Protein AF-A0A1V5F737-F1 (afdb_monomer)

Nearest PDB structures (foldseek):
  2dn8-assembly1_A  TM=7.763E-01  e=8.869E-02  Homo sapiens
  8eip-assembly1_D  TM=6.120E-01  e=5.529E-02  Acinetobacter baylyi ADP1
  8ein-assembly2_D  TM=6.112E-01  e=9.347E-02  Acinetobacter baylyi ADP1
  8xl0-assembly1_E  TM=3.821E-01  e=1.215E-01  Homo sapiens
  8xl0-assembly1_A  TM=3.821E-01  e=1.215E-01  Homo sapiens

Radius of gyration: 37.97 Å; Cα contacts (8 Å, |Δi|>4): 965; chains: 1; bounding box: 95×56×110 Å

Mean predicted aligned error: 14.69 Å

Solvent-accessible surface area (backbone atoms only — not comparable to full-atom values): 25722 Å² total; per-residue (Å²): 126,71,89,36,51,44,52,39,54,61,79,84,47,60,80,92,53,54,88,46,57,39,28,36,54,48,65,68,59,64,68,11,29,66,42,52,56,73,36,70,45,34,38,33,36,52,46,95,48,67,99,86,57,71,53,70,49,71,46,59,29,93,52,62,26,29,34,39,76,63,66,57,69,69,39,74,63,51,81,67,38,56,56,29,39,46,32,62,90,91,70,52,92,61,48,42,28,90,90,46,65,44,34,70,45,55,42,74,69,86,71,76,61,34,22,34,69,44,72,69,55,62,73,62,38,78,42,47,56,64,39,64,42,34,34,32,26,46,75,83,68,51,79,44,79,43,56,34,89,51,63,26,21,32,42,52,71,61,88,83,66,54,60,79,57,53,71,69,34,74,49,33,36,36,17,78,60,55,64,66,55,48,63,72,52,44,31,67,41,76,40,79,43,71,38,89,87,77,69,47,61,29,40,43,64,67,18,29,54,19,77,92,40,86,35,89,20,52,45,26,20,25,77,86,65,71,38,65,49,29,38,34,77,32,37,48,93,80,36,51,26,38,35,38,44,31,46,66,88,64,48,75,87,53,65,69,17,34,44,33,41,36,32,72,90,67,56,71,50,76,45,66,32,85,57,79,60,50,80,44,77,44,99,80,75,50,56,35,37,36,43,79,42,80,47,30,50,67,57,46,47,43,40,33,72,46,56,64,51,35,35,38,39,40,40,64,95,74,77,43,76,48,50,24,43,62,32,27,61,46,84,94,30,29,50,43,70,41,35,34,49,41,46,18,48,49,31,44,51,49,54,52,51,47,66,75,72,39,92,83,73,66,73,43,80,63,76,80,72,84,69,80,57,92,66,62,87,32,38,18,22,32,35,37,30,37,30,72,82,78,63,36,31,34,56,47,76,34,78,48,60,73,58,51,40,55,59,47,28,73,81,42,71,52,44,44,80,75,44,62,27,84,30,78,37,41,72,57,25,52,53,51,45,52,50,53,51,62,75,44,48,93,34,48,73,63,91,54,29,28,65,63,52,77,66,53,51,49,54,50,46,62,73,34,105

Structure (mmCIF, N/CA/C/O backbone):
data_AF-A0A1V5F737-F1
#
_entry.id   AF-A0A1V5F737-F1
#
loop_
_atom_site.group_PDB
_atom_site.id
_atom_site.type_symbol
_atom_site.label_atom_id
_atom_site.label_alt_id
_atom_site.label_comp_id
_atom_site.label_asym_id
_atom_site.label_entity_id
_atom_site.label_seq_id
_atom_site.pdbx_PDB_ins_code
_atom_site.Cartn_x
_atom_site.Cartn_y
_atom_site.Cartn_z
_atom_site.occupancy
_atom_site.B_iso_or_equiv
_atom_site.auth_seq_id
_atom_site.auth_comp_id
_atom_site.auth_asym_id
_atom_site.auth_atom_id
_atom_site.pdbx_PDB_model_num
ATOM 1 N N . MET A 1 1 ? -31.265 -21.611 30.054 1.00 39.19 1 MET A N 1
ATOM 2 C CA . MET A 1 1 ? -31.463 -20.404 29.217 1.00 39.19 1 MET A CA 1
ATOM 3 C C . MET A 1 1 ? -31.868 -19.177 30.038 1.00 39.19 1 MET A C 1
ATOM 5 O O . MET A 1 1 ? -31.522 -18.087 29.618 1.00 39.19 1 MET A O 1
ATOM 9 N N . GLN A 1 2 ? -32.522 -19.328 31.203 1.00 44.38 2 GLN A N 1
ATOM 10 C CA . GLN A 1 2 ? -32.906 -18.211 32.090 1.00 44.38 2 GLN A CA 1
ATOM 11 C C . GLN A 1 2 ? -31.726 -17.532 32.825 1.00 44.38 2 GLN A C 1
ATOM 13 O O . GLN A 1 2 ? -31.780 -16.337 33.066 1.00 44.38 2 GLN A O 1
ATOM 18 N N . ASP A 1 3 ? -30.612 -18.231 33.084 1.00 56.12 3 ASP A N 1
ATOM 19 C CA . ASP A 1 3 ? -29.465 -17.667 33.830 1.00 56.12 3 ASP A CA 1
ATOM 20 C C . ASP A 1 3 ? -28.578 -16.683 33.039 1.00 56.12 3 ASP A C 1
ATOM 22 O O . ASP A 1 3 ? -27.544 -16.242 33.544 1.00 56.12 3 ASP A O 1
ATOM 26 N N . ASN A 1 4 ? -28.879 -16.406 31.766 1.00 62.53 4 ASN A N 1
ATOM 27 C CA . ASN A 1 4 ? -28.110 -15.462 30.935 1.00 62.53 4 ASN A CA 1
ATOM 28 C C . ASN A 1 4 ? -28.689 -14.041 30.979 1.00 62.53 4 ASN A C 1
ATOM 30 O O . ASN A 1 4 ? -28.054 -13.122 30.466 1.00 62.53 4 ASN A O 1
ATOM 34 N N . LEU A 1 5 ? -29.881 -13.866 31.551 1.00 77.31 5 LEU A N 1
ATOM 35 C CA . LEU A 1 5 ? -30.606 -12.601 31.590 1.00 77.31 5 LEU A CA 1
ATOM 36 C C . LEU A 1 5 ? -30.612 -12.068 33.021 1.00 77.31 5 LEU A C 1
ATOM 38 O O . LEU A 1 5 ? -31.015 -12.760 33.953 1.00 77.31 5 LEU A O 1
ATOM 42 N N . GLY A 1 6 ? -30.149 -10.833 33.192 1.00 81.50 6 GLY A N 1
ATOM 43 C CA . GLY A 1 6 ? -30.258 -10.105 34.447 1.00 81.50 6 GLY A CA 1
ATOM 44 C C . GLY A 1 6 ? -31.595 -9.392 34.534 1.00 81.50 6 GLY A C 1
ATOM 45 O O . GLY A 1 6 ? -31.645 -8.192 34.292 1.00 81.50 6 GLY A O 1
ATOM 46 N N . GLU A 1 7 ? -32.677 -10.114 34.807 1.00 88.25 7 GLU A N 1
ATOM 47 C CA . GLU A 1 7 ? -34.002 -9.510 34.984 1.00 88.25 7 GLU A CA 1
ATOM 48 C C . GLU A 1 7 ? -34.092 -8.774 36.326 1.00 88.25 7 GLU A C 1
ATOM 50 O O . GLU A 1 7 ? -33.626 -9.263 37.356 1.00 88.25 7 GLU A O 1
ATOM 55 N N . PHE A 1 8 ? -34.680 -7.580 36.312 1.00 88.19 8 PHE A N 1
ATOM 56 C CA . PHE A 1 8 ? -34.947 -6.816 37.520 1.00 88.19 8 PHE A CA 1
ATOM 57 C C . PHE A 1 8 ? -36.088 -7.457 38.305 1.00 88.19 8 PHE A C 1
ATOM 59 O O . PHE A 1 8 ? -37.175 -7.665 37.762 1.00 88.19 8 PHE A O 1
ATOM 66 N N . SER A 1 9 ? -35.855 -7.699 39.595 1.00 87.44 9 SER A N 1
ATOM 67 C CA . SER A 1 9 ? -36.908 -8.086 40.525 1.00 87.44 9 SER A CA 1
ATOM 68 C C . SER A 1 9 ? -36.859 -7.251 41.792 1.00 87.44 9 SER A C 1
ATOM 70 O O . SER A 1 9 ? -35.847 -7.209 42.494 1.00 87.44 9 SER A O 1
ATOM 72 N N . VAL A 1 10 ? -37.989 -6.644 42.153 1.00 84.94 10 VAL A N 1
ATOM 73 C CA . VAL A 1 10 ? -38.115 -5.869 43.396 1.00 84.94 10 VAL A CA 1
ATOM 74 C C . VAL A 1 10 ? -37.869 -6.752 44.632 1.00 84.94 10 VAL A C 1
ATOM 76 O O . VAL A 1 10 ? -37.451 -6.273 45.688 1.00 84.94 10 VAL A O 1
ATOM 79 N N . ASN A 1 11 ? -38.077 -8.066 44.509 1.00 85.75 11 ASN A N 1
ATOM 80 C CA . ASN A 1 11 ? -37.865 -9.021 45.596 1.00 85.75 11 ASN A CA 1
ATOM 81 C C . ASN A 1 11 ? -36.392 -9.217 45.975 1.00 85.75 11 ASN A C 1
ATOM 83 O O . ASN A 1 11 ? -36.134 -9.645 47.104 1.00 85.75 11 ASN A O 1
ATOM 87 N N . ASP A 1 12 ? -35.458 -8.850 45.094 1.00 84.25 12 ASP A N 1
ATOM 88 C CA . ASP A 1 12 ? -34.017 -8.883 45.367 1.00 84.25 12 ASP A CA 1
ATOM 89 C C . ASP A 1 12 ? -33.583 -7.792 46.371 1.00 84.25 12 ASP A C 1
ATOM 91 O O . ASP A 1 12 ? -32.447 -7.797 46.847 1.00 84.25 12 ASP A O 1
ATOM 95 N N . PHE A 1 13 ? -34.491 -6.881 46.746 1.00 84.50 13 PHE A N 1
ATOM 96 C CA . PHE A 1 13 ? -34.232 -5.772 47.665 1.00 84.50 13 PHE A CA 1
ATOM 97 C C . PHE A 1 13 ? -34.943 -5.938 49.026 1.00 84.50 13 PHE A C 1
ATOM 99 O O . PHE A 1 13 ? -35.969 -6.636 49.129 1.00 84.50 13 PHE A O 1
ATOM 106 N N . PRO A 1 14 ? -34.422 -5.297 50.099 1.00 85.62 14 PRO A N 1
ATOM 107 C CA . PRO A 1 14 ? -35.026 -5.328 51.432 1.00 85.62 14 PRO A CA 1
ATOM 108 C C . PRO A 1 14 ? -36.497 -4.900 51.423 1.00 85.62 14 PRO A C 1
ATOM 110 O O . PRO A 1 14 ? -36.880 -3.995 50.686 1.00 85.62 14 PRO A O 1
ATOM 113 N N . LEU A 1 15 ? -37.319 -5.511 52.285 1.00 86.19 15 LEU A N 1
ATOM 114 C CA . LEU A 1 15 ? -38.770 -5.260 52.365 1.00 86.19 15 LEU A CA 1
ATOM 115 C C . LEU A 1 15 ? -39.135 -3.767 52.471 1.00 86.19 15 LEU A C 1
ATOM 117 O O . LEU A 1 15 ? -40.110 -3.331 51.869 1.00 86.19 15 LEU A O 1
ATOM 121 N N . GLU A 1 16 ? -38.332 -2.989 53.196 1.00 85.94 16 GLU A N 1
ATOM 122 C CA . GLU A 1 16 ? -38.481 -1.538 53.385 1.00 85.94 16 GLU A CA 1
ATOM 123 C C . GLU A 1 16 ? -38.314 -0.700 52.103 1.00 85.94 16 GLU A C 1
ATOM 125 O O . GLU A 1 16 ? -38.776 0.440 52.042 1.00 85.94 16 GLU A O 1
ATOM 130 N N . ASP A 1 17 ? -37.663 -1.250 51.078 1.00 85.56 17 ASP A N 1
ATOM 131 C CA . ASP A 1 17 ? -37.387 -0.564 49.817 1.00 85.56 17 ASP A CA 1
ATOM 132 C C . ASP A 1 17 ? -38.348 -0.961 48.695 1.00 85.56 17 ASP A C 1
ATOM 134 O O . ASP A 1 17 ? -38.445 -0.246 47.703 1.00 85.56 17 ASP A O 1
ATOM 138 N N . ARG A 1 18 ? -39.097 -2.059 48.847 1.00 86.56 18 ARG A N 1
ATOM 139 C CA . ARG A 1 18 ? -39.917 -2.639 47.766 1.00 86.56 18 ARG A CA 1
ATOM 140 C C . ARG A 1 18 ? -41.053 -1.746 47.269 1.00 86.56 18 ARG A C 1
ATOM 142 O O . ARG A 1 18 ? -41.527 -1.931 46.158 1.00 86.56 18 ARG A O 1
ATOM 149 N N . ASN A 1 19 ? -41.482 -0.782 48.080 1.00 85.88 19 ASN A N 1
ATOM 150 C CA . ASN A 1 19 ? -42.530 0.175 47.715 1.00 85.88 19 ASN A CA 1
ATOM 151 C C . ASN A 1 19 ? -41.974 1.461 47.074 1.00 85.88 19 ASN A C 1
ATOM 153 O O . ASN A 1 19 ? -42.735 2.398 46.843 1.00 85.88 19 ASN A O 1
ATOM 157 N N . LYS A 1 20 ? -40.656 1.549 46.862 1.00 88.31 20 LYS A N 1
ATOM 158 C CA . LYS A 1 20 ? -39.996 2.708 46.252 1.00 88.31 20 LYS A CA 1
ATOM 159 C C . LYS A 1 20 ? -39.812 2.486 44.755 1.00 88.31 20 LYS A C 1
ATOM 161 O O . LYS A 1 20 ? -39.802 1.356 44.279 1.00 88.31 20 LYS A O 1
ATOM 166 N N . ASP A 1 21 ? -39.607 3.580 44.033 1.00 89.88 21 ASP A N 1
ATOM 167 C CA . ASP A 1 21 ? -39.176 3.519 42.640 1.00 89.88 21 ASP A CA 1
ATOM 168 C C . ASP A 1 21 ? -37.700 3.118 42.539 1.00 89.88 21 ASP A C 1
ATOM 170 O O . ASP A 1 21 ? -36.882 3.498 43.378 1.00 89.88 21 ASP A O 1
ATOM 174 N N . PHE A 1 22 ? -37.347 2.387 41.486 1.00 90.62 22 PHE A N 1
ATOM 175 C CA . PHE A 1 22 ? -35.975 1.982 41.201 1.00 90.62 22 PHE A CA 1
ATOM 176 C C . PHE A 1 22 ? -35.528 2.579 39.872 1.00 90.62 22 PHE A C 1
ATOM 178 O O . PHE A 1 22 ? -36.283 2.590 38.901 1.00 90.62 22 PHE A O 1
ATOM 185 N N . TYR A 1 23 ? -34.289 3.058 39.823 1.00 90.69 23 TYR A N 1
ATOM 186 C CA . TYR A 1 23 ? -33.717 3.667 38.626 1.00 90.69 23 TYR A CA 1
ATOM 187 C C . TYR A 1 23 ? -32.338 3.090 38.343 1.00 90.69 23 TYR A C 1
ATOM 189 O O . TYR A 1 23 ? -31.504 2.987 39.246 1.00 90.69 23 TYR A O 1
ATOM 197 N N . PHE A 1 24 ? -32.061 2.762 37.085 1.00 91.00 24 PHE A N 1
ATOM 198 C CA . PHE A 1 24 ? -30.730 2.339 36.673 1.00 91.00 24 PHE A CA 1
ATOM 199 C C . PHE A 1 24 ? -29.719 3.479 36.861 1.00 91.00 24 PHE A C 1
ATOM 201 O O . PHE A 1 24 ? -29.979 4.613 36.450 1.00 91.00 24 PHE A O 1
ATOM 208 N N . TYR A 1 25 ? -28.563 3.198 37.470 1.00 88.50 25 TYR A N 1
ATOM 209 C CA . TYR A 1 25 ? -27.526 4.212 37.677 1.00 88.50 25 TYR A CA 1
ATOM 210 C C . TYR A 1 25 ? -26.384 4.095 36.667 1.00 88.50 25 TYR A C 1
ATOM 212 O O . TYR A 1 25 ? -26.163 5.009 35.873 1.00 88.50 25 TYR A O 1
ATOM 220 N N . LYS A 1 26 ? -25.633 2.990 36.709 1.00 89.44 26 LYS A N 1
ATOM 221 C CA . LYS A 1 26 ? -24.490 2.739 35.818 1.00 89.44 26 LYS A CA 1
ATOM 222 C C . LYS A 1 26 ? -24.101 1.263 35.830 1.00 89.44 26 LYS A C 1
ATOM 224 O O . LYS A 1 26 ? -24.344 0.559 36.809 1.00 89.44 26 LYS A O 1
ATOM 229 N N . TYR A 1 27 ? -23.413 0.833 34.779 1.00 91.38 27 TYR A N 1
ATOM 230 C CA . TYR A 1 27 ? -22.678 -0.429 34.772 1.00 91.38 27 TYR A CA 1
ATOM 231 C C . TYR A 1 27 ? -21.313 -0.267 35.454 1.00 91.38 27 TYR A C 1
ATOM 233 O O . TYR A 1 27 ? -20.701 0.801 35.403 1.00 91.38 27 TYR A O 1
ATOM 241 N N . CYS A 1 28 ? -20.840 -1.332 36.099 1.00 90.19 28 CYS A N 1
ATOM 242 C CA . CYS A 1 28 ? -19.539 -1.397 36.763 1.00 90.19 28 CYS A CA 1
ATOM 243 C C . CYS A 1 28 ? -18.400 -1.729 35.788 1.00 90.19 28 CYS A C 1
ATOM 245 O O . CYS A 1 28 ? -17.255 -1.376 36.064 1.00 90.19 28 CYS A O 1
ATOM 247 N N . LYS A 1 29 ? -18.711 -2.367 34.649 1.00 87.62 29 LYS A N 1
ATOM 248 C CA . LYS A 1 29 ? -17.771 -2.624 33.550 1.00 87.62 29 LYS A CA 1
ATOM 249 C C . LYS A 1 29 ? -18.315 -2.135 32.197 1.00 87.62 29 LYS A C 1
ATOM 251 O O . LYS A 1 29 ? -19.536 -2.119 32.010 1.00 87.62 29 LYS A O 1
ATOM 256 N N . PRO A 1 30 ? -17.427 -1.749 31.264 1.00 86.62 30 PRO A N 1
ATOM 257 C CA . PRO A 1 30 ? -17.736 -1.513 29.856 1.00 86.62 30 PRO A CA 1
ATOM 258 C C . PRO A 1 30 ? -18.578 -2.610 29.186 1.00 86.62 30 PRO A C 1
ATOM 260 O O . PRO A 1 30 ? -18.468 -3.794 29.508 1.00 86.62 30 PRO A O 1
ATOM 263 N N . ASP A 1 31 ? -19.393 -2.203 28.211 1.00 87.62 31 ASP A N 1
ATOM 264 C CA . ASP A 1 31 ? -20.131 -3.109 27.323 1.00 87.62 31 ASP A CA 1
ATOM 265 C C . ASP A 1 31 ? -19.148 -4.020 26.570 1.00 87.62 31 ASP A C 1
ATOM 267 O O . ASP A 1 31 ? -18.119 -3.567 26.063 1.00 87.62 31 ASP A O 1
ATOM 271 N N . GLY A 1 32 ? -19.455 -5.312 26.508 1.00 87.38 32 GLY A N 1
ATOM 272 C CA . GLY A 1 32 ? -18.619 -6.330 25.882 1.00 87.38 32 GLY A CA 1
ATOM 273 C C . GLY A 1 32 ? -17.458 -6.853 26.731 1.00 87.38 32 GLY A C 1
ATOM 274 O O . GLY A 1 32 ? -16.729 -7.730 26.263 1.00 87.38 32 GLY A O 1
ATOM 275 N N . GLU A 1 33 ? -17.250 -6.369 27.954 1.00 88.62 33 GLU A N 1
ATOM 276 C CA . GLU A 1 33 ? -16.185 -6.883 28.820 1.00 88.62 33 GLU A CA 1
ATOM 277 C C . GLU A 1 33 ? -16.572 -8.211 29.496 1.00 88.62 33 GLU A C 1
ATOM 279 O O . GLU A 1 33 ? -17.749 -8.534 29.669 1.00 88.62 33 GLU A O 1
ATOM 284 N N . TRP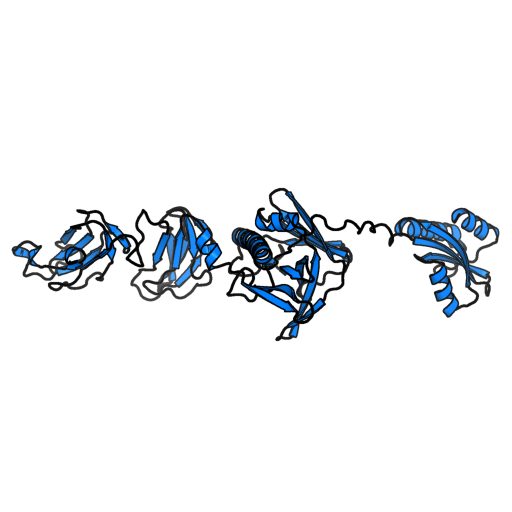 A 1 34 ? -15.562 -8.998 29.878 1.00 89.50 34 TRP A N 1
ATOM 285 C CA . TRP A 1 34 ? -15.758 -10.217 30.660 1.00 89.50 34 TRP A CA 1
ATOM 286 C C . TRP A 1 34 ? -16.022 -9.871 32.132 1.00 89.50 34 TRP A C 1
ATOM 288 O O . TRP A 1 34 ? -15.249 -9.153 32.775 1.00 89.50 34 TRP A O 1
ATOM 298 N N . ILE A 1 35 ? -17.120 -10.397 32.659 1.00 90.06 35 ILE A N 1
ATOM 299 C CA . ILE A 1 35 ? -17.506 -10.353 34.068 1.00 90.06 35 ILE A CA 1
ATOM 300 C C . ILE A 1 35 ? -17.266 -11.748 34.644 1.00 90.06 35 ILE A C 1
ATOM 302 O O . ILE A 1 35 ? -17.746 -12.734 34.079 1.00 90.06 35 ILE A O 1
ATOM 306 N N . GLU A 1 36 ? -16.545 -11.837 35.760 1.00 91.38 36 GLU A N 1
ATOM 307 C CA . GLU A 1 36 ? -16.431 -13.089 36.507 1.00 91.38 36 GLU A CA 1
ATOM 308 C C . GLU A 1 36 ? -17.672 -13.330 37.367 1.00 91.38 36 GLU A C 1
ATOM 310 O O . GLU A 1 36 ? -18.416 -12.412 37.721 1.00 91.38 36 GLU A O 1
ATOM 315 N N . LYS A 1 37 ? -17.900 -14.594 37.734 1.00 91.81 37 LYS A N 1
ATOM 316 C CA . LYS A 1 37 ? -18.924 -14.915 38.727 1.00 91.81 37 LYS A CA 1
ATOM 317 C C . LYS A 1 37 ? -18.622 -14.160 40.031 1.00 91.81 37 LYS A C 1
ATOM 319 O O . LYS A 1 37 ? -17.473 -14.080 40.450 1.00 91.81 37 LYS A O 1
ATOM 324 N N . ASP A 1 38 ? -19.671 -13.656 40.668 1.00 90.81 38 ASP A N 1
ATOM 325 C CA . ASP A 1 38 ? -19.639 -12.911 41.925 1.00 90.81 38 ASP A CA 1
ATOM 326 C C . ASP A 1 38 ? -19.019 -11.494 41.826 1.00 90.81 38 ASP A C 1
ATOM 328 O O . ASP A 1 38 ? -18.884 -10.805 42.838 1.00 90.81 38 ASP A O 1
ATOM 332 N N . GLU A 1 39 ? -18.728 -10.992 40.616 1.00 92.56 39 GLU A N 1
ATOM 333 C CA . GLU A 1 39 ? -18.339 -9.590 40.400 1.00 92.56 39 GLU A CA 1
ATOM 334 C C . GLU A 1 39 ? -19.547 -8.633 40.281 1.00 92.56 39 GLU A C 1
ATOM 336 O O . GLU A 1 39 ? -20.598 -9.014 39.756 1.00 92.56 39 GLU A O 1
ATOM 341 N N . PRO A 1 40 ? -19.418 -7.361 40.708 1.00 91.75 40 PRO A N 1
ATOM 342 C CA . PRO A 1 40 ? -20.426 -6.326 40.469 1.00 91.75 40 PRO A CA 1
ATOM 343 C C . PRO A 1 40 ? -20.703 -6.084 38.976 1.00 91.75 40 PRO A C 1
ATOM 345 O O . PRO A 1 40 ? -19.776 -5.867 38.197 1.00 91.75 40 PRO A O 1
ATOM 348 N N . ILE A 1 41 ? -21.981 -6.042 38.588 1.00 91.00 41 ILE A N 1
ATOM 349 C CA . ILE A 1 41 ? -22.425 -5.751 37.213 1.00 91.00 41 ILE A CA 1
ATOM 350 C C . ILE A 1 41 ? -22.901 -4.312 37.071 1.00 91.00 41 ILE A C 1
ATOM 352 O O . ILE A 1 41 ? -22.466 -3.602 36.163 1.00 91.00 41 ILE A O 1
ATOM 356 N N . CYS A 1 42 ? -23.830 -3.886 37.922 1.00 90.81 42 CYS A N 1
ATOM 357 C CA . CYS A 1 42 ? -24.417 -2.558 37.842 1.00 90.81 42 CYS A CA 1
ATOM 358 C C . CYS A 1 42 ? -24.911 -2.062 39.197 1.00 90.81 42 CYS A C 1
ATOM 360 O O . CYS A 1 42 ? -25.159 -2.834 40.126 1.00 90.81 42 CYS A O 1
ATOM 362 N N . GLU A 1 43 ? -25.058 -0.746 39.280 1.00 91.38 43 GLU A N 1
ATOM 363 C CA . GLU A 1 43 ? -25.622 -0.042 40.421 1.00 91.38 43 GLU A CA 1
ATOM 364 C C . GLU A 1 43 ? -27.032 0.459 40.077 1.00 91.38 43 GLU A C 1
ATOM 366 O O . GLU A 1 43 ? -27.292 0.964 38.979 1.00 91.38 43 GLU A O 1
ATOM 371 N N . ILE A 1 44 ? -27.940 0.338 41.041 1.00 90.56 44 ILE A N 1
ATOM 372 C CA . ILE A 1 44 ? -29.342 0.753 40.966 1.00 90.56 44 ILE A CA 1
ATOM 373 C C . ILE A 1 44 ? -29.599 1.756 42.085 1.00 90.56 44 ILE A C 1
ATOM 375 O O . ILE A 1 44 ? -29.163 1.553 43.218 1.00 90.56 44 ILE A O 1
ATOM 379 N N . ARG A 1 45 ? -30.322 2.834 41.782 1.00 90.50 45 ARG A N 1
ATOM 380 C CA . ARG A 1 45 ? -30.800 3.803 42.775 1.00 90.50 45 ARG A CA 1
ATOM 381 C C . ARG A 1 45 ? -32.179 3.412 43.269 1.00 90.50 45 ARG A C 1
ATOM 383 O O . ARG A 1 45 ? -33.016 2.978 42.479 1.00 90.50 45 ARG A O 1
ATOM 390 N N . ILE A 1 46 ? -32.406 3.620 44.558 1.00 89.25 46 ILE A N 1
ATOM 391 C CA . ILE A 1 46 ? -33.634 3.248 45.252 1.00 89.25 46 ILE A CA 1
ATOM 392 C C . ILE A 1 46 ? -34.294 4.514 45.819 1.00 89.25 46 ILE A C 1
ATOM 394 O O . ILE A 1 46 ? -33.763 5.143 46.737 1.00 89.25 46 ILE A O 1
ATOM 398 N N . GLY A 1 47 ? -35.479 4.840 45.307 1.00 83.75 47 GLY A N 1
ATOM 399 C CA . GLY A 1 47 ? -36.292 6.005 45.655 1.00 83.75 47 GLY A CA 1
ATOM 400 C C . GLY A 1 47 ? -35.833 7.323 45.017 1.00 83.75 47 GLY A C 1
ATOM 401 O O . GLY A 1 47 ? -34.762 7.413 44.420 1.00 83.75 47 GLY A O 1
ATOM 402 N N . GLU A 1 48 ? -36.652 8.366 45.177 1.00 67.75 48 GLU A N 1
ATOM 403 C CA . GLU A 1 48 ? -36.291 9.753 44.865 1.00 67.75 48 GLU A CA 1
ATOM 404 C C . GLU A 1 48 ? -35.649 10.394 46.103 1.00 67.75 48 GLU A C 1
ATOM 406 O O . GLU A 1 48 ? -36.329 10.793 47.047 1.00 67.75 48 GLU A O 1
ATOM 411 N N . TYR A 1 49 ? -34.321 10.469 46.134 1.00 56.09 49 TYR A N 1
ATOM 412 C CA . TYR A 1 49 ? -33.593 11.296 47.097 1.00 56.09 49 TYR A CA 1
ATOM 413 C C . TYR A 1 49 ? -32.787 12.315 46.293 1.00 56.09 49 TYR A C 1
ATOM 415 O O . TYR A 1 49 ? -32.237 11.948 45.254 1.00 56.09 49 TYR A O 1
ATOM 423 N N . ASN A 1 50 ? -32.787 13.581 46.737 1.00 56.78 50 ASN A N 1
ATOM 424 C CA . ASN A 1 50 ? -32.124 14.725 46.090 1.00 56.78 50 ASN A CA 1
ATOM 425 C C . ASN A 1 50 ? -30.861 14.310 45.324 1.00 56.78 50 ASN A C 1
ATOM 427 O O . ASN A 1 50 ? -30.020 13.625 45.902 1.00 56.78 50 ASN A O 1
ATOM 431 N N . GLU A 1 51 ? -30.718 14.786 44.079 1.00 55.97 51 GLU A N 1
ATOM 432 C CA . GLU A 1 51 ? -29.801 14.320 43.012 1.00 55.97 51 GLU A CA 1
ATOM 433 C C . GLU A 1 51 ? -28.327 14.048 43.398 1.00 55.97 51 GLU A C 1
ATOM 435 O O . GLU A 1 51 ? -27.588 13.444 42.622 1.00 55.97 51 GLU A O 1
ATOM 440 N N . TYR A 1 52 ? -27.891 14.441 44.595 1.00 59.00 52 TYR A N 1
ATOM 441 C CA . TYR A 1 52 ? -26.527 14.313 45.094 1.00 59.00 52 TYR A CA 1
ATOM 442 C C . TYR A 1 52 ? -26.282 13.150 46.074 1.00 59.00 52 TYR A C 1
ATOM 444 O O . TYR A 1 52 ? -25.128 12.767 46.248 1.00 59.00 52 TYR A O 1
ATOM 452 N N . ILE A 1 53 ? -27.304 12.570 46.722 1.00 64.44 53 ILE A N 1
ATOM 453 C CA . ILE A 1 53 ? -27.141 11.444 47.669 1.00 64.44 53 ILE A CA 1
ATOM 454 C C . ILE A 1 53 ? -28.323 10.488 47.487 1.00 64.44 53 ILE A C 1
ATOM 456 O O . ILE A 1 53 ? -29.456 10.924 47.553 1.00 64.44 53 ILE A O 1
ATOM 460 N N . PHE A 1 54 ? -28.114 9.191 47.277 1.00 76.12 54 PHE A N 1
ATOM 461 C CA . PHE A 1 54 ? -29.214 8.220 47.174 1.00 76.12 54 PHE A CA 1
ATOM 462 C C . PHE A 1 54 ? -28.822 6.882 47.797 1.00 76.12 54 PHE A C 1
ATOM 464 O O . PHE A 1 54 ? -27.638 6.558 47.903 1.00 76.12 54 PHE A O 1
ATOM 471 N N . LYS A 1 55 ? -29.822 6.086 48.200 1.00 84.25 55 LYS A N 1
ATOM 472 C CA . LYS A 1 55 ? -29.605 4.681 48.565 1.00 84.25 55 LYS A CA 1
ATOM 473 C C . LYS A 1 55 ? -29.362 3.898 47.276 1.00 84.25 55 LYS A C 1
ATOM 475 O O . LYS A 1 55 ? -30.148 4.016 46.334 1.00 84.25 55 LYS A O 1
ATOM 480 N N . SER A 1 56 ? -28.282 3.126 47.226 1.00 86.25 56 SER A N 1
ATOM 481 C CA . SER A 1 56 ? -27.945 2.291 46.076 1.00 86.25 56 SER A CA 1
ATOM 482 C C . SER A 1 56 ? -27.952 0.811 46.433 1.00 86.25 56 SER A C 1
ATOM 484 O O . SER A 1 56 ? -27.679 0.425 47.570 1.00 86.25 56 SER A O 1
ATOM 486 N N . GLY A 1 57 ? -28.274 -0.018 45.446 1.00 86.62 57 GLY A N 1
ATOM 487 C CA . GLY A 1 57 ? -28.013 -1.449 45.473 1.00 86.62 57 GLY A CA 1
ATOM 488 C C . GLY A 1 57 ? -27.110 -1.841 44.314 1.00 86.62 57 GLY A C 1
ATOM 489 O O . GLY A 1 57 ? -27.167 -1.238 43.243 1.00 86.62 57 GLY A O 1
ATOM 490 N N . THR A 1 58 ? -26.282 -2.854 44.534 1.00 88.50 58 THR A N 1
ATOM 491 C CA . THR A 1 58 ? -25.367 -3.386 43.525 1.00 88.50 58 THR A CA 1
ATOM 492 C C . THR A 1 58 ? -25.821 -4.781 43.143 1.00 88.50 58 THR A C 1
ATOM 494 O O . THR A 1 58 ? -25.951 -5.647 44.007 1.00 88.50 58 THR A O 1
ATOM 497 N N . LEU A 1 59 ? -26.040 -5.007 41.851 1.00 88.12 59 LEU A N 1
ATOM 498 C CA . LEU A 1 59 ? -26.281 -6.346 41.334 1.00 88.12 59 LEU A CA 1
ATOM 499 C C . LEU A 1 59 ? -24.955 -7.030 41.032 1.00 88.12 59 LEU A C 1
ATOM 501 O O . LEU A 1 59 ? -24.054 -6.437 40.438 1.00 88.12 59 LEU A O 1
ATOM 505 N N . ILE A 1 60 ? -24.861 -8.290 41.440 1.00 89.38 60 ILE A N 1
ATOM 506 C CA . ILE A 1 60 ? -23.674 -9.126 41.303 1.00 89.38 60 ILE A CA 1
ATOM 507 C C . ILE A 1 60 ? -23.950 -10.229 40.276 1.00 89.38 60 ILE A C 1
ATOM 509 O O . ILE A 1 60 ? -25.061 -10.761 40.188 1.00 89.38 60 ILE A O 1
ATOM 513 N N . ALA A 1 61 ? -22.933 -10.578 39.498 1.00 89.25 61 ALA A N 1
ATOM 514 C CA . ALA A 1 61 ? -22.993 -11.618 38.491 1.00 89.25 61 ALA A CA 1
ATOM 515 C C . ALA A 1 61 ? -23.190 -13.005 39.105 1.00 89.25 61 ALA A C 1
ATOM 517 O O . ALA A 1 61 ? -22.353 -13.494 39.856 1.00 89.25 61 ALA A O 1
ATOM 518 N N . ARG A 1 62 ? -24.263 -13.704 38.724 1.00 87.12 62 ARG A N 1
ATOM 519 C CA . ARG A 1 62 ? -24.502 -15.089 39.181 1.00 87.12 62 ARG A CA 1
ATOM 520 C C . ARG A 1 62 ? -23.624 -16.123 38.463 1.00 87.12 62 ARG A C 1
ATOM 522 O O . ARG A 1 62 ? -23.497 -17.259 38.921 1.00 87.12 62 ARG A O 1
ATOM 529 N N . LYS A 1 63 ? -23.026 -15.738 37.336 1.00 90.19 63 LYS A N 1
ATOM 530 C CA . LYS A 1 63 ? -22.166 -16.557 36.475 1.00 90.19 63 LYS A CA 1
ATOM 531 C C . LYS A 1 63 ? -21.239 -15.664 35.661 1.00 90.19 63 LYS A C 1
ATOM 533 O O . LYS A 1 63 ? -21.543 -14.490 35.474 1.00 90.19 63 LYS A O 1
ATOM 538 N N . ALA A 1 64 ? -20.135 -16.232 35.191 1.00 91.06 64 ALA A N 1
ATOM 539 C CA . ALA A 1 64 ? -19.206 -15.516 34.333 1.00 91.06 64 ALA A CA 1
ATOM 540 C C . ALA A 1 64 ? -19.754 -15.398 32.901 1.00 91.06 64 ALA A C 1
ATOM 542 O O . ALA A 1 64 ? -20.505 -16.268 32.447 1.00 91.06 64 ALA A O 1
ATOM 543 N N . GLY A 1 65 ? -19.378 -14.336 32.195 1.00 91.12 65 GLY A N 1
ATOM 544 C CA . GLY A 1 65 ? -19.756 -14.137 30.799 1.00 91.12 65 GLY A CA 1
ATOM 545 C C . GLY A 1 65 ? -19.417 -12.750 30.265 1.00 91.12 65 GLY A C 1
ATOM 546 O O . GLY A 1 65 ? -18.945 -11.877 30.991 1.00 91.12 65 GLY A O 1
ATOM 547 N N . ILE A 1 66 ? -19.680 -12.550 28.977 1.00 90.56 66 ILE A N 1
ATOM 548 C CA . ILE A 1 66 ? -19.542 -11.261 28.302 1.00 90.56 66 ILE A CA 1
ATOM 549 C C . ILE A 1 66 ? -20.771 -10.402 28.554 1.00 90.56 66 ILE A C 1
ATOM 551 O O . ILE A 1 66 ? -21.882 -10.795 28.195 1.00 90.56 66 ILE A O 1
ATOM 555 N N . LEU A 1 67 ? -20.553 -9.224 29.128 1.00 91.88 67 LEU A N 1
ATOM 556 C CA . LEU A 1 67 ? -21.602 -8.272 29.460 1.00 91.88 67 LEU A CA 1
ATOM 557 C C . LEU A 1 67 ? -22.174 -7.593 28.208 1.00 91.88 67 LEU A C 1
ATOM 559 O O . LEU A 1 67 ? -21.433 -6.999 27.435 1.00 91.88 67 LEU A O 1
ATOM 563 N N . GLU A 1 68 ? -23.494 -7.631 28.046 1.00 92.25 68 GLU A N 1
ATOM 564 C CA . GLU A 1 68 ? -24.259 -6.769 27.138 1.00 92.25 68 GLU A CA 1
ATOM 565 C C . GLU A 1 68 ? -25.052 -5.755 27.967 1.00 92.25 68 GLU A C 1
ATOM 567 O O . GLU A 1 68 ? -25.856 -6.138 28.828 1.00 92.25 68 GLU A O 1
ATOM 572 N N . TRP A 1 69 ? -24.857 -4.469 27.680 1.00 91.44 69 TRP A N 1
ATOM 573 C CA . TRP A 1 69 ? -25.693 -3.397 28.218 1.00 91.44 69 TRP A CA 1
ATOM 574 C C . TRP A 1 69 ? -27.055 -3.375 27.516 1.00 91.44 69 TRP A C 1
ATOM 576 O O . TRP A 1 69 ? -27.126 -3.333 26.289 1.00 91.44 69 TRP A O 1
ATOM 586 N N . THR A 1 70 ? -28.144 -3.350 28.284 1.00 91.62 70 THR A N 1
ATOM 587 C CA . THR A 1 70 ? -29.518 -3.340 27.747 1.00 91.62 70 THR A CA 1
ATOM 588 C C . THR A 1 70 ? -30.337 -2.129 28.184 1.00 91.62 70 THR A C 1
ATOM 590 O O . THR A 1 70 ? -31.423 -1.915 27.648 1.00 91.62 70 THR A O 1
ATOM 593 N N . VAL A 1 71 ? -29.839 -1.328 29.133 1.00 89.50 71 VAL A N 1
ATOM 594 C CA . VAL A 1 71 ? -30.578 -0.211 29.736 1.00 89.50 71 VAL A CA 1
ATOM 595 C C . VAL A 1 71 ? -29.707 1.041 29.800 1.00 89.50 71 VAL A C 1
ATOM 597 O O . VAL A 1 71 ? -28.493 0.968 29.988 1.00 89.50 71 VAL A O 1
ATOM 600 N N . GLU A 1 72 ? -30.327 2.208 29.638 1.00 85.56 72 GLU A N 1
ATOM 601 C CA . GLU A 1 72 ? -29.649 3.500 29.749 1.00 85.56 72 GLU A CA 1
ATOM 602 C C . GLU A 1 72 ? -29.717 4.061 31.176 1.00 85.56 72 GLU A C 1
ATOM 604 O O . GLU A 1 72 ? -30.609 3.736 31.964 1.00 85.56 72 GLU A O 1
ATOM 609 N N . LYS A 1 73 ? -28.758 4.932 31.510 1.00 85.12 73 LYS A N 1
ATOM 610 C CA . LYS A 1 73 ? -28.733 5.667 32.779 1.00 85.12 73 LYS A CA 1
ATOM 611 C C . LYS A 1 73 ? -30.055 6.408 33.013 1.00 85.12 73 LYS A C 1
ATOM 613 O O . LYS A 1 73 ? -30.640 6.948 32.082 1.00 85.12 73 LYS A O 1
ATOM 618 N N . ASP A 1 74 ? -30.484 6.440 34.272 1.00 86.31 74 ASP A N 1
ATOM 619 C CA . ASP A 1 74 ? -31.698 7.105 34.755 1.00 86.31 74 ASP A CA 1
ATOM 620 C C . ASP A 1 74 ? -33.016 6.468 34.268 1.00 86.31 74 ASP A C 1
ATOM 622 O O . ASP A 1 74 ? -34.094 6.962 34.591 1.00 86.31 74 ASP A O 1
ATOM 626 N N . CYS A 1 75 ? -32.960 5.328 33.571 1.00 88.56 75 CYS A N 1
ATOM 627 C CA . CYS A 1 75 ? -34.150 4.569 33.204 1.00 88.56 75 CYS A CA 1
ATOM 628 C C . CYS A 1 75 ? -34.870 4.032 34.454 1.00 88.56 75 CYS A C 1
ATOM 630 O O . CYS A 1 75 ? -34.240 3.416 35.321 1.00 88.56 75 CYS A O 1
ATOM 632 N N . LYS A 1 76 ? -36.186 4.262 34.543 1.00 90.44 76 LYS A N 1
ATOM 633 C CA . LYS A 1 76 ? -37.043 3.681 35.583 1.00 90.44 76 LYS A CA 1
ATOM 634 C C . LYS A 1 76 ? -37.164 2.174 35.355 1.00 90.44 76 LYS A C 1
ATOM 636 O O . LYS A 1 76 ? -37.458 1.746 34.244 1.00 90.44 76 LYS A O 1
ATOM 641 N N . LEU A 1 77 ? -36.920 1.389 36.400 1.00 90.75 77 LEU A N 1
ATOM 642 C CA . LEU A 1 77 ? -36.908 -0.069 36.332 1.00 90.75 77 LEU A CA 1
ATOM 643 C C . LEU A 1 77 ? -38.286 -0.645 36.664 1.00 90.75 77 LEU A C 1
ATOM 645 O O . LEU A 1 77 ? -38.889 -0.287 37.675 1.00 90.75 77 LEU A O 1
ATOM 649 N N . GLU A 1 78 ? -38.750 -1.564 35.821 1.00 90.31 78 GLU A N 1
ATOM 650 C CA . GLU A 1 78 ? -40.002 -2.308 35.988 1.00 90.31 78 GLU A CA 1
ATOM 651 C C . GLU A 1 78 ? -39.718 -3.804 36.201 1.00 90.31 78 GLU A C 1
ATOM 653 O O . GLU A 1 78 ? -38.685 -4.317 35.767 1.00 90.31 78 GLU A O 1
ATOM 658 N N . GLU A 1 79 ? -40.622 -4.516 36.883 1.00 89.25 79 GLU A N 1
ATOM 659 C CA . GLU A 1 79 ? -40.463 -5.952 37.169 1.00 89.25 79 GLU A CA 1
ATOM 660 C C . GLU A 1 79 ? -40.265 -6.759 35.871 1.00 89.25 79 GLU A C 1
ATOM 662 O O . GLU A 1 79 ? -40.998 -6.584 34.895 1.00 89.25 79 GLU A O 1
ATOM 667 N N . ASN A 1 80 ? -39.295 -7.676 35.876 1.00 87.81 80 ASN A N 1
ATOM 668 C CA . ASN A 1 80 ? -38.838 -8.483 34.735 1.00 87.81 80 ASN A CA 1
ATOM 669 C C . ASN A 1 80 ? -38.143 -7.698 33.605 1.00 87.81 80 ASN A C 1
ATOM 671 O O . ASN A 1 80 ? -37.872 -8.256 32.540 1.00 87.81 80 ASN A O 1
ATOM 675 N N . MET A 1 81 ? -37.818 -6.416 33.800 1.00 90.88 81 MET A N 1
ATOM 676 C CA . MET A 1 81 ? -37.008 -5.675 32.833 1.00 90.88 81 MET A CA 1
ATOM 677 C C . MET A 1 81 ? -35.595 -6.266 32.763 1.00 90.88 81 MET A C 1
ATOM 679 O O . MET A 1 81 ? -34.921 -6.413 33.779 1.00 90.88 81 MET A O 1
ATOM 683 N N . VAL A 1 82 ? -35.113 -6.582 31.560 1.00 91.56 82 VAL A N 1
ATOM 684 C CA . VAL A 1 82 ? -33.755 -7.110 31.367 1.00 91.56 82 VAL A CA 1
ATOM 685 C C . VAL A 1 82 ? -32.741 -5.978 31.526 1.00 91.56 82 VAL A C 1
ATOM 687 O O . VAL A 1 82 ? -32.663 -5.090 30.677 1.00 91.56 82 VAL A O 1
ATOM 690 N N . LEU A 1 83 ? -31.947 -6.032 32.594 1.00 90.75 83 LEU A N 1
ATOM 691 C CA . LEU A 1 83 ? -30.912 -5.053 32.942 1.00 90.75 83 LEU A CA 1
ATOM 692 C C . LEU A 1 83 ? -29.572 -5.298 32.257 1.00 90.75 83 LEU A C 1
ATOM 694 O O . LEU A 1 83 ? -28.792 -4.365 32.072 1.00 90.75 83 LEU A O 1
ATOM 698 N N . TYR A 1 84 ? -29.277 -6.553 31.941 1.00 91.69 84 TYR A N 1
ATOM 699 C CA . TYR A 1 84 ? -28.082 -6.962 31.216 1.00 91.69 84 TYR A CA 1
ATOM 700 C C . TYR A 1 84 ? -28.276 -8.355 30.618 1.00 91.69 84 TYR A C 1
ATOM 702 O O . TYR A 1 84 ? -29.141 -9.120 31.061 1.00 91.69 84 TYR A O 1
ATOM 710 N N . LYS A 1 85 ? -27.421 -8.718 29.658 1.00 93.19 85 LYS A N 1
ATOM 711 C CA . LYS A 1 85 ? -27.239 -10.118 29.250 1.00 93.19 85 LYS A CA 1
ATOM 712 C C . LYS A 1 85 ? -25.793 -10.552 29.449 1.00 93.19 85 LYS A C 1
ATOM 714 O O . LYS A 1 85 ? -24.882 -9.739 29.333 1.00 93.19 85 LYS A O 1
ATOM 719 N N . LEU A 1 86 ? -25.596 -11.831 29.754 1.00 92.25 86 LEU A N 1
ATOM 720 C CA . LEU A 1 86 ? -24.284 -12.471 29.800 1.00 92.25 86 LEU A CA 1
ATOM 721 C C . LEU A 1 86 ? -24.191 -13.521 28.697 1.00 92.25 86 LEU A C 1
ATOM 723 O O . LEU A 1 86 ? -24.965 -14.484 28.675 1.00 92.25 86 LEU A O 1
ATOM 727 N N . HIS A 1 87 ? -23.229 -13.329 27.800 1.00 90.44 87 HIS A N 1
ATOM 728 C CA . HIS A 1 87 ? -22.974 -14.208 26.662 1.00 90.44 87 HIS A CA 1
ATOM 729 C C . HIS A 1 87 ? -21.755 -15.092 26.889 1.00 90.44 87 HIS A C 1
ATOM 731 O O . HIS A 1 87 ? -20.823 -14.719 27.604 1.00 90.44 87 HIS A O 1
ATOM 737 N N . ASP A 1 88 ? -21.733 -16.244 26.227 1.00 88.00 88 ASP A N 1
ATOM 738 C CA . ASP A 1 88 ? -20.509 -17.030 26.099 1.00 88.00 88 ASP A CA 1
ATOM 739 C C . ASP A 1 88 ? -19.487 -16.287 25.214 1.00 88.00 88 ASP A C 1
ATOM 741 O O . ASP A 1 88 ? -19.849 -15.435 24.391 1.00 88.00 88 ASP A O 1
ATOM 745 N N . LYS A 1 89 ? -18.195 -16.611 25.373 1.00 85.75 89 LYS A N 1
ATOM 746 C CA . LYS A 1 89 ? -17.113 -15.996 24.581 1.00 85.75 89 LYS A CA 1
ATOM 747 C C . LYS A 1 89 ? -17.368 -16.167 23.081 1.00 85.75 89 LYS A C 1
ATOM 749 O O . LYS A 1 89 ? -17.742 -17.249 22.630 1.00 85.75 89 LYS A O 1
ATOM 754 N N . GLY A 1 90 ? -17.137 -15.113 22.304 1.00 80.75 90 GLY A N 1
ATOM 755 C CA . GLY A 1 90 ? -17.308 -15.104 20.848 1.00 80.75 90 GLY A CA 1
ATOM 756 C C . GLY A 1 90 ? -18.740 -14.911 20.333 1.00 80.75 90 GLY A C 1
ATOM 757 O O . GLY A 1 90 ? -18.912 -14.793 19.121 1.00 80.75 90 GLY A O 1
ATOM 758 N N . VAL A 1 91 ? -19.762 -14.867 21.199 1.00 86.25 91 VAL A N 1
ATOM 759 C CA . VAL A 1 91 ? -21.173 -14.754 20.772 1.00 86.25 91 VAL A CA 1
ATOM 760 C C . VAL A 1 91 ? -21.618 -13.299 20.602 1.00 86.25 91 VAL A C 1
ATOM 762 O O . VAL A 1 91 ? -22.330 -12.976 19.652 1.00 86.25 91 VAL A O 1
ATOM 765 N N . TYR A 1 92 ? -21.200 -12.404 21.500 1.00 87.19 92 TYR A N 1
ATOM 766 C CA . TYR A 1 92 ? -21.626 -11.005 21.473 1.00 87.19 92 TYR A CA 1
ATOM 767 C C . TYR A 1 92 ? -20.768 -10.162 20.524 1.00 87.19 92 TYR A C 1
ATOM 769 O O . TYR A 1 92 ? -19.538 -10.145 20.605 1.00 87.19 92 TYR A O 1
ATOM 777 N N . GLU A 1 93 ? -21.412 -9.404 19.636 1.00 82.88 93 GLU A N 1
ATOM 778 C CA . GLU A 1 93 ? -20.724 -8.661 18.576 1.00 82.88 93 GLU A CA 1
ATOM 779 C C . GLU A 1 93 ? -19.752 -7.592 19.101 1.00 82.88 93 GLU A C 1
ATOM 781 O O . GLU A 1 93 ? -18.735 -7.327 18.452 1.00 82.88 93 GLU A O 1
ATOM 786 N N . LYS A 1 94 ? -20.020 -7.014 20.281 1.00 82.81 94 LYS A N 1
ATOM 787 C CA . LYS A 1 94 ? -19.185 -5.971 20.900 1.00 82.81 94 LYS A CA 1
ATOM 788 C C . LYS A 1 94 ? -18.220 -6.494 21.959 1.00 82.81 94 LYS A C 1
ATOM 790 O O . LYS A 1 94 ? -17.594 -5.705 22.651 1.00 82.81 94 LYS A O 1
ATOM 795 N N . GLU A 1 95 ? -18.087 -7.811 22.085 1.00 84.62 95 GLU A N 1
ATOM 796 C CA . GLU A 1 95 ? -17.156 -8.427 23.027 1.00 84.62 95 GLU A CA 1
ATOM 797 C C . GLU A 1 95 ? -15.726 -7.880 22.865 1.00 84.62 95 GLU A C 1
ATOM 799 O O . GLU A 1 95 ? -15.155 -7.952 21.771 1.00 84.62 95 GLU A O 1
ATOM 804 N N . ASN A 1 96 ? -15.160 -7.451 23.994 1.00 82.31 96 ASN A N 1
ATOM 805 C CA . ASN A 1 96 ? -13.837 -6.873 24.222 1.00 82.31 96 ASN A CA 1
ATOM 806 C C . ASN A 1 96 ? -13.114 -7.560 25.401 1.00 82.31 96 ASN A C 1
ATOM 808 O O . ASN A 1 96 ? -12.319 -6.936 26.101 1.00 82.31 96 ASN A O 1
ATOM 812 N N . SER A 1 97 ? -13.396 -8.842 25.662 1.00 68.19 97 SER A N 1
ATOM 813 C CA . SER A 1 97 ? -12.751 -9.579 26.757 1.00 68.19 97 SER A CA 1
ATOM 814 C C . SER A 1 97 ? -11.228 -9.601 26.638 1.00 68.19 97 SER A C 1
ATOM 816 O O . SER A 1 97 ? -10.698 -9.652 25.529 1.00 68.19 97 SER A O 1
ATOM 818 N N . ILE A 1 98 ? -10.539 -9.686 27.778 1.00 64.44 98 ILE A N 1
ATOM 819 C CA . ILE A 1 98 ? -9.070 -9.741 27.882 1.00 64.44 98 ILE A CA 1
ATOM 820 C C . ILE A 1 98 ? -8.456 -10.839 26.993 1.00 64.44 98 ILE A C 1
ATOM 822 O O . ILE A 1 98 ? -7.411 -10.624 26.385 1.00 64.44 98 ILE A O 1
ATOM 826 N N . ASP A 1 99 ? -9.134 -11.980 26.847 1.00 64.06 99 ASP A N 1
ATOM 827 C CA . ASP A 1 99 ? -8.659 -13.109 26.033 1.00 64.06 99 ASP A CA 1
ATOM 828 C C . ASP A 1 99 ? -8.847 -12.913 24.520 1.00 64.06 99 ASP A C 1
ATOM 830 O O . ASP A 1 99 ? -8.422 -13.744 23.713 1.00 64.06 99 ASP A O 1
ATOM 834 N N . LYS A 1 100 ? -9.510 -11.830 24.102 1.00 70.06 100 LYS A N 1
ATOM 835 C CA . LYS A 1 100 ? -9.796 -11.573 22.695 1.00 70.06 100 LYS A CA 1
ATOM 836 C C . LYS A 1 100 ? -8.632 -10.833 22.050 1.00 70.06 100 LYS A C 1
ATOM 838 O O . LYS A 1 100 ? -8.243 -9.733 22.444 1.00 70.06 100 LYS A O 1
ATOM 843 N N . ASN A 1 101 ? -8.135 -11.398 20.952 1.00 79.50 101 ASN A N 1
ATOM 844 C CA . ASN A 1 101 ? -7.080 -10.801 20.124 1.00 79.50 101 ASN A CA 1
ATOM 845 C C . ASN A 1 101 ? -7.487 -9.474 19.451 1.00 79.50 101 ASN A C 1
ATOM 847 O O . ASN A 1 101 ? -6.668 -8.855 18.775 1.00 79.50 101 ASN A O 1
A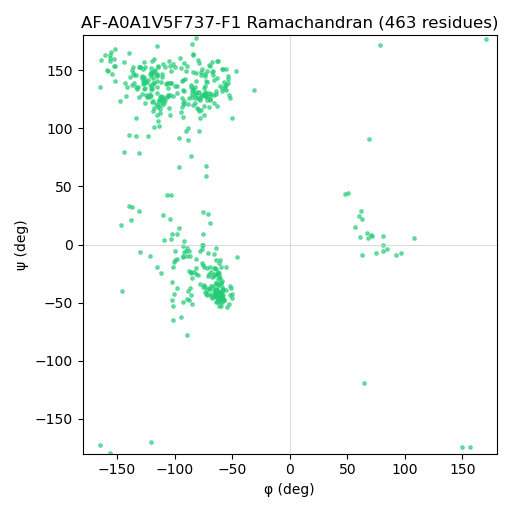TOM 851 N N . GLU A 1 102 ? -8.732 -9.034 19.627 1.00 86.62 102 GLU A N 1
ATOM 852 C CA . GLU A 1 102 ? -9.339 -7.854 19.026 1.00 86.62 102 GLU A CA 1
ATOM 853 C C . GLU A 1 102 ? -10.086 -7.061 20.103 1.00 86.62 102 GLU A C 1
ATOM 855 O O . GLU A 1 102 ? -10.783 -7.634 20.932 1.00 86.62 102 GLU A O 1
ATOM 860 N N . TYR A 1 103 ? -9.908 -5.745 20.092 1.00 89.31 103 TYR A N 1
ATOM 861 C CA . TYR A 1 103 ? -10.699 -4.783 20.851 1.00 89.31 103 TYR A CA 1
ATOM 862 C C . TYR A 1 103 ? -11.392 -3.852 19.867 1.00 89.31 103 TYR A C 1
ATOM 864 O O . TYR A 1 103 ? -10.769 -3.446 18.890 1.00 89.31 103 TYR A O 1
ATOM 872 N N . LYS A 1 104 ? -12.652 -3.522 20.121 1.00 90.94 104 LYS A N 1
ATOM 873 C CA . LYS A 1 104 ? -13.528 -2.688 19.304 1.00 90.94 104 LYS A CA 1
ATOM 874 C C . LYS A 1 104 ? -13.854 -1.420 20.075 1.00 90.94 104 LYS A C 1
ATOM 876 O O . LYS A 1 104 ? -14.487 -1.492 21.127 1.00 90.94 104 LYS A O 1
ATOM 881 N N . HIS A 1 105 ? -13.463 -0.270 19.538 1.00 91.56 105 HIS A N 1
ATOM 882 C CA . HIS A 1 105 ? -13.812 1.016 20.129 1.00 91.56 105 HIS A CA 1
ATOM 883 C C . HIS A 1 105 ? -15.077 1.590 19.501 1.00 91.56 105 HIS A C 1
ATOM 885 O O . HIS A 1 105 ? -15.082 1.969 18.325 1.00 91.56 105 HIS A O 1
ATOM 891 N N . PHE A 1 106 ? -16.133 1.687 20.304 1.00 89.00 106 PHE A N 1
ATOM 892 C CA . PHE A 1 106 ? -17.373 2.361 19.937 1.00 89.00 106 PHE A CA 1
ATOM 893 C C . PHE A 1 106 ? -17.442 3.734 20.605 1.00 89.00 106 PHE A C 1
ATOM 895 O O . PHE A 1 106 ? -17.137 3.880 21.786 1.00 89.00 106 PHE A O 1
ATOM 902 N N . PHE A 1 107 ? -17.907 4.745 19.876 1.00 87.06 107 PHE A N 1
ATOM 903 C CA . PHE A 1 107 ? -18.141 6.067 20.449 1.00 87.06 107 PHE A CA 1
ATOM 904 C C . PHE A 1 107 ? -19.458 6.095 21.246 1.00 87.06 107 PHE A C 1
ATOM 906 O O . PHE A 1 107 ? -20.533 6.042 20.655 1.00 87.06 107 PHE A O 1
ATOM 913 N N . THR A 1 108 ? -19.404 6.170 22.579 1.00 77.62 108 THR A N 1
ATOM 914 C CA . THR A 1 108 ? -20.568 5.930 23.467 1.00 77.62 108 THR A CA 1
ATOM 915 C C . THR A 1 108 ? -21.146 7.168 24.166 1.00 77.62 108 THR A C 1
ATOM 917 O O . THR A 1 108 ? -22.076 7.036 24.960 1.00 77.62 108 THR A O 1
ATOM 920 N N . LEU A 1 109 ? -20.642 8.378 23.897 1.00 75.44 109 LEU A N 1
ATOM 921 C CA . LEU A 1 109 ? -21.122 9.592 24.573 1.00 75.44 109 LEU A CA 1
ATOM 922 C C . LEU A 1 109 ? -22.533 10.006 24.107 1.00 75.44 109 LEU A C 1
ATOM 924 O O . LEU A 1 109 ? -22.861 9.934 22.923 1.00 75.44 109 LEU A O 1
ATOM 928 N N . ASN A 1 110 ? -23.360 10.441 25.067 1.00 60.59 110 ASN A N 1
ATOM 929 C CA . ASN A 1 110 ? -24.798 10.699 24.898 1.00 60.59 110 ASN A CA 1
ATOM 930 C C . ASN A 1 110 ? -25.157 12.151 24.532 1.00 60.59 110 ASN A C 1
ATOM 932 O O . ASN A 1 110 ? -26.321 12.422 24.233 1.00 60.59 110 ASN A O 1
ATOM 936 N N . GLU A 1 111 ? -24.215 13.098 24.579 1.00 60.19 111 GLU A N 1
ATOM 937 C CA . GLU A 1 111 ? -24.525 14.490 24.232 1.00 60.19 111 GLU A CA 1
ATOM 938 C C . GLU A 1 111 ? -24.615 14.684 22.712 1.00 60.19 111 GLU A C 1
ATOM 940 O O . GLU A 1 111 ? -23.980 13.987 21.920 1.00 60.19 111 GLU A O 1
ATOM 945 N N . HIS A 1 112 ? -25.468 15.615 22.289 1.00 62.09 112 HIS A N 1
ATOM 946 C CA . HIS A 1 112 ? -25.766 15.807 20.876 1.00 62.09 112 HIS A CA 1
ATOM 947 C C . HIS A 1 112 ? -24.579 16.491 20.173 1.00 62.09 112 HIS A C 1
ATOM 949 O O . HIS A 1 112 ? -24.108 17.532 20.625 1.00 62.09 112 HIS A O 1
ATOM 955 N N . ASN A 1 113 ? -24.173 15.925 19.029 1.00 73.81 113 ASN A N 1
ATOM 956 C CA . ASN A 1 113 ? -23.175 16.417 18.064 1.00 73.81 113 ASN A CA 1
ATOM 957 C C . ASN A 1 113 ? -21.711 16.417 18.544 1.00 73.81 113 ASN A C 1
ATOM 959 O O . ASN A 1 113 ? -21.209 17.426 19.035 1.00 73.81 113 ASN A O 1
ATOM 963 N N . TYR A 1 114 ? -21.006 15.309 18.283 1.00 85.44 114 TYR A N 1
ATOM 964 C CA . TYR A 1 114 ? -19.544 15.240 18.348 1.00 85.44 114 TYR A CA 1
ATOM 965 C C . TYR A 1 114 ? -18.927 15.072 16.957 1.00 85.44 114 TYR A C 1
ATOM 967 O O . TYR A 1 114 ? -19.472 14.379 16.089 1.00 85.44 114 TYR A O 1
ATOM 975 N N . SER A 1 115 ? -17.749 15.657 16.768 1.00 88.25 115 SER A N 1
ATOM 976 C CA . SER A 1 115 ? -16.965 15.561 15.535 1.00 88.25 115 SER A CA 1
ATOM 977 C C . SER A 1 115 ? -15.549 15.084 15.827 1.00 88.25 115 SER A C 1
ATOM 979 O O . SER A 1 115 ? -14.942 15.558 16.784 1.00 88.25 115 SER A O 1
ATOM 981 N N . ILE A 1 116 ? -14.990 14.202 14.992 1.00 90.38 116 ILE A N 1
ATOM 982 C CA . ILE A 1 116 ? -13.539 13.954 15.009 1.00 90.38 116 ILE A CA 1
ATOM 983 C C . ILE A 1 116 ? -12.870 15.213 14.477 1.00 90.38 116 ILE A C 1
ATOM 985 O O . ILE A 1 116 ? -13.208 15.660 13.393 1.00 90.38 116 ILE A O 1
ATOM 989 N N . ASP A 1 117 ? -11.942 15.773 15.234 1.00 90.69 117 ASP A N 1
ATOM 990 C CA . ASP A 1 117 ? -11.108 16.887 14.793 1.00 90.69 117 ASP A CA 1
ATOM 991 C C . ASP A 1 117 ? -9.900 16.359 14.008 1.00 90.69 117 ASP A C 1
ATOM 993 O O . ASP A 1 117 ? -9.645 16.765 12.877 1.00 90.69 117 ASP A O 1
ATOM 997 N N . SER A 1 118 ? -9.177 15.394 14.582 1.00 91.62 118 SER A N 1
ATOM 998 C CA . SER A 1 118 ? -8.013 14.778 13.937 1.00 91.62 118 SER A CA 1
ATOM 999 C C . SER A 1 118 ? -7.671 13.409 14.521 1.00 91.62 118 SER A C 1
ATOM 1001 O O . SER A 1 118 ? -7.888 13.149 15.705 1.00 91.62 118 SER A O 1
ATOM 1003 N N . TRP A 1 119 ? -7.095 12.545 13.684 1.00 93.19 119 TRP A N 1
ATOM 1004 C CA . TRP A 1 119 ? -6.413 11.325 14.114 1.00 93.19 119 TRP A CA 1
ATOM 1005 C C . TRP A 1 119 ? -4.966 11.660 14.487 1.00 93.19 119 TRP A C 1
ATOM 1007 O O . TRP A 1 119 ? -4.274 12.344 13.735 1.00 93.19 119 TRP A O 1
ATOM 1017 N N . LEU A 1 120 ? -4.517 11.184 15.645 1.00 94.94 120 LEU A N 1
ATOM 1018 C CA . LEU A 1 120 ? -3.168 11.415 16.178 1.00 94.94 120 LEU A CA 1
ATOM 1019 C C . LEU A 1 120 ? -2.211 10.252 15.891 1.00 94.94 120 LEU A C 1
ATOM 1021 O O . LEU A 1 120 ? -0.999 10.394 16.029 1.00 94.94 120 LEU A O 1
ATOM 1025 N N . VAL A 1 121 ? -2.752 9.113 15.459 1.00 93.62 121 VAL A N 1
ATOM 1026 C CA . VAL A 1 121 ? -1.997 7.920 15.071 1.00 93.62 121 VAL A CA 1
ATOM 1027 C C . VAL A 1 121 ? -2.279 7.553 13.620 1.00 93.62 121 VAL A C 1
ATOM 1029 O O . VAL A 1 121 ? -3.354 7.823 13.083 1.00 93.62 121 VAL A O 1
ATOM 1032 N N . SER A 1 122 ? -1.302 6.915 12.980 1.00 91.12 122 SER A N 1
ATOM 1033 C CA . SER A 1 122 ? -1.478 6.376 11.633 1.00 91.12 122 SER A CA 1
ATOM 1034 C C . SER A 1 122 ? -2.191 5.029 11.686 1.00 91.12 122 SER A C 1
ATOM 1036 O O . SER A 1 122 ? -1.884 4.186 12.524 1.00 91.12 122 SER A O 1
ATOM 1038 N N . ASP A 1 123 ? -3.099 4.780 10.748 1.00 92.62 123 ASP A N 1
ATOM 1039 C CA . ASP A 1 123 ? -3.702 3.456 10.594 1.00 92.62 123 ASP A CA 1
ATOM 1040 C C . ASP A 1 123 ? -2.617 2.378 10.417 1.00 92.62 123 ASP A C 1
ATOM 1042 O O . ASP A 1 123 ? -1.689 2.562 9.626 1.00 92.62 12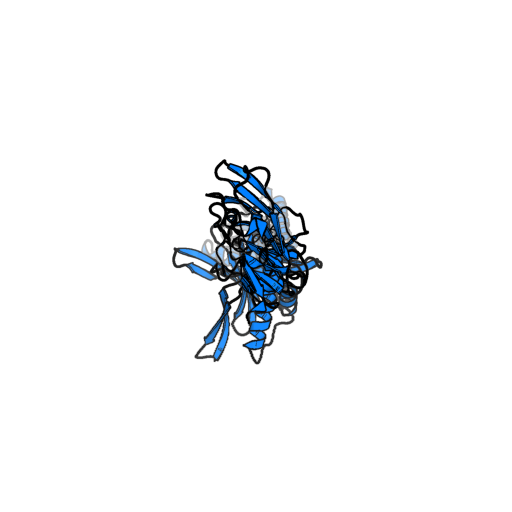3 ASP A O 1
ATOM 1046 N N . GLY A 1 124 ? -2.724 1.269 11.149 1.00 93.69 124 GLY A N 1
ATOM 1047 C CA . GLY A 1 124 ? -1.730 0.194 11.171 1.00 93.69 124 GLY A CA 1
ATOM 1048 C C . GLY A 1 124 ? -0.552 0.392 12.121 1.00 93.69 124 GLY A C 1
ATOM 1049 O O . GLY A 1 124 ? 0.277 -0.507 12.233 1.00 93.69 124 GLY A O 1
ATOM 1050 N N . SER A 1 125 ? -0.435 1.528 12.817 1.00 94.62 125 SER A N 1
ATOM 1051 C CA . SER A 1 125 ? 0.633 1.704 13.806 1.00 94.62 125 SER A CA 1
ATOM 1052 C C . SER A 1 125 ? 0.387 0.870 15.064 1.00 94.62 125 SER A C 1
ATOM 1054 O O . SER A 1 125 ? -0.758 0.672 15.476 1.00 94.62 125 SER A O 1
ATOM 1056 N N . PHE A 1 1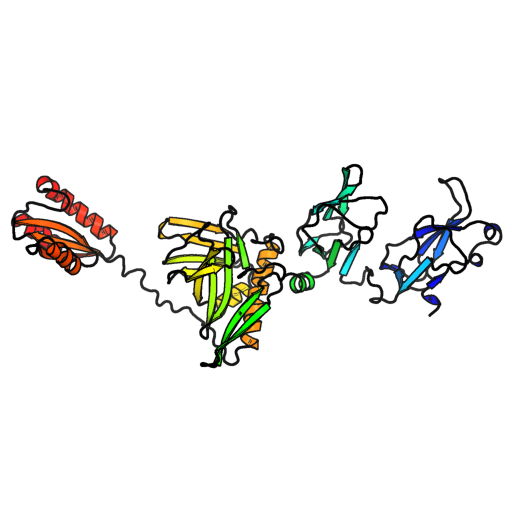26 ? 1.466 0.441 15.717 1.00 95.75 126 PHE A N 1
ATOM 1057 C CA . PHE A 1 126 ? 1.387 -0.107 17.068 1.00 95.75 126 PHE A CA 1
ATOM 1058 C C . PHE A 1 126 ? 1.184 1.028 18.080 1.00 95.75 126 PHE A C 1
ATOM 1060 O O . PHE A 1 126 ? 1.950 1.991 18.079 1.00 95.75 126 PHE A O 1
ATOM 1067 N N . VAL A 1 127 ? 0.183 0.893 18.944 1.00 96.50 127 VAL A N 1
ATOM 1068 C CA . VAL A 1 127 ? -0.136 1.817 20.037 1.00 96.50 127 VAL A CA 1
ATOM 1069 C C . VAL A 1 127 ? -0.016 1.097 21.376 1.00 96.50 127 VAL A C 1
ATOM 1071 O O . VAL A 1 127 ? -0.239 -0.112 21.465 1.00 96.50 127 VAL A O 1
ATOM 1074 N N . LYS A 1 128 ? 0.342 1.834 22.423 1.00 96.56 128 LYS A N 1
ATOM 1075 C CA . LYS A 1 128 ? 0.301 1.385 23.816 1.00 96.56 128 LYS A CA 1
ATOM 1076 C C . LYS A 1 128 ? -0.947 1.921 24.498 1.00 96.56 128 LYS A C 1
ATOM 1078 O O . LYS A 1 128 ? -1.446 2.994 24.166 1.00 96.56 128 LYS A O 1
ATOM 1083 N N . LYS A 1 129 ? -1.431 1.203 25.506 1.00 94.19 129 LYS A N 1
ATOM 1084 C CA . LYS A 1 129 ? -2.504 1.661 26.381 1.00 94.19 129 LYS A CA 1
ATOM 1085 C C . LYS A 1 129 ? -2.165 3.043 26.940 1.00 94.19 129 LYS A C 1
ATOM 1087 O O . LYS A 1 129 ? -1.124 3.232 27.567 1.00 94.19 129 LYS A O 1
ATOM 1092 N N . GLY A 1 130 ? -3.084 3.985 26.759 1.00 95.50 130 GLY A N 1
ATOM 1093 C CA . GLY A 1 130 ? -2.926 5.376 27.170 1.00 95.50 130 GLY A CA 1
ATOM 1094 C C . GLY A 1 130 ? -2.356 6.309 26.099 1.00 95.50 130 GLY A C 1
ATOM 1095 O O . GLY A 1 130 ? -2.406 7.521 26.319 1.00 95.50 130 GLY A O 1
ATOM 1096 N N . ASP A 1 131 ? -1.879 5.794 24.961 1.00 97.69 131 ASP A N 1
ATOM 1097 C CA . ASP A 1 131 ? -1.478 6.626 23.822 1.00 97.69 131 ASP A CA 1
ATOM 1098 C C . ASP A 1 131 ? -2.686 7.393 23.276 1.00 97.69 131 ASP A C 1
ATOM 1100 O O . ASP A 1 131 ? -3.808 6.888 23.252 1.00 97.69 131 ASP A O 1
ATOM 1104 N N . GLU A 1 132 ? -2.473 8.630 22.846 1.00 97.81 132 GLU A N 1
ATOM 1105 C CA . GLU A 1 132 ? -3.529 9.493 22.316 1.00 97.81 132 GLU A CA 1
ATOM 1106 C C . GLU A 1 132 ? -3.865 9.083 20.877 1.00 97.81 132 GLU A C 1
ATOM 1108 O O . GLU A 1 132 ? -2.982 9.035 20.026 1.00 97.81 132 GLU A O 1
ATOM 1113 N N . ILE A 1 133 ? -5.135 8.773 20.597 1.00 96.81 133 ILE A N 1
ATOM 1114 C CA . ILE A 1 133 ? -5.555 8.192 19.310 1.00 96.81 133 ILE A CA 1
ATOM 1115 C C . ILE A 1 133 ? -6.206 9.224 18.401 1.00 96.81 133 ILE A C 1
ATOM 1117 O O . ILE A 1 133 ? -5.884 9.302 17.216 1.00 96.81 133 ILE A O 1
ATOM 1121 N N . TYR A 1 134 ? -7.145 10.003 18.933 1.00 94.81 134 TYR A N 1
ATOM 1122 C CA . TYR A 1 134 ? -7.834 11.041 18.176 1.00 94.81 134 TYR A CA 1
ATOM 1123 C C . TYR A 1 134 ? -8.315 12.166 19.088 1.00 94.81 134 TYR A C 1
ATOM 1125 O O . TYR A 1 134 ? -8.586 11.968 20.276 1.00 94.81 134 TYR A O 1
ATOM 1133 N N . ILE A 1 135 ? -8.448 13.348 18.497 1.00 94.00 135 ILE A N 1
ATOM 1134 C CA . ILE A 1 135 ? -9.091 14.510 19.102 1.00 94.00 135 ILE A CA 1
ATOM 1135 C C . ILE A 1 135 ? -10.522 14.573 18.583 1.00 94.00 135 ILE A C 1
ATOM 1137 O O . ILE A 1 135 ? -10.765 14.398 17.388 1.00 94.00 135 ILE A O 1
ATOM 1141 N N . TYR A 1 136 ? -11.474 14.837 19.469 1.00 92.50 136 TYR A N 1
ATOM 1142 C CA . TYR A 1 136 ? -12.866 15.083 19.113 1.00 92.50 136 TYR A CA 1
ATOM 1143 C C . TYR A 1 136 ? -13.381 16.353 19.787 1.00 92.50 136 TYR A C 1
ATOM 1145 O O . TYR A 1 136 ? -12.868 16.768 20.826 1.00 92.50 136 TYR A O 1
ATOM 1153 N N . MET A 1 137 ? -14.369 16.993 19.169 1.00 90.75 137 MET A N 1
ATOM 1154 C CA . MET A 1 137 ? -14.993 18.213 19.672 1.00 90.75 137 MET A CA 1
ATOM 1155 C C . MET A 1 137 ? -16.425 17.946 20.105 1.00 90.75 137 MET A C 1
ATOM 1157 O O . MET A 1 137 ? -17.143 17.203 19.432 1.00 90.75 137 MET A O 1
ATOM 1161 N N . ASP A 1 138 ? -16.822 18.558 21.217 1.00 86.62 138 ASP A N 1
ATOM 1162 C CA . ASP A 1 138 ? -18.220 18.638 21.632 1.00 86.62 138 ASP A CA 1
ATOM 1163 C C . ASP A 1 138 ? -18.970 19.769 20.900 1.00 86.62 138 ASP A C 1
ATOM 1165 O O . ASP A 1 138 ? -18.397 20.547 20.132 1.00 86.62 138 ASP A O 1
ATOM 1169 N N . SER A 1 139 ? -20.269 19.895 21.177 1.00 82.44 139 SER A N 1
ATOM 1170 C CA . SER A 1 139 ? -21.127 20.954 20.624 1.00 82.44 139 SER A CA 1
ATOM 1171 C C . SER A 1 139 ? -20.697 22.385 20.989 1.00 82.44 139 SER A C 1
ATOM 1173 O O . SER A 1 139 ? -21.179 23.342 20.383 1.00 82.44 139 SER A O 1
ATOM 1175 N N . LYS A 1 140 ? -19.792 22.548 21.961 1.00 85.19 140 LYS A N 1
ATOM 1176 C CA . LYS A 1 140 ? -19.217 23.825 22.403 1.00 85.19 140 LYS A CA 1
ATOM 1177 C C . LYS A 1 140 ? -17.802 24.043 21.858 1.00 85.19 140 LYS A C 1
ATOM 1179 O O . LYS A 1 140 ? -17.151 25.002 22.267 1.00 85.19 140 LYS A O 1
ATOM 1184 N N . PHE A 1 141 ? -17.340 23.197 20.935 1.00 83.62 141 PHE A N 1
ATOM 1185 C CA . PHE A 1 141 ? -15.992 23.216 20.361 1.00 83.62 141 PHE A CA 1
ATOM 1186 C C . PHE A 1 141 ? -14.866 22.973 21.380 1.00 83.62 141 PHE A C 1
ATOM 1188 O O . PHE A 1 141 ? -13.710 23.323 21.127 1.00 83.62 141 PHE A O 1
ATOM 1195 N N . ASN A 1 142 ? -15.158 22.344 22.523 1.00 88.81 142 ASN A N 1
ATOM 1196 C CA . ASN A 1 142 ? -14.109 21.905 23.437 1.00 88.81 142 ASN A CA 1
ATOM 1197 C C . ASN A 1 142 ? -13.396 20.694 22.841 1.00 88.81 142 ASN A C 1
ATOM 1199 O O . ASN A 1 142 ? -14.036 19.706 22.484 1.00 88.81 142 ASN A O 1
ATOM 1203 N N . ARG A 1 143 ? -12.065 20.757 22.763 1.00 92.56 143 ARG A N 1
ATOM 1204 C CA . ARG A 1 143 ? -11.235 19.662 22.250 1.00 92.56 143 ARG A CA 1
ATOM 1205 C C . ARG A 1 143 ? -10.957 18.659 23.364 1.00 92.56 143 ARG A C 1
ATOM 1207 O O . ARG A 1 143 ? -10.361 19.000 24.384 1.00 92.56 143 ARG A O 1
ATOM 1214 N N . LEU A 1 144 ? -11.379 17.424 23.140 1.00 92.38 144 LEU A N 1
ATOM 1215 C CA . LEU A 1 144 ? -11.204 16.284 24.028 1.00 92.38 144 LEU A CA 1
ATOM 1216 C C . LEU A 1 144 ? -10.302 15.255 23.348 1.00 92.38 144 LEU A C 1
ATOM 1218 O O . LEU A 1 144 ? -10.329 15.102 22.127 1.00 92.38 144 LEU A O 1
ATOM 1222 N N . ILE A 1 145 ? -9.505 14.545 24.142 1.00 95.00 145 ILE A N 1
ATOM 1223 C CA . ILE A 1 145 ? -8.552 13.549 23.646 1.00 95.00 145 ILE A CA 1
ATOM 1224 C C . ILE A 1 145 ? -9.038 12.163 24.045 1.00 95.00 145 ILE A C 1
ATOM 1226 O O . ILE A 1 145 ? -9.286 11.902 25.224 1.00 95.00 145 ILE A O 1
ATOM 1230 N N . HIS A 1 146 ? -9.147 11.271 23.063 1.00 94.44 146 HIS A N 1
ATOM 1231 C CA . HIS A 1 146 ? -9.365 9.849 23.300 1.00 94.44 146 HIS A CA 1
ATOM 1232 C C . HIS A 1 146 ? -8.035 9.099 23.358 1.00 94.44 146 HIS A C 1
ATOM 1234 O O . HIS A 1 146 ? -7.120 9.390 22.582 1.00 94.44 146 HIS A O 1
ATOM 1240 N N . LYS A 1 147 ? -7.934 8.120 24.260 1.00 96.25 147 LYS A N 1
ATOM 1241 C CA . LYS A 1 147 ? -6.712 7.347 24.509 1.00 96.25 147 LYS A CA 1
ATOM 1242 C C . LYS A 1 147 ? -6.944 5.856 24.293 1.00 96.25 147 LYS A C 1
ATOM 1244 O O . LYS A 1 147 ? -8.020 5.353 24.599 1.00 96.25 147 LYS A O 1
ATOM 1249 N N . ALA A 1 148 ? -5.918 5.157 23.819 1.00 94.44 148 ALA A N 1
ATOM 1250 C CA . ALA A 1 148 ? -5.950 3.726 23.560 1.00 94.44 148 ALA A CA 1
ATOM 1251 C C . ALA A 1 148 ? -6.245 2.926 24.833 1.00 94.44 148 ALA A C 1
ATOM 1253 O O . ALA A 1 148 ? -5.653 3.149 25.892 1.00 94.44 148 ALA A O 1
ATOM 1254 N N . GLU A 1 149 ? -7.119 1.938 24.712 1.00 90.31 149 GLU A N 1
ATOM 1255 C CA . GLU A 1 149 ? -7.589 1.126 25.834 1.00 90.31 149 GLU A CA 1
ATOM 1256 C C . GLU A 1 149 ? -6.682 -0.069 26.109 1.00 90.31 149 GLU A C 1
ATOM 1258 O O . GLU A 1 149 ? -6.634 -0.576 27.236 1.00 90.31 149 GLU A O 1
ATOM 1263 N N . LYS A 1 150 ? -5.921 -0.485 25.093 1.00 90.31 150 LYS A N 1
ATOM 1264 C CA . LYS A 1 150 ? -4.948 -1.568 25.175 1.00 90.31 150 LYS A CA 1
ATOM 1265 C C . LYS A 1 150 ? -3.798 -1.384 24.188 1.00 90.31 150 LYS A C 1
ATOM 1267 O O . LYS A 1 150 ? -3.879 -0.577 23.265 1.00 90.31 150 LYS A O 1
ATOM 1272 N N . ASP A 1 151 ? -2.771 -2.197 24.376 1.00 92.94 151 ASP A N 1
ATOM 1273 C CA . ASP A 1 151 ? -1.648 -2.313 23.454 1.00 92.94 151 ASP A CA 1
ATOM 1274 C C . ASP A 1 151 ? -2.063 -3.079 22.186 1.00 92.94 151 ASP A C 1
ATOM 1276 O O . ASP A 1 151 ? -2.850 -4.031 22.250 1.00 92.94 151 ASP A O 1
ATOM 1280 N N . GLY A 1 152 ? -1.510 -2.701 21.033 1.00 94.44 152 GLY A N 1
ATOM 1281 C CA . GLY A 1 152 ? -1.661 -3.449 19.784 1.00 94.44 152 GLY A CA 1
ATOM 1282 C C . GLY A 1 152 ? -1.624 -2.584 18.528 1.00 94.44 152 GLY A C 1
ATOM 1283 O O . GLY A 1 152 ? -1.391 -1.384 18.575 1.00 94.44 152 GLY A O 1
ATOM 1284 N N . TYR A 1 153 ? -1.870 -3.206 17.381 1.00 95.31 153 TYR A N 1
ATOM 1285 C CA . TYR A 1 153 ? -1.981 -2.548 16.083 1.00 95.31 153 TYR A CA 1
ATOM 1286 C C . TYR A 1 153 ? -3.379 -1.968 15.893 1.00 95.31 153 TYR A C 1
ATOM 1288 O O . TYR A 1 153 ? -4.377 -2.686 16.022 1.00 95.31 153 TYR A O 1
ATOM 1296 N N . ILE A 1 154 ? -3.448 -0.673 15.588 1.00 95.44 154 ILE A N 1
ATOM 1297 C CA . ILE A 1 154 ? -4.716 0.020 15.373 1.00 95.44 154 ILE A CA 1
ATOM 1298 C C . ILE A 1 154 ? -5.213 -0.159 13.935 1.00 95.44 154 ILE A C 1
ATOM 1300 O O . ILE A 1 154 ? -4.472 0.027 12.974 1.00 95.44 154 ILE A O 1
ATOM 1304 N N . HIS A 1 155 ? -6.494 -0.479 13.782 1.00 94.81 155 HIS A N 1
ATOM 1305 C CA . HIS A 1 155 ? -7.206 -0.472 12.510 1.00 94.81 155 HIS A CA 1
ATOM 1306 C C . HIS A 1 155 ? -8.341 0.546 12.582 1.00 94.81 155 HIS A C 1
ATOM 1308 O O . HIS A 1 155 ? -9.400 0.270 13.139 1.00 94.81 155 HIS A O 1
ATOM 1314 N N . ILE A 1 156 ? -8.124 1.714 11.994 1.00 92.88 156 ILE A N 1
ATOM 1315 C CA . ILE A 1 156 ? -9.094 2.800 11.884 1.00 92.88 156 ILE A CA 1
ATOM 1316 C C . ILE A 1 156 ? -10.080 2.478 10.756 1.00 92.88 156 ILE A C 1
ATOM 1318 O O . ILE A 1 156 ? -9.659 2.250 9.619 1.00 92.88 156 ILE A O 1
ATOM 1322 N N . ILE A 1 157 ? -11.384 2.486 11.048 1.00 90.94 157 ILE A N 1
ATOM 1323 C CA . ILE A 1 157 ? -12.436 2.149 10.072 1.00 90.94 157 ILE A CA 1
ATOM 1324 C C . ILE A 1 157 ? -12.429 3.126 8.895 1.00 90.94 157 ILE A C 1
ATOM 1326 O O . ILE A 1 157 ? -12.341 2.714 7.738 1.00 90.94 157 ILE A O 1
ATOM 1330 N N . ASP A 1 158 ? -12.488 4.422 9.202 1.00 87.56 158 ASP A N 1
ATOM 1331 C CA . ASP A 1 158 ? -12.465 5.499 8.216 1.00 87.56 158 ASP A CA 1
ATOM 1332 C C . ASP A 1 158 ? -11.476 6.595 8.646 1.00 87.56 158 ASP A C 1
ATOM 1334 O O . ASP A 1 158 ? -11.840 7.517 9.382 1.00 87.56 158 ASP A O 1
ATOM 1338 N N . PRO A 1 159 ? -10.217 6.522 8.175 1.00 84.25 159 PRO A N 1
ATOM 1339 C CA . PRO A 1 159 ? -9.202 7.533 8.467 1.00 84.25 159 PRO A CA 1
ATOM 1340 C C . PRO A 1 159 ? -9.556 8.937 7.955 1.00 84.25 159 PRO A C 1
ATOM 1342 O O . PRO A 1 159 ? -8.938 9.910 8.374 1.00 84.25 159 PRO A O 1
ATOM 1345 N N . ARG A 1 160 ? -10.534 9.071 7.046 1.00 82.38 160 ARG A N 1
ATOM 1346 C CA . ARG A 1 160 ? -10.919 10.354 6.429 1.00 82.38 160 ARG A CA 1
ATOM 1347 C C . ARG A 1 160 ? -12.006 11.079 7.211 1.00 82.38 160 ARG A C 1
ATOM 1349 O O . ARG A 1 160 ? -12.406 12.183 6.847 1.00 82.38 160 ARG A O 1
ATOM 1356 N N . LYS A 1 161 ? -12.536 10.444 8.250 1.00 82.75 161 LYS A N 1
ATOM 1357 C CA . LYS A 1 161 ? -13.688 10.941 8.981 1.00 82.75 161 LYS A CA 1
ATOM 1358 C C . LYS A 1 161 ? -13.301 12.079 9.929 1.00 82.75 161 LYS A C 1
ATOM 1360 O O . LYS A 1 161 ? -12.580 11.837 10.889 1.00 82.75 161 LYS A O 1
ATOM 1365 N N . ILE A 1 162 ? -13.825 13.287 9.683 1.00 71.69 162 ILE A N 1
ATOM 1366 C CA . ILE A 1 162 ? -13.474 14.513 10.436 1.00 71.69 162 ILE A CA 1
ATOM 1367 C C . ILE A 1 162 ? -14.667 15.431 10.804 1.00 71.69 162 ILE A C 1
ATOM 1369 O O . ILE A 1 162 ? -14.469 16.609 11.061 1.00 71.69 162 ILE A O 1
ATOM 1373 N N . PHE A 1 163 ? -15.924 14.947 10.840 1.00 70.94 163 PHE A N 1
ATOM 1374 C CA . PHE A 1 163 ? -17.064 15.854 11.131 1.00 70.94 163 PHE A CA 1
ATOM 1375 C C . PHE A 1 163 ? -18.247 15.288 11.923 1.00 70.94 163 PHE A C 1
ATOM 1377 O O . PHE A 1 163 ? -18.776 15.999 12.764 1.00 70.94 163 PHE A O 1
ATOM 1384 N N . SER A 1 164 ? -18.706 14.055 11.697 1.00 81.31 164 SER A N 1
ATOM 1385 C CA . SER A 1 164 ? -19.905 13.563 12.404 1.00 81.31 164 SER A CA 1
ATOM 1386 C C . SER A 1 164 ? -19.705 12.167 12.967 1.00 81.31 164 SER A C 1
ATOM 1388 O O . SER A 1 164 ? -19.683 11.206 12.198 1.00 81.31 164 SER A O 1
ATOM 1390 N N . ILE A 1 165 ? -19.602 12.044 14.287 1.00 84.06 165 ILE A N 1
ATOM 1391 C CA . ILE A 1 165 ? -19.581 10.748 14.970 1.00 84.06 165 ILE A CA 1
ATOM 1392 C C . ILE A 1 165 ? -20.983 10.442 15.481 1.00 84.06 165 ILE A C 1
ATOM 1394 O O . ILE A 1 165 ? -21.611 11.282 16.127 1.00 84.06 165 ILE A O 1
ATOM 1398 N N . LYS A 1 166 ? -21.489 9.244 15.191 1.00 83.12 166 LYS A N 1
ATOM 1399 C CA . LYS A 1 166 ? -22.764 8.779 15.742 1.00 83.12 166 LYS A CA 1
ATOM 1400 C C . LYS A 1 166 ? -22.529 8.053 17.064 1.00 83.12 166 LYS A C 1
ATOM 1402 O O . LYS A 1 166 ? -21.511 7.389 17.250 1.00 83.12 166 LYS A O 1
ATOM 1407 N N . LYS A 1 167 ? -23.505 8.133 17.970 1.00 83.12 167 LYS A N 1
ATOM 1408 C CA . LYS A 1 167 ? -23.543 7.265 19.153 1.00 83.12 167 LYS A CA 1
ATOM 1409 C C . LYS A 1 167 ? -23.511 5.800 18.707 1.00 83.12 167 LYS A C 1
ATOM 1411 O O . LYS A 1 167 ? -24.198 5.423 17.759 1.00 83.12 167 LYS A O 1
ATOM 1416 N N . ASN A 1 168 ? -22.723 4.996 19.412 1.00 82.75 168 ASN A N 1
ATOM 1417 C CA . ASN A 1 168 ? -22.444 3.586 19.151 1.00 82.75 168 ASN A CA 1
ATOM 1418 C C . ASN A 1 168 ? -21.799 3.310 17.786 1.00 82.75 168 ASN A C 1
ATOM 1420 O O . ASN A 1 168 ? -21.909 2.205 17.257 1.00 82.75 168 ASN A O 1
ATOM 1424 N N . GLU A 1 169 ? -21.118 4.294 17.203 1.00 87.44 169 GLU A N 1
ATOM 1425 C CA . GLU A 1 169 ? -20.356 4.082 15.981 1.00 87.44 169 GLU A CA 1
ATOM 1426 C C . GLU A 1 169 ? -18.996 3.447 16.275 1.00 87.44 169 GLU A C 1
ATOM 1428 O O . GLU A 1 169 ? -18.260 3.917 17.141 1.00 87.44 169 GLU A O 1
ATOM 1433 N N . LEU A 1 170 ? -18.657 2.393 15.533 1.00 90.88 170 LEU A N 1
ATOM 1434 C CA . LEU A 1 170 ? -17.350 1.747 15.590 1.00 90.88 170 LEU A CA 1
ATOM 1435 C C . LEU A 1 170 ? -16.307 2.616 14.884 1.00 90.88 170 LEU A C 1
ATOM 1437 O O . LEU A 1 170 ? -16.422 2.873 13.686 1.00 90.88 170 LEU A O 1
ATOM 1441 N N . LEU A 1 171 ? -15.286 3.049 15.619 1.00 92.75 171 LEU A N 1
ATOM 1442 C CA . LEU A 1 171 ? -14.256 3.948 15.097 1.00 92.75 171 LEU A CA 1
ATOM 1443 C C . LEU A 1 171 ? -12.970 3.216 14.719 1.00 92.75 171 LEU A C 1
ATOM 1445 O O . LEU A 1 171 ? -12.384 3.497 13.670 1.00 92.75 171 LEU A O 1
ATOM 1449 N N . TYR A 1 172 ? -12.532 2.272 15.550 1.00 94.31 172 TYR A N 1
ATOM 1450 C CA . TYR A 1 172 ? -11.341 1.478 15.279 1.00 94.31 172 TYR A CA 1
ATOM 1451 C C . TYR A 1 172 ? -11.353 0.129 15.998 1.00 94.31 172 TYR A C 1
ATOM 1453 O O . TYR A 1 172 ? -12.103 -0.094 16.953 1.00 94.31 172 TYR A O 1
ATOM 1461 N N . TYR A 1 173 ? -10.452 -0.744 15.557 1.00 94.19 173 TYR A N 1
ATOM 1462 C CA . TYR A 1 173 ? -10.034 -1.934 16.283 1.00 94.19 173 TYR A CA 1
ATOM 1463 C C . TYR A 1 173 ? -8.613 -1.774 16.824 1.00 94.19 173 TYR A C 1
ATOM 1465 O O . TYR A 1 173 ? -7.796 -1.102 16.201 1.00 94.19 173 TYR A O 1
ATOM 1473 N N . ILE A 1 174 ? -8.290 -2.454 17.922 1.00 94.25 174 ILE A N 1
ATOM 1474 C CA . ILE A 1 174 ? -6.903 -2.719 18.331 1.00 94.25 174 ILE A CA 1
ATOM 1475 C C . ILE A 1 174 ? -6.689 -4.231 18.351 1.00 94.25 174 ILE A C 1
ATOM 1477 O O . ILE A 1 174 ? -7.421 -4.964 19.026 1.00 94.25 174 ILE A O 1
ATOM 1481 N N . ARG A 1 175 ? -5.692 -4.710 17.606 1.00 93.00 175 ARG A N 1
ATOM 1482 C CA . ARG A 1 175 ? -5.404 -6.140 17.430 1.00 93.00 175 ARG A CA 1
ATOM 1483 C C . ARG A 1 175 ? -3.967 -6.482 17.791 1.00 93.00 175 ARG A C 1
ATOM 1485 O O . ARG A 1 175 ? -3.068 -5.669 17.633 1.00 93.00 175 ARG A O 1
ATOM 1492 N N . ASN A 1 176 ? -3.728 -7.721 18.207 1.00 91.31 176 ASN A N 1
ATOM 1493 C CA . ASN A 1 176 ? -2.372 -8.179 18.545 1.00 91.31 176 ASN A CA 1
ATOM 1494 C C . ASN A 1 176 ? -1.445 -8.272 17.316 1.00 91.31 176 ASN A C 1
ATOM 1496 O O . ASN A 1 176 ? -0.226 -8.209 17.454 1.00 91.31 176 ASN A O 1
ATOM 1500 N N . LYS A 1 177 ? -2.021 -8.424 16.118 1.00 92.19 177 LYS A N 1
ATOM 1501 C CA . LYS A 1 177 ? -1.325 -8.465 14.825 1.00 92.19 177 LYS A CA 1
ATOM 1502 C C . LYS A 1 177 ? -2.074 -7.624 13.797 1.00 92.19 177 LYS A C 1
ATOM 1504 O O . LYS A 1 177 ? -3.298 -7.513 13.872 1.00 92.19 177 LYS A O 1
ATOM 1509 N N . ASP A 1 178 ? -1.343 -7.110 12.814 1.00 93.12 178 ASP A N 1
ATOM 1510 C CA . ASP A 1 178 ? -1.893 -6.255 11.755 1.00 93.12 178 ASP A CA 1
ATOM 1511 C C . ASP A 1 178 ? -2.405 -7.027 10.519 1.00 93.12 178 ASP A C 1
ATOM 1513 O O . ASP A 1 178 ? -3.092 -6.467 9.666 1.00 93.12 178 ASP A O 1
ATOM 1517 N N . ASP A 1 179 ? -2.129 -8.333 10.437 1.00 91.88 179 ASP A N 1
ATOM 1518 C CA . ASP A 1 179 ? -2.407 -9.183 9.267 1.00 91.88 179 ASP A CA 1
ATOM 1519 C C . ASP A 1 179 ? -3.851 -9.046 8.747 1.00 91.88 179 ASP A C 1
ATOM 1521 O O . ASP A 1 179 ? -4.084 -8.920 7.545 1.00 91.88 179 ASP A O 1
ATOM 1525 N N . GLN A 1 180 ? -4.829 -9.009 9.659 1.00 91.00 180 GLN A N 1
ATOM 1526 C CA . GLN A 1 180 ? -6.247 -8.897 9.311 1.00 91.00 180 GLN A CA 1
ATOM 1527 C C . GLN A 1 180 ? -6.558 -7.571 8.603 1.00 91.00 180 GLN A C 1
ATOM 1529 O O . GLN A 1 180 ? -7.249 -7.566 7.585 1.00 91.00 180 GLN A O 1
ATOM 1534 N N . ARG A 1 181 ? -6.022 -6.447 9.102 1.00 92.81 181 ARG A N 1
ATOM 1535 C CA . ARG A 1 181 ? -6.218 -5.125 8.485 1.00 92.81 181 ARG A CA 1
ATOM 1536 C C . ARG A 1 181 ? -5.596 -5.096 7.094 1.00 92.81 181 ARG A C 1
ATOM 1538 O O . ARG A 1 181 ? -6.216 -4.610 6.151 1.00 92.81 181 ARG A O 1
ATOM 1545 N N . VAL A 1 182 ? -4.392 -5.650 6.967 1.00 93.88 182 VAL A N 1
ATOM 1546 C CA . VAL A 1 182 ? -3.659 -5.741 5.702 1.00 93.88 182 VAL A CA 1
ATOM 1547 C C . VAL A 1 182 ? -4.450 -6.532 4.655 1.00 93.88 182 VAL A C 1
ATOM 1549 O O . VAL A 1 182 ? -4.565 -6.084 3.515 1.00 93.88 182 VAL A O 1
ATOM 1552 N N . ILE A 1 183 ? -5.053 -7.664 5.032 1.00 91.25 183 ILE A N 1
ATOM 1553 C CA . ILE A 1 183 ? -5.919 -8.461 4.146 1.00 91.25 183 ILE A CA 1
ATOM 1554 C C . ILE A 1 183 ? -7.192 -7.689 3.764 1.00 91.25 183 ILE A C 1
ATOM 1556 O O . ILE A 1 183 ? -7.589 -7.680 2.598 1.00 91.25 183 ILE A O 1
ATOM 1560 N N . GLU A 1 184 ? -7.836 -7.033 4.731 1.00 88.94 184 GLU A N 1
ATOM 1561 C CA . GLU A 1 184 ? -9.109 -6.332 4.533 1.00 88.94 184 GLU A CA 1
ATOM 1562 C C . GLU A 1 184 ? -8.967 -5.085 3.649 1.00 88.94 184 GLU A C 1
ATOM 1564 O O . GLU A 1 184 ? -9.794 -4.874 2.751 1.00 88.94 184 GLU A O 1
ATOM 1569 N N . LYS A 1 185 ? -7.930 -4.270 3.887 1.00 89.19 185 LYS A N 1
ATOM 1570 C CA . LYS A 1 185 ? -7.719 -2.980 3.214 1.00 89.19 185 LYS A CA 1
ATOM 1571 C C . LYS A 1 185 ? -6.950 -3.103 1.906 1.00 89.19 185 LYS A C 1
ATOM 1573 O O . LYS A 1 185 ? -7.371 -2.534 0.896 1.00 89.19 185 LYS A O 1
ATOM 1578 N N . TYR A 1 186 ? -5.843 -3.839 1.903 1.00 92.44 186 TYR A N 1
ATOM 1579 C CA . TYR A 1 186 ? -4.881 -3.818 0.802 1.00 92.44 186 TYR A CA 1
ATOM 1580 C C . TYR A 1 186 ? -5.123 -4.956 -0.176 1.00 92.44 186 TYR A C 1
ATOM 1582 O O . TYR A 1 186 ? -4.331 -5.884 -0.303 1.00 92.44 186 TYR A O 1
ATOM 1590 N N . GLN A 1 187 ? -6.263 -4.893 -0.857 1.00 91.56 187 GLN A N 1
ATOM 1591 C CA . GLN A 1 187 ? -6.695 -5.941 -1.776 1.00 91.56 187 GLN A CA 1
ATOM 1592 C C . GLN A 1 187 ? -6.040 -5.791 -3.151 1.00 91.56 187 GLN A C 1
ATOM 1594 O O . GLN A 1 187 ? -6.016 -4.700 -3.722 1.00 91.56 187 GLN A O 1
ATOM 1599 N N . ASN A 1 188 ? -5.578 -6.917 -3.691 1.00 94.31 188 ASN A N 1
ATOM 1600 C CA . ASN A 1 188 ? -5.055 -7.045 -5.045 1.00 94.31 188 ASN A CA 1
ATOM 1601 C C . ASN A 1 188 ? -5.951 -8.025 -5.806 1.00 94.31 188 ASN A C 1
ATOM 1603 O O . ASN A 1 188 ? -6.082 -9.178 -5.400 1.00 94.31 188 ASN A O 1
ATOM 1607 N N . ILE A 1 189 ? -6.604 -7.564 -6.871 1.00 94.00 189 ILE A N 1
ATOM 1608 C CA . ILE A 1 189 ? -7.572 -8.367 -7.631 1.00 94.00 189 ILE A CA 1
ATOM 1609 C C . ILE A 1 189 ? -7.004 -8.600 -9.032 1.00 94.00 189 ILE A C 1
ATOM 1611 O O . ILE A 1 189 ? -6.971 -7.655 -9.829 1.00 94.00 189 ILE A O 1
ATOM 1615 N N . PRO A 1 190 ? -6.526 -9.819 -9.339 1.00 95.12 190 PRO A N 1
ATOM 1616 C CA . PRO A 1 190 ? -5.957 -10.115 -10.639 1.00 95.12 190 PRO A CA 1
ATOM 1617 C C . PRO A 1 190 ? -7.056 -10.294 -11.684 1.00 95.12 190 PRO A C 1
ATOM 1619 O O . PRO A 1 190 ? -8.122 -10.849 -11.423 1.00 95.12 190 PRO A O 1
ATOM 1622 N N . LYS A 1 191 ? -6.745 -9.880 -12.907 1.00 95.00 191 LYS A N 1
ATOM 1623 C CA . LYS A 1 191 ? -7.528 -10.138 -14.106 1.00 95.00 191 LYS A CA 1
ATOM 1624 C C . LYS A 1 191 ? -6.706 -11.011 -15.043 1.00 95.00 191 LYS A C 1
ATOM 1626 O O . LYS A 1 191 ? -5.697 -10.580 -15.602 1.00 95.00 191 LYS A O 1
ATOM 1631 N N . ILE A 1 192 ? -7.166 -12.246 -15.200 1.00 95.25 192 ILE A N 1
ATOM 1632 C CA . ILE A 1 192 ? -6.531 -13.254 -16.043 1.00 95.25 192 ILE A CA 1
ATOM 1633 C C . ILE A 1 192 ? -7.176 -13.182 -17.422 1.00 95.25 192 ILE A C 1
ATOM 1635 O O . ILE A 1 192 ? -8.390 -13.319 -17.562 1.00 95.25 192 ILE A O 1
ATOM 1639 N N . ILE A 1 193 ? -6.355 -12.949 -18.436 1.00 94.94 193 ILE A N 1
ATOM 1640 C CA . ILE A 1 193 ? -6.768 -12.882 -19.834 1.00 94.94 193 ILE A CA 1
ATOM 1641 C C . ILE A 1 193 ? -6.167 -14.088 -20.538 1.00 94.94 193 ILE A C 1
ATOM 1643 O O . ILE A 1 193 ? -4.964 -14.319 -20.436 1.00 94.94 193 ILE A O 1
ATOM 1647 N N . VAL A 1 194 ? -7.000 -14.844 -21.243 1.00 93.44 194 VAL A N 1
ATOM 1648 C CA . VAL A 1 194 ? -6.567 -15.947 -22.102 1.00 93.44 194 VAL A CA 1
ATOM 1649 C C . VAL A 1 194 ? -6.708 -15.482 -23.542 1.00 93.44 194 VAL A C 1
ATOM 1651 O O . VAL A 1 194 ? -7.757 -14.973 -23.925 1.00 93.44 194 VAL A O 1
ATOM 1654 N N . ASP A 1 195 ? -5.638 -15.604 -24.317 1.00 89.50 195 ASP A N 1
ATOM 1655 C CA . ASP A 1 195 ? -5.670 -15.348 -25.750 1.00 89.50 195 ASP A CA 1
ATOM 1656 C C . ASP A 1 195 ? -6.242 -16.576 -26.473 1.00 89.50 195 ASP A C 1
ATOM 1658 O O . ASP A 1 195 ? -5.663 -17.660 -26.417 1.00 89.50 195 ASP A O 1
ATOM 1662 N N . ASP A 1 196 ? -7.379 -16.416 -27.150 1.00 91.06 196 ASP A N 1
ATOM 1663 C CA . ASP A 1 196 ? -8.108 -17.540 -27.755 1.00 91.06 196 ASP A CA 1
ATOM 1664 C C . ASP A 1 196 ? -7.315 -18.261 -28.863 1.00 91.06 196 ASP A C 1
ATOM 1666 O O . ASP A 1 196 ? -7.527 -19.453 -2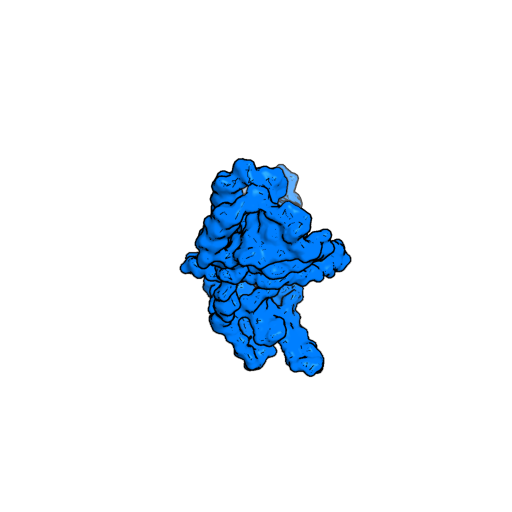9.099 1.00 91.06 196 ASP A O 1
ATOM 1670 N N . PHE A 1 197 ? -6.376 -17.577 -29.527 1.00 89.19 197 PHE A N 1
ATOM 1671 C CA . PHE A 1 197 ? -5.601 -18.129 -30.643 1.00 89.19 197 PHE A CA 1
ATOM 1672 C C . PHE A 1 197 ? -4.364 -18.891 -30.176 1.00 89.19 197 PHE A C 1
ATOM 1674 O O . PHE A 1 197 ? -4.039 -19.954 -30.700 1.00 89.19 197 PHE A O 1
ATOM 1681 N N . THR A 1 198 ? -3.649 -18.328 -29.208 1.00 87.31 198 THR A N 1
ATOM 1682 C CA . THR A 1 198 ? -2.366 -18.845 -28.717 1.00 87.31 198 THR A CA 1
ATOM 1683 C C . THR A 1 198 ? -2.508 -19.648 -27.433 1.00 87.31 198 THR A C 1
ATOM 1685 O O . THR A 1 198 ? -1.557 -20.314 -27.034 1.00 87.31 198 THR A O 1
ATOM 1688 N N . GLN A 1 199 ? -3.666 -19.559 -26.769 1.00 87.00 199 GLN A N 1
ATOM 1689 C CA . GLN A 1 199 ? -3.918 -20.068 -25.418 1.00 87.00 199 GLN A CA 1
ATOM 1690 C C . GLN A 1 199 ? -2.952 -19.499 -24.365 1.00 87.00 199 GLN A C 1
ATOM 1692 O O . GLN A 1 199 ? -2.857 -20.008 -23.246 1.00 87.00 199 GLN A O 1
ATOM 1697 N N . SER A 1 200 ? -2.235 -18.419 -24.702 1.00 88.25 200 SER A N 1
ATOM 1698 C CA . SER A 1 200 ? -1.335 -17.748 -23.773 1.00 88.25 200 SER A CA 1
ATOM 1699 C C . SER A 1 200 ? -2.134 -16.983 -22.723 1.00 88.25 200 SER A C 1
ATOM 1701 O O . SER A 1 200 ? -3.170 -16.377 -23.009 1.00 88.25 200 SER A O 1
ATOM 1703 N N . LYS A 1 201 ? -1.658 -17.026 -21.477 1.00 93.38 201 LYS A N 1
ATOM 1704 C CA . LYS A 1 201 ? -2.274 -16.305 -20.364 1.00 93.38 201 LYS A CA 1
ATOM 1705 C C . LYS A 1 201 ? -1.509 -15.022 -20.091 1.00 93.38 201 LYS A C 1
ATOM 1707 O O . LYS A 1 201 ? -0.284 -15.021 -20.017 1.00 93.38 201 LYS A O 1
ATOM 1712 N N . SER A 1 202 ? -2.248 -13.944 -19.881 1.00 95.31 202 SER A N 1
ATOM 1713 C CA . SER A 1 202 ? -1.741 -12.695 -19.330 1.00 95.31 202 SER A CA 1
ATOM 1714 C C . SER A 1 202 ? -2.392 -12.441 -17.979 1.00 95.31 202 SER A C 1
ATOM 1716 O O . SER A 1 202 ? -3.604 -12.594 -17.834 1.00 95.31 202 SER A O 1
ATOM 1718 N N . ILE A 1 203 ? -1.595 -12.041 -16.993 1.00 96.44 203 ILE A N 1
ATOM 1719 C CA . ILE A 1 203 ? -2.085 -11.656 -15.668 1.00 96.44 203 ILE A CA 1
ATOM 1720 C C . ILE A 1 203 ? -1.835 -10.163 -15.515 1.00 96.44 203 ILE A C 1
ATOM 1722 O O . ILE A 1 203 ? -0.689 -9.712 -15.490 1.00 96.44 203 ILE A O 1
ATOM 1726 N N . ILE A 1 204 ? -2.929 -9.413 -15.447 1.00 95.19 204 ILE A N 1
ATOM 1727 C CA . ILE A 1 204 ? -2.960 -7.991 -15.097 1.00 95.19 204 ILE A CA 1
ATOM 1728 C C . ILE A 1 204 ? -3.836 -7.814 -13.849 1.00 95.19 204 ILE A C 1
ATOM 1730 O O . ILE A 1 204 ? -4.224 -8.804 -13.233 1.00 95.19 204 ILE A O 1
ATOM 1734 N N . TRP A 1 205 ? -4.173 -6.582 -13.465 1.00 94.12 205 TRP A N 1
ATOM 1735 C CA . TRP A 1 205 ? -4.892 -6.307 -12.217 1.00 94.12 205 TRP A CA 1
ATOM 1736 C C . TRP A 1 205 ? -6.066 -5.356 -12.434 1.00 94.12 205 TRP A C 1
ATOM 1738 O O . TRP A 1 205 ? -5.911 -4.319 -13.079 1.00 94.12 205 TRP A O 1
ATOM 1748 N N . ASP A 1 206 ? -7.226 -5.698 -11.872 1.00 91.06 206 ASP A N 1
ATOM 1749 C CA . ASP A 1 206 ? -8.366 -4.780 -11.764 1.00 91.06 206 ASP A CA 1
ATOM 1750 C C . ASP A 1 206 ? -8.156 -3.778 -10.617 1.00 91.06 206 ASP A C 1
ATOM 1752 O O . ASP A 1 206 ? -8.558 -2.617 -10.723 1.00 91.06 206 ASP A O 1
ATOM 1756 N N . PHE A 1 207 ? -7.497 -4.222 -9.539 1.00 91.06 207 PHE A N 1
ATOM 1757 C CA . PHE A 1 207 ? -7.145 -3.409 -8.374 1.00 91.06 207 PHE A CA 1
ATOM 1758 C C . PHE A 1 207 ? -5.774 -3.806 -7.826 1.00 91.06 207 PHE A C 1
ATOM 1760 O O . PHE A 1 207 ? -5.476 -4.997 -7.715 1.00 91.06 207 PHE A O 1
ATOM 1767 N N . VAL A 1 208 ? -4.978 -2.805 -7.444 1.00 92.88 208 VAL A N 1
ATOM 1768 C CA . VAL A 1 208 ? -3.689 -2.972 -6.760 1.00 92.88 208 VAL A CA 1
ATOM 1769 C C . VAL A 1 208 ? -3.679 -2.099 -5.506 1.00 92.88 208 VAL A C 1
ATOM 1771 O O . VAL A 1 208 ? -4.003 -0.913 -5.565 1.00 92.88 208 VAL A O 1
ATOM 1774 N N . SER A 1 209 ? -3.317 -2.693 -4.372 1.00 89.31 209 SER A N 1
ATOM 1775 C CA . SER A 1 209 ? -3.143 -2.085 -3.046 1.00 89.31 209 SER A CA 1
ATOM 1776 C C . SER A 1 209 ? -4.380 -1.458 -2.398 1.00 89.31 209 SER A C 1
ATOM 1778 O O . SER A 1 209 ? -4.319 -1.104 -1.226 1.00 89.31 209 SER A O 1
ATOM 1780 N N . SER A 1 210 ? -5.503 -1.312 -3.102 1.00 84.75 210 SER A N 1
ATOM 1781 C CA . SER A 1 210 ? -6.794 -0.910 -2.533 1.00 84.75 210 SER A CA 1
ATOM 1782 C C . SER A 1 210 ? -7.928 -1.207 -3.513 1.00 84.75 210 SER A C 1
ATOM 1784 O O . SER A 1 210 ? -7.850 -0.859 -4.687 1.00 84.75 210 SER A O 1
ATOM 1786 N N . LYS A 1 211 ? -9.039 -1.768 -3.022 1.00 78.88 211 LYS A N 1
ATOM 1787 C CA . LYS A 1 211 ? -10.284 -1.924 -3.806 1.00 78.88 211 LYS A CA 1
ATOM 1788 C C . LYS A 1 211 ? -11.050 -0.609 -4.003 1.00 78.88 211 LYS A C 1
ATOM 1790 O O . LYS A 1 211 ? -11.903 -0.507 -4.879 1.00 78.88 211 LYS A O 1
ATOM 1795 N N . ASN A 1 212 ? -10.772 0.391 -3.166 1.00 72.69 212 ASN A N 1
ATOM 1796 C CA . ASN A 1 212 ? -11.467 1.679 -3.184 1.00 72.69 212 ASN A CA 1
ATOM 1797 C C . ASN A 1 212 ? -10.833 2.661 -4.180 1.00 72.69 212 ASN A C 1
ATOM 1799 O O . ASN A 1 212 ? -11.401 3.717 -4.457 1.00 72.69 212 ASN A O 1
ATOM 1803 N N . SER A 1 213 ? -9.665 2.317 -4.729 1.00 67.56 213 SER A N 1
ATOM 1804 C CA . SER A 1 213 ? -8.960 3.085 -5.747 1.00 67.56 213 SER A CA 1
ATOM 1805 C C . SER A 1 213 ? -8.682 2.183 -6.943 1.00 67.56 2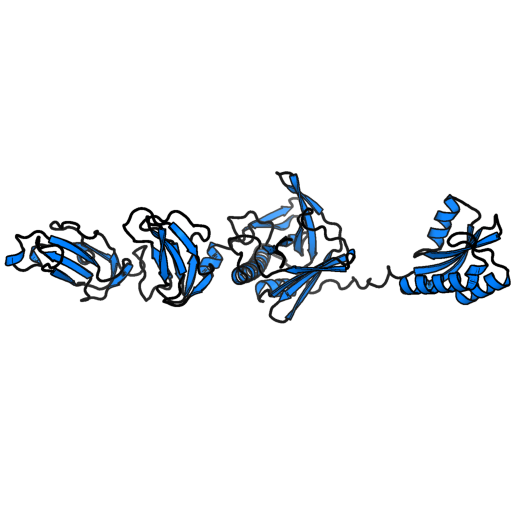13 SER A C 1
ATOM 1807 O O . SER A 1 213 ? -8.000 1.175 -6.808 1.00 67.56 213 SER A O 1
ATOM 1809 N N . LYS A 1 214 ? -9.171 2.545 -8.137 1.00 66.56 214 LYS A N 1
ATOM 1810 C CA . LYS A 1 214 ? -8.768 1.896 -9.401 1.00 66.56 214 LYS A CA 1
ATOM 1811 C C . LYS A 1 214 ? -7.338 2.312 -9.772 1.00 66.56 214 LYS A C 1
ATOM 1813 O O . LYS A 1 214 ? -7.114 2.969 -10.791 1.00 66.56 214 LYS A O 1
ATOM 1818 N N . ALA A 1 215 ? -6.389 2.026 -8.889 1.00 64.12 215 ALA A N 1
ATOM 1819 C CA . ALA A 1 215 ? -4.984 2.310 -9.092 1.00 64.12 215 ALA A CA 1
ATOM 1820 C C . ALA A 1 215 ? -4.412 1.309 -10.104 1.00 64.12 215 ALA A C 1
ATOM 1822 O O . ALA A 1 215 ? -4.651 0.109 -10.014 1.00 64.12 215 ALA A O 1
ATOM 1823 N N . TYR A 1 216 ? -3.633 1.813 -11.063 1.00 75.56 216 TYR A N 1
ATOM 1824 C CA . TYR A 1 216 ? -2.964 1.019 -12.106 1.00 75.56 216 TYR A CA 1
ATOM 1825 C C . TYR A 1 216 ? -1.730 0.261 -11.567 1.00 75.56 216 TYR A C 1
ATOM 1827 O O . TYR A 1 216 ? -0.943 -0.278 -12.340 1.00 75.56 216 TYR A O 1
ATOM 1835 N N . GLY A 1 217 ? -1.536 0.256 -10.246 1.00 92.81 217 GLY A N 1
ATOM 1836 C CA . GLY A 1 217 ? -0.348 -0.227 -9.557 1.00 92.81 217 GLY A CA 1
ATOM 1837 C C . GLY A 1 217 ? -0.203 0.410 -8.174 1.00 92.81 217 GLY A C 1
ATOM 1838 O O . GLY A 1 217 ? -1.059 1.184 -7.741 1.00 92.81 217 GLY A O 1
ATOM 1839 N N . VAL A 1 218 ? 0.912 0.129 -7.506 1.00 96.50 218 VAL A N 1
ATOM 1840 C CA . VAL A 1 218 ? 1.329 0.844 -6.298 1.00 96.50 218 VAL A CA 1
ATOM 1841 C C . VAL A 1 218 ? 1.736 2.265 -6.688 1.00 96.50 218 VAL A C 1
ATOM 1843 O O . VAL A 1 218 ? 2.602 2.449 -7.540 1.00 96.50 218 VAL A O 1
ATOM 1846 N N . ILE A 1 219 ? 1.120 3.267 -6.061 1.00 95.75 219 ILE A N 1
ATOM 1847 C CA . ILE A 1 219 ? 1.431 4.695 -6.258 1.00 95.75 219 ILE A CA 1
ATOM 1848 C C . ILE A 1 219 ? 2.291 5.195 -5.096 1.00 95.75 219 ILE A C 1
ATOM 1850 O O . ILE A 1 219 ? 1.887 5.052 -3.946 1.00 95.75 219 ILE A O 1
ATOM 1854 N N . THR A 1 220 ? 3.428 5.828 -5.366 1.00 96.75 220 THR A N 1
ATOM 1855 C CA . THR A 1 220 ? 4.299 6.453 -4.359 1.00 96.75 220 THR A CA 1
ATOM 1856 C C . THR A 1 220 ? 4.814 7.801 -4.855 1.00 96.75 220 THR A C 1
ATOM 1858 O O . THR A 1 220 ? 5.063 7.966 -6.046 1.00 96.75 220 THR A O 1
ATOM 1861 N N . LYS A 1 221 ? 4.947 8.771 -3.948 1.00 97.06 221 LYS A N 1
ATOM 1862 C CA . LYS A 1 221 ? 5.296 10.157 -4.286 1.00 97.06 221 LYS A CA 1
ATOM 1863 C C . LYS A 1 221 ? 6.796 10.420 -4.190 1.00 97.06 221 LYS A C 1
ATOM 1865 O O . LYS A 1 221 ? 7.497 9.774 -3.401 1.00 97.06 221 LYS A O 1
ATOM 1870 N N . SER A 1 222 ? 7.264 11.380 -4.983 1.00 98.06 222 SER A N 1
ATOM 1871 C CA . SER A 1 222 ? 8.562 12.021 -4.798 1.00 98.06 222 SER A CA 1
ATOM 1872 C C . SER A 1 222 ? 8.614 12.758 -3.460 1.00 98.06 222 SER A C 1
ATOM 1874 O O . SER A 1 222 ? 7.580 13.116 -2.893 1.00 98.06 222 SER A O 1
ATOM 1876 N N . ASP A 1 223 ? 9.824 12.994 -2.957 1.00 96.81 223 ASP A N 1
ATOM 1877 C CA . ASP A 1 223 ? 10.051 13.656 -1.667 1.00 96.81 223 ASP A CA 1
ATOM 1878 C C . ASP A 1 223 ? 9.488 15.099 -1.655 1.00 96.81 223 ASP A C 1
ATOM 1880 O O . ASP A 1 223 ? 9.072 15.590 -0.608 1.00 96.81 223 ASP A O 1
ATOM 1884 N N . ASP A 1 224 ? 9.403 15.759 -2.817 1.00 95.75 224 ASP A N 1
ATOM 1885 C CA . ASP A 1 224 ? 8.768 17.076 -3.002 1.00 95.75 224 ASP A CA 1
ATOM 1886 C C . ASP A 1 224 ? 7.251 17.016 -3.289 1.00 95.75 224 ASP A C 1
ATOM 1888 O O . ASP A 1 224 ? 6.589 18.051 -3.368 1.00 95.75 224 ASP A O 1
ATOM 1892 N N . GLY A 1 225 ? 6.686 15.815 -3.453 1.00 95.12 225 GLY A N 1
ATOM 1893 C CA . GLY A 1 225 ? 5.272 15.588 -3.748 1.00 95.12 225 GLY A CA 1
ATOM 1894 C C . GLY A 1 225 ? 4.813 15.974 -5.160 1.00 95.12 225 GLY A C 1
ATOM 1895 O O . GLY A 1 225 ? 3.608 15.939 -5.415 1.00 95.12 225 GLY A O 1
ATOM 1896 N N . LEU A 1 226 ? 5.721 16.344 -6.070 1.00 95.50 226 LEU A N 1
ATOM 1897 C CA . LEU A 1 226 ? 5.381 16.810 -7.423 1.00 95.50 226 LEU A CA 1
ATOM 1898 C C . LEU A 1 226 ? 5.208 15.677 -8.444 1.00 95.50 226 LEU A C 1
ATOM 1900 O O . LEU A 1 226 ? 4.524 15.856 -9.457 1.00 95.50 226 LEU A O 1
ATOM 1904 N N . VAL A 1 227 ? 5.823 14.520 -8.197 1.00 96.00 227 VAL A N 1
ATOM 1905 C CA . VAL A 1 227 ? 5.860 13.385 -9.122 1.00 96.00 227 VAL A CA 1
ATOM 1906 C C . VAL A 1 227 ? 5.328 12.132 -8.443 1.00 96.00 227 VAL A C 1
ATOM 1908 O O . VAL A 1 227 ? 5.815 11.723 -7.390 1.00 96.00 227 VAL A O 1
ATOM 1911 N N . ASP A 1 228 ? 4.375 11.472 -9.096 1.00 95.50 228 ASP A N 1
ATOM 1912 C CA . ASP A 1 228 ? 3.941 10.133 -8.715 1.00 95.50 228 ASP A CA 1
ATOM 1913 C C . ASP A 1 228 ? 4.718 9.086 -9.525 1.00 95.50 228 ASP A C 1
ATOM 1915 O O . ASP A 1 228 ? 4.707 9.091 -10.759 1.00 95.50 228 ASP A O 1
ATOM 1919 N N . LEU A 1 229 ? 5.356 8.144 -8.832 1.00 96.44 229 LEU A N 1
ATOM 1920 C CA . LEU A 1 229 ? 5.810 6.889 -9.415 1.00 96.44 229 LEU A CA 1
ATOM 1921 C C . LEU A 1 229 ? 4.721 5.837 -9.200 1.00 96.44 229 LEU A C 1
ATOM 1923 O O . LEU A 1 229 ? 4.387 5.482 -8.068 1.00 96.44 229 LEU A O 1
ATOM 1927 N N . ILE A 1 230 ? 4.188 5.315 -10.302 1.00 96.19 230 ILE A N 1
ATOM 1928 C CA . ILE A 1 230 ? 3.216 4.222 -10.290 1.00 96.19 230 ILE A CA 1
ATOM 1929 C C . ILE A 1 230 ? 3.877 2.996 -10.903 1.00 96.19 230 ILE A C 1
ATOM 1931 O O . ILE A 1 230 ? 4.367 3.072 -12.031 1.00 96.19 230 ILE A O 1
ATOM 1935 N N . PHE A 1 231 ? 3.857 1.862 -10.204 1.00 97.50 231 PHE A N 1
ATOM 1936 C CA . PHE A 1 231 ? 4.360 0.606 -10.757 1.00 97.50 231 PHE A CA 1
ATOM 1937 C C . PHE A 1 231 ? 3.459 -0.589 -10.444 1.00 97.50 231 PHE A C 1
ATOM 1939 O O . PHE A 1 231 ? 2.796 -0.636 -9.411 1.00 97.50 231 PHE A O 1
ATOM 1946 N N . THR A 1 232 ? 3.445 -1.573 -11.339 1.00 97.62 232 THR A N 1
ATOM 1947 C CA . THR A 1 232 ? 2.738 -2.847 -11.160 1.00 97.62 232 THR A CA 1
ATOM 1948 C C . THR A 1 232 ? 3.571 -4.019 -11.677 1.00 97.62 232 THR A C 1
ATOM 1950 O O . THR A 1 232 ? 4.528 -3.816 -12.427 1.00 97.62 232 THR A O 1
ATOM 1953 N N . PHE A 1 233 ? 3.199 -5.240 -11.301 1.00 97.94 233 PHE A N 1
ATOM 1954 C CA . PHE A 1 233 ? 3.779 -6.479 -11.810 1.00 97.94 233 PHE A CA 1
ATOM 1955 C C . PHE A 1 233 ? 2.747 -7.192 -12.674 1.00 97.94 233 PHE A C 1
ATOM 1957 O O . PHE A 1 233 ? 1.664 -7.506 -12.194 1.00 97.94 233 PHE A O 1
ATOM 1964 N N . ASN A 1 234 ? 3.069 -7.466 -13.932 1.00 97.19 234 ASN A N 1
ATOM 1965 C CA . ASN A 1 234 ? 2.183 -8.175 -14.848 1.00 97.19 234 ASN A CA 1
ATOM 1966 C C . ASN A 1 234 ? 2.913 -9.375 -15.448 1.00 97.19 234 ASN A C 1
ATOM 1968 O O . ASN A 1 234 ? 4.087 -9.273 -15.802 1.00 97.19 234 ASN A O 1
ATOM 1972 N N . TYR A 1 235 ? 2.188 -10.468 -15.660 1.00 96.75 235 TYR A N 1
ATOM 1973 C CA . TYR A 1 235 ? 2.675 -11.573 -16.478 1.00 96.75 235 TYR A CA 1
ATOM 1974 C C . TYR A 1 235 ? 2.196 -11.348 -17.911 1.00 96.75 235 TYR A C 1
ATOM 1976 O O . TYR A 1 235 ? 0.994 -11.405 -18.174 1.00 96.75 235 TYR A O 1
ATOM 1984 N N . LEU A 1 236 ? 3.112 -11.026 -18.826 1.00 93.25 236 LEU A N 1
ATOM 1985 C CA . LEU A 1 236 ? 2.802 -10.663 -20.213 1.00 93.25 236 LEU A CA 1
ATOM 1986 C C . LEU A 1 236 ? 3.757 -11.376 -21.165 1.00 93.25 236 LEU A C 1
ATOM 1988 O O . LEU A 1 236 ? 4.960 -11.409 -20.914 1.00 93.25 236 LEU A O 1
ATOM 1992 N N . GLN A 1 237 ? 3.240 -11.867 -22.297 1.00 86.44 237 GLN A N 1
ATOM 1993 C CA . GLN A 1 237 ? 4.052 -12.531 -23.332 1.00 86.44 237 GLN A CA 1
ATOM 1994 C C . GLN A 1 237 ? 4.946 -13.640 -22.745 1.00 86.44 237 GLN A C 1
ATOM 1996 O O . GLN A 1 237 ? 6.129 -13.732 -23.062 1.00 86.44 237 GLN A O 1
ATOM 2001 N N . ASN A 1 238 ? 4.372 -14.458 -21.860 1.00 86.38 238 ASN A N 1
ATOM 2002 C CA . ASN A 1 238 ? 5.043 -15.561 -21.170 1.00 86.38 238 ASN A CA 1
ATOM 2003 C C . ASN A 1 238 ? 6.224 -15.156 -20.266 1.00 86.38 238 ASN A C 1
ATOM 2005 O O . ASN A 1 238 ? 7.145 -15.946 -20.072 1.00 86.38 238 ASN A O 1
ATOM 2009 N N . GLY A 1 239 ? 6.220 -13.949 -19.693 1.00 92.81 239 GLY A N 1
ATOM 2010 C CA . GLY A 1 239 ? 7.243 -13.558 -18.725 1.00 92.81 239 GLY A CA 1
ATOM 2011 C C . GLY A 1 239 ? 6.818 -12.455 -17.765 1.00 92.81 239 GLY A C 1
ATOM 2012 O O . GLY A 1 239 ? 5.894 -11.683 -18.035 1.00 92.81 239 GLY A O 1
ATOM 2013 N N . ASP A 1 240 ? 7.542 -12.365 -16.653 1.00 97.06 240 ASP A N 1
ATOM 2014 C CA . ASP A 1 240 ? 7.320 -11.360 -15.620 1.00 97.06 240 ASP A CA 1
ATOM 2015 C C . ASP A 1 240 ? 7.778 -9.978 -16.080 1.00 97.06 240 ASP A C 1
ATOM 2017 O O . ASP A 1 240 ? 8.903 -9.782 -16.563 1.00 97.06 240 ASP A O 1
ATOM 2021 N N . LYS A 1 241 ? 6.896 -8.995 -15.913 1.00 96.62 241 LYS A N 1
ATOM 2022 C CA . LYS A 1 241 ? 7.153 -7.595 -16.240 1.00 96.62 241 LYS A CA 1
ATOM 2023 C C . LYS A 1 241 ? 6.865 -6.720 -15.037 1.00 96.62 241 LYS A C 1
ATOM 2025 O O . LYS A 1 241 ? 5.791 -6.810 -14.449 1.00 96.62 241 LYS A O 1
ATOM 2030 N N . ILE A 1 242 ? 7.773 -5.796 -14.748 1.00 97.50 242 ILE A N 1
ATOM 2031 C CA . ILE A 1 242 ? 7.407 -4.574 -14.041 1.00 97.50 242 ILE A CA 1
ATOM 2032 C C . ILE A 1 242 ? 6.922 -3.556 -15.075 1.00 97.50 242 ILE A C 1
ATOM 2034 O O . ILE A 1 242 ? 7.502 -3.416 -16.159 1.00 97.50 242 ILE A O 1
ATOM 2038 N N . VAL A 1 243 ? 5.840 -2.860 -14.757 1.00 97.06 243 VAL A N 1
ATOM 2039 C CA . VAL A 1 243 ? 5.253 -1.835 -15.617 1.00 97.06 243 VAL A CA 1
ATOM 2040 C C . VAL A 1 243 ? 5.193 -0.533 -14.841 1.00 97.06 243 VAL A C 1
ATOM 2042 O O . VAL A 1 243 ? 4.669 -0.514 -13.732 1.00 97.06 243 VAL A O 1
ATOM 2045 N N . PHE A 1 244 ? 5.725 0.539 -15.421 1.00 97.06 244 PHE A N 1
ATOM 2046 C CA . PHE A 1 244 ? 5.726 1.877 -14.841 1.00 97.06 244 PHE A CA 1
ATOM 2047 C C . PHE A 1 244 ? 4.747 2.773 -15.582 1.00 97.06 244 PHE A C 1
ATOM 2049 O O . PHE A 1 244 ? 4.719 2.769 -16.814 1.00 97.06 244 PHE A O 1
ATOM 2056 N N . TYR A 1 245 ? 4.003 3.583 -14.837 1.00 94.94 245 TYR A N 1
ATOM 2057 C CA . TYR A 1 245 ? 3.106 4.583 -15.393 1.00 94.94 245 TYR A CA 1
ATOM 2058 C C . TYR A 1 245 ? 3.495 5.976 -14.918 1.00 94.94 245 TYR A C 1
ATOM 2060 O O . TYR A 1 245 ? 3.696 6.195 -13.725 1.00 94.94 245 TYR A O 1
ATOM 2068 N N . PHE A 1 246 ? 3.535 6.924 -15.851 1.00 94.50 246 PHE A N 1
ATOM 2069 C CA . PHE A 1 246 ? 3.817 8.327 -15.561 1.00 94.50 246 PHE A CA 1
ATOM 2070 C C . PHE A 1 246 ? 2.746 9.240 -16.136 1.00 94.50 246 PHE A C 1
ATOM 2072 O O . PHE A 1 246 ? 2.275 9.049 -17.262 1.00 94.50 246 PHE A O 1
ATOM 2079 N N . ASN A 1 247 ? 2.390 10.269 -15.371 1.00 93.31 247 ASN A N 1
ATOM 2080 C CA . ASN A 1 247 ? 1.587 11.367 -15.879 1.00 93.31 247 ASN A CA 1
ATOM 2081 C C . ASN A 1 247 ? 2.496 12.328 -16.669 1.00 93.31 247 ASN A C 1
ATOM 2083 O O . ASN A 1 247 ? 3.354 12.973 -16.064 1.00 93.31 247 ASN A O 1
ATOM 2087 N N . PRO A 1 248 ? 2.292 12.506 -17.989 1.00 93.50 248 PRO A N 1
ATOM 2088 C CA . PRO A 1 248 ? 3.117 13.382 -18.817 1.00 93.50 248 PRO A CA 1
ATOM 2089 C C . PRO A 1 248 ? 3.010 14.872 -18.456 1.00 93.50 248 PRO A C 1
ATOM 2091 O O . PRO A 1 248 ? 3.744 15.670 -19.040 1.00 93.50 248 PRO A O 1
ATOM 2094 N N . LYS A 1 249 ? 2.085 15.264 -17.565 1.00 93.06 249 LYS A N 1
ATOM 2095 C CA . LYS A 1 249 ? 2.006 16.611 -16.973 1.00 93.06 249 LYS A CA 1
ATOM 2096 C C . LYS A 1 249 ? 2.978 16.789 -15.794 1.00 93.06 249 LYS A C 1
ATOM 2098 O O . LYS A 1 249 ? 3.365 17.917 -15.525 1.00 93.06 249 LYS A O 1
ATOM 2103 N N . GLN A 1 250 ? 3.354 15.702 -15.114 1.00 94.38 250 GLN A N 1
ATOM 2104 C CA . GLN A 1 250 ? 4.316 15.699 -14.003 1.00 94.38 250 GLN A CA 1
ATOM 2105 C C . GLN A 1 250 ? 5.736 15.420 -14.512 1.00 94.38 250 GLN A C 1
ATOM 2107 O O . GLN A 1 250 ? 6.667 16.149 -14.194 1.00 94.38 250 GLN A O 1
ATOM 2112 N N . ILE A 1 251 ? 5.900 14.365 -15.320 1.00 94.62 251 ILE A N 1
ATOM 2113 C CA . ILE A 1 251 ? 7.209 13.897 -15.783 1.00 94.62 251 ILE A CA 1
ATOM 2114 C C . ILE A 1 251 ? 7.092 13.137 -17.109 1.00 94.62 251 ILE A C 1
ATOM 2116 O O . ILE A 1 251 ? 6.106 12.444 -17.372 1.00 94.62 251 ILE A O 1
ATOM 2120 N N . ARG A 1 252 ? 8.117 13.249 -17.960 1.00 94.06 252 ARG A N 1
ATOM 2121 C CA . ARG A 1 252 ? 8.227 12.503 -19.223 1.00 94.06 252 ARG A CA 1
ATOM 2122 C C . ARG A 1 252 ? 9.605 11.850 -19.339 1.00 94.06 252 ARG A C 1
ATOM 2124 O O . ARG A 1 252 ? 10.452 12.389 -20.054 1.00 94.06 252 ARG A O 1
ATOM 2131 N N . PRO A 1 253 ? 9.831 10.708 -18.662 1.00 93.62 253 PRO A N 1
ATOM 2132 C CA . PRO A 1 253 ? 11.076 9.965 -18.813 1.00 93.62 253 PRO A CA 1
ATOM 2133 C C . PRO A 1 253 ? 11.322 9.636 -20.287 1.00 93.62 253 PRO A C 1
ATOM 2135 O O . PRO A 1 253 ? 10.375 9.512 -21.063 1.00 93.62 253 PRO A O 1
ATOM 2138 N N . ARG A 1 254 ? 12.580 9.519 -20.686 1.00 90.31 254 ARG A N 1
ATOM 2139 C CA . ARG A 1 254 ? 13.013 9.197 -22.047 1.00 90.31 254 ARG A CA 1
ATOM 2140 C C . ARG A 1 254 ? 13.728 7.853 -22.069 1.00 90.31 254 ARG A C 1
ATOM 2142 O O . ARG A 1 254 ? 14.056 7.267 -21.039 1.00 90.31 254 ARG A O 1
ATOM 2149 N N . GLN A 1 255 ? 13.998 7.369 -23.276 1.00 89.50 255 GLN A N 1
ATOM 2150 C CA . GLN A 1 255 ? 14.864 6.214 -23.463 1.00 89.50 255 GLN A CA 1
ATOM 2151 C C . GLN A 1 255 ? 16.219 6.446 -22.768 1.00 89.50 255 GLN A C 1
ATOM 2153 O O . GLN A 1 255 ? 16.788 7.535 -22.855 1.00 89.50 255 GLN A O 1
ATOM 2158 N N . ASN A 1 256 ? 16.727 5.401 -22.116 1.00 88.69 256 ASN A N 1
ATOM 2159 C CA . ASN A 1 256 ? 17.923 5.342 -21.271 1.00 88.69 256 ASN A CA 1
ATOM 2160 C C . ASN A 1 256 ? 17.824 5.968 -19.876 1.00 88.69 256 ASN A C 1
ATOM 2162 O O . ASN A 1 256 ? 18.738 5.734 -19.081 1.00 88.69 256 ASN A O 1
ATOM 2166 N N . ASP A 1 257 ? 16.733 6.657 -19.538 1.00 94.56 257 ASP A N 1
ATOM 2167 C CA . ASP A 1 257 ? 16.484 7.039 -18.148 1.00 94.56 257 ASP A CA 1
ATOM 2168 C C . ASP A 1 257 ? 16.316 5.789 -17.276 1.00 94.56 257 ASP A C 1
ATOM 2170 O O . ASP A 1 257 ? 16.047 4.682 -17.765 1.00 94.56 257 ASP A O 1
ATOM 2174 N N . LYS A 1 258 ? 16.536 5.947 -15.972 1.00 96.25 258 LYS A N 1
ATOM 2175 C CA . LYS A 1 258 ? 16.618 4.820 -15.039 1.00 96.25 258 LYS A CA 1
ATOM 2176 C C . LYS A 1 258 ? 15.668 4.997 -13.872 1.00 96.25 258 LYS A C 1
ATOM 2178 O O . LYS A 1 258 ? 15.531 6.097 -13.349 1.00 96.25 258 LYS A O 1
ATOM 2183 N N . ILE A 1 259 ? 15.071 3.896 -13.436 1.00 98.19 259 ILE A N 1
ATOM 2184 C CA . ILE A 1 259 ? 14.235 3.818 -12.239 1.00 98.19 259 ILE A CA 1
ATOM 2185 C C . ILE A 1 259 ? 14.882 2.812 -11.295 1.00 98.19 259 ILE A C 1
ATOM 2187 O O . ILE A 1 259 ? 15.087 1.659 -11.671 1.00 98.19 259 ILE A O 1
ATOM 2191 N N . SER A 1 260 ? 15.206 3.232 -10.080 1.00 98.25 260 SER A N 1
ATOM 2192 C CA . SER A 1 260 ? 15.881 2.407 -9.084 1.00 98.25 260 SER A CA 1
ATOM 2193 C C . SER A 1 260 ? 15.039 2.255 -7.824 1.00 98.25 260 SER A C 1
ATOM 2195 O O . SER A 1 260 ? 14.392 3.207 -7.396 1.00 98.25 260 SER A O 1
ATOM 2197 N N . PHE A 1 261 ? 15.107 1.085 -7.197 1.00 98.56 261 PHE A N 1
ATOM 2198 C CA . PHE A 1 261 ? 14.522 0.789 -5.891 1.00 98.56 261 PHE A CA 1
ATOM 2199 C C . PHE A 1 261 ? 15.637 0.365 -4.942 1.00 98.56 261 PHE A C 1
ATOM 2201 O O . PHE A 1 261 ? 16.421 -0.520 -5.277 1.00 98.56 261 PHE A O 1
ATOM 2208 N N . LEU A 1 262 ? 15.705 1.001 -3.778 1.00 98.06 262 LEU A N 1
ATOM 2209 C CA . LEU A 1 262 ? 16.613 0.680 -2.684 1.00 98.06 262 LEU A CA 1
ATOM 2210 C C . LEU A 1 262 ? 15.813 0.002 -1.570 1.00 98.06 262 LEU A C 1
ATOM 2212 O O . LEU A 1 262 ? 14.743 0.487 -1.189 1.00 98.06 262 LEU A O 1
ATOM 2216 N N . PHE A 1 263 ? 16.353 -1.084 -1.030 1.00 97.31 263 PHE A N 1
ATOM 2217 C CA . PHE A 1 263 ? 15.791 -1.808 0.110 1.00 97.31 263 PHE A CA 1
ATOM 2218 C C . PHE A 1 263 ? 16.596 -1.529 1.383 1.00 97.31 263 PHE A C 1
ATOM 2220 O O . PHE A 1 263 ? 17.762 -1.138 1.318 1.00 97.31 263 PHE A O 1
ATOM 2227 N N . GLU A 1 264 ? 15.988 -1.720 2.557 1.00 96.00 264 GLU A N 1
ATOM 2228 C CA . GLU A 1 264 ? 16.657 -1.471 3.846 1.00 96.00 264 GLU A CA 1
ATOM 2229 C C . GLU A 1 264 ? 17.867 -2.383 4.081 1.00 96.00 264 GLU A C 1
ATOM 2231 O O . GLU A 1 264 ? 18.813 -1.996 4.763 1.00 96.00 264 GLU A O 1
ATOM 2236 N N . SER A 1 265 ? 17.888 -3.563 3.457 1.00 90.94 265 SER A N 1
ATOM 2237 C CA . SER A 1 265 ? 19.037 -4.474 3.466 1.00 90.94 265 SER A CA 1
ATOM 2238 C C . SER A 1 265 ? 20.190 -4.043 2.540 1.00 90.94 265 SER A C 1
ATOM 2240 O O . SER A 1 265 ? 21.259 -4.650 2.580 1.00 90.94 265 SER A O 1
ATOM 2242 N N . GLY A 1 266 ? 20.025 -2.954 1.779 1.00 92.50 266 GLY A N 1
ATOM 2243 C CA . GLY A 1 266 ? 21.068 -2.326 0.962 1.00 92.50 266 GLY A CA 1
ATOM 2244 C C . GLY A 1 266 ? 21.078 -2.743 -0.511 1.00 92.50 266 GLY A C 1
ATOM 2245 O O . GLY A 1 266 ? 21.807 -2.145 -1.302 1.00 92.50 266 GLY A O 1
ATOM 2246 N N . GLU A 1 267 ? 20.271 -3.727 -0.908 1.00 95.06 267 GLU A N 1
ATOM 2247 C CA . GLU A 1 267 ? 20.122 -4.125 -2.305 1.00 95.06 267 GLU A CA 1
ATOM 2248 C C . GLU A 1 267 ? 19.476 -3.003 -3.124 1.00 95.06 267 GLU A C 1
ATOM 2250 O O . GLU A 1 267 ? 18.554 -2.313 -2.675 1.00 95.06 267 GLU A O 1
ATOM 2255 N N . VAL A 1 268 ? 19.956 -2.848 -4.359 1.00 95.00 268 VAL A N 1
ATOM 2256 C CA . VAL A 1 268 ? 19.430 -1.888 -5.329 1.00 95.00 268 VAL A CA 1
ATOM 2257 C C . VAL A 1 268 ? 19.028 -2.628 -6.593 1.00 95.00 268 VAL A C 1
ATOM 2259 O O . VAL A 1 268 ? 19.842 -3.325 -7.195 1.00 95.00 268 VAL A O 1
ATOM 2262 N N . ILE A 1 269 ? 17.786 -2.424 -7.020 1.00 95.69 269 ILE A N 1
ATOM 2263 C CA . ILE A 1 269 ? 17.286 -2.875 -8.320 1.00 95.69 269 ILE A CA 1
ATOM 2264 C C . ILE A 1 269 ? 17.214 -1.654 -9.229 1.00 95.69 269 ILE A C 1
ATOM 2266 O O . ILE A 1 269 ? 16.606 -0.658 -8.852 1.00 95.69 269 ILE A O 1
ATOM 2270 N N . GLU A 1 270 ? 17.797 -1.714 -10.426 1.00 96.00 270 GLU A N 1
ATOM 2271 C CA . GLU A 1 270 ? 17.757 -0.624 -11.410 1.00 96.00 270 GLU A CA 1
ATOM 2272 C C . GLU A 1 270 ? 17.122 -1.101 -12.717 1.00 96.00 270 GLU A C 1
ATOM 2274 O O . GLU A 1 270 ? 17.529 -2.110 -13.285 1.00 96.00 270 GLU A O 1
ATOM 2279 N N . PHE A 1 271 ? 16.150 -0.355 -13.230 1.00 95.38 271 PHE A N 1
ATOM 2280 C CA . PHE A 1 271 ? 15.495 -0.575 -14.513 1.00 95.38 271 PHE A CA 1
ATOM 2281 C C . PHE A 1 271 ? 15.855 0.561 -15.469 1.00 95.38 271 PHE A C 1
ATOM 2283 O O . PHE A 1 271 ? 15.486 1.709 -15.236 1.00 95.38 271 PHE A O 1
ATOM 2290 N N . ARG A 1 272 ? 16.546 0.243 -16.567 1.00 93.94 272 ARG A N 1
ATOM 2291 C CA . ARG A 1 272 ? 16.770 1.182 -17.675 1.00 93.94 272 ARG A CA 1
ATOM 2292 C C . ARG A 1 272 ? 15.558 1.162 -18.609 1.00 93.94 272 ARG A C 1
ATOM 2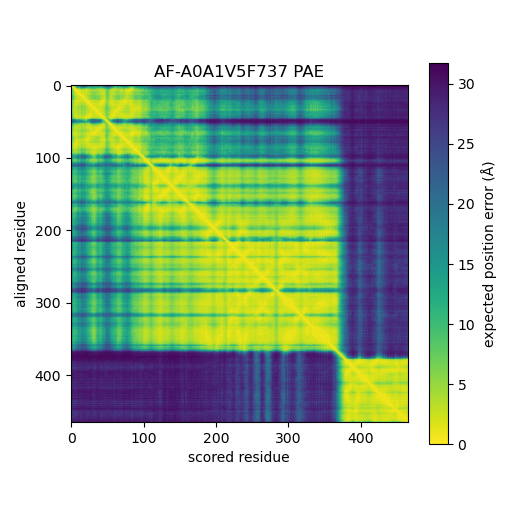294 O O . ARG A 1 272 ? 15.101 0.084 -18.985 1.00 93.94 272 ARG A O 1
ATOM 2301 N N . LEU A 1 273 ? 15.064 2.328 -19.015 1.00 93.00 273 LEU A N 1
ATOM 2302 C CA . LEU A 1 273 ? 13.971 2.460 -19.981 1.00 93.00 273 LEU A CA 1
ATOM 2303 C C . LEU A 1 273 ? 14.506 2.252 -21.404 1.00 93.00 273 LEU A C 1
ATOM 2305 O O . LEU A 1 273 ? 15.089 3.152 -22.000 1.00 93.00 273 LEU A O 1
ATOM 2309 N N . ILE A 1 274 ? 14.362 1.043 -21.949 1.00 87.62 274 ILE A N 1
ATOM 2310 C CA . ILE A 1 274 ? 14.979 0.669 -23.239 1.00 87.62 274 ILE A CA 1
ATOM 2311 C C . ILE A 1 274 ? 14.103 1.067 -24.436 1.00 87.62 274 ILE A C 1
ATOM 2313 O O . ILE A 1 274 ? 14.619 1.262 -25.533 1.00 87.62 274 ILE A O 1
ATOM 2317 N N . SER A 1 275 ? 12.792 1.208 -24.250 1.00 86.44 275 SER A N 1
ATOM 2318 C CA . SER A 1 275 ? 11.839 1.534 -25.313 1.00 86.44 275 SER A CA 1
ATOM 2319 C C . SER A 1 275 ? 11.104 2.842 -25.039 1.00 86.44 275 SER A C 1
ATOM 2321 O O . SER A 1 275 ? 10.960 3.262 -23.891 1.00 86.44 275 SER A O 1
ATOM 2323 N N . ASN A 1 276 ? 10.586 3.453 -26.105 1.00 88.56 276 ASN A N 1
ATOM 2324 C CA . ASN A 1 276 ? 9.619 4.542 -25.985 1.00 88.56 276 ASN A CA 1
ATOM 2325 C C . ASN A 1 276 ? 8.367 4.075 -25.221 1.00 88.56 276 ASN A C 1
ATOM 2327 O O . ASN A 1 276 ? 8.023 2.888 -25.293 1.00 88.56 276 ASN A O 1
ATOM 2331 N N . PRO A 1 277 ? 7.679 4.989 -24.515 1.00 93.56 277 PRO A N 1
ATOM 2332 C CA . PRO A 1 277 ? 6.455 4.648 -23.810 1.00 93.56 277 PRO A CA 1
ATOM 2333 C C . PRO A 1 277 ? 5.335 4.277 -24.775 1.00 93.56 277 PRO A C 1
ATOM 2335 O O . PRO A 1 277 ? 5.212 4.846 -25.863 1.00 93.56 277 PRO A O 1
ATOM 2338 N N . VAL A 1 278 ? 4.452 3.395 -24.318 1.00 93.38 278 VAL A N 1
ATOM 2339 C CA . VAL A 1 278 ? 3.122 3.248 -24.907 1.00 93.38 278 VAL A CA 1
ATOM 2340 C C . VAL A 1 278 ? 2.235 4.350 -24.330 1.00 93.38 278 VAL A C 1
ATOM 2342 O O . VAL A 1 278 ? 2.180 4.548 -23.117 1.00 93.38 278 VAL A O 1
ATOM 2345 N N . ILE A 1 279 ? 1.559 5.099 -25.199 1.00 92.50 279 ILE A N 1
ATOM 2346 C CA . ILE A 1 279 ? 0.644 6.168 -24.790 1.00 92.50 279 ILE A CA 1
ATOM 2347 C C . ILE A 1 279 ? -0.744 5.564 -24.576 1.00 92.50 279 ILE A C 1
ATOM 2349 O O . ILE A 1 279 ? -1.328 5.011 -25.506 1.00 92.50 279 ILE A O 1
ATOM 2353 N N . ILE A 1 280 ? -1.279 5.695 -23.362 1.00 89.62 280 ILE A N 1
ATOM 2354 C CA . ILE A 1 280 ? -2.617 5.217 -22.998 1.00 89.62 280 ILE A CA 1
ATOM 2355 C C . ILE A 1 280 ? -3.521 6.425 -22.749 1.00 89.62 280 ILE A C 1
ATOM 2357 O O . ILE A 1 280 ? -3.255 7.226 -21.852 1.00 89.62 280 ILE A O 1
ATOM 2361 N N . GLN A 1 281 ? -4.603 6.546 -23.521 1.00 83.81 281 GLN A N 1
ATOM 2362 C CA . GLN A 1 281 ? -5.631 7.571 -23.327 1.00 83.81 281 GLN A CA 1
ATOM 2363 C C . GLN A 1 281 ? -6.744 7.031 -22.423 1.00 83.81 281 GLN A C 1
ATOM 2365 O O . GLN A 1 281 ? -7.339 5.986 -22.697 1.00 83.81 281 GLN A O 1
ATOM 2370 N N . LYS A 1 282 ? -7.023 7.728 -21.319 1.00 76.94 282 LYS A N 1
ATOM 2371 C CA . LYS A 1 282 ? -8.122 7.393 -20.405 1.00 76.94 282 LYS A CA 1
ATOM 2372 C C . LYS A 1 282 ? -9.441 7.983 -20.902 1.00 76.94 282 LYS A C 1
ATOM 2374 O O . LYS A 1 282 ? -9.463 8.927 -21.681 1.00 76.94 282 LYS A O 1
ATOM 2379 N N . LYS A 1 283 ? -10.556 7.468 -20.367 1.00 68.94 283 LYS A N 1
ATOM 2380 C CA . LYS A 1 283 ? -11.924 7.935 -20.675 1.00 68.94 283 LYS A CA 1
ATOM 2381 C C . LYS A 1 283 ? -12.157 9.438 -20.433 1.00 68.94 283 LYS A C 1
ATOM 2383 O O . LYS A 1 283 ? -13.107 9.975 -20.982 1.00 68.94 283 LYS A O 1
ATOM 2388 N N . ASN A 1 284 ? -11.305 10.088 -19.637 1.00 70.44 284 ASN A N 1
ATOM 2389 C CA . ASN A 1 284 ? -11.386 11.515 -19.308 1.00 70.44 284 ASN A CA 1
ATOM 2390 C C . ASN A 1 284 ? -10.335 12.358 -20.064 1.00 70.44 284 ASN A C 1
ATOM 2392 O O . ASN A 1 284 ? -9.933 13.400 -19.560 1.00 70.44 284 ASN A O 1
ATOM 2396 N N . ASP A 1 285 ? -9.801 11.871 -21.189 1.00 64.62 285 ASP A N 1
ATOM 2397 C CA . ASP A 1 285 ? -8.699 12.486 -21.957 1.00 64.62 285 ASP A CA 1
ATOM 2398 C C . ASP A 1 285 ? -7.363 12.653 -21.214 1.00 64.62 285 ASP A C 1
ATOM 2400 O O . ASP A 1 285 ? -6.396 13.192 -21.757 1.00 64.62 285 ASP A O 1
ATOM 2404 N N . ASP A 1 286 ? -7.246 12.124 -19.996 1.00 82.88 286 ASP A N 1
ATOM 2405 C CA . ASP A 1 286 ? -5.955 12.022 -19.330 1.00 82.88 286 ASP A CA 1
ATOM 2406 C C . ASP A 1 286 ? -5.074 10.981 -20.023 1.00 82.88 286 ASP A C 1
ATOM 2408 O O . ASP A 1 286 ? -5.451 9.822 -20.215 1.00 82.88 286 ASP A O 1
ATOM 2412 N N . ILE A 1 287 ? -3.867 11.411 -20.370 1.00 89.38 287 ILE A N 1
ATOM 2413 C CA . ILE A 1 287 ? -2.848 10.582 -21.003 1.00 89.38 287 ILE A CA 1
ATOM 2414 C C . ILE A 1 287 ? -1.939 10.007 -19.921 1.00 89.38 287 ILE A C 1
ATOM 2416 O O . ILE A 1 287 ? -1.567 10.705 -18.979 1.00 89.38 287 ILE A O 1
ATOM 2420 N N . VAL A 1 288 ? -1.541 8.749 -20.077 1.00 92.25 288 VAL A N 1
ATOM 2421 C CA . VAL A 1 288 ? -0.523 8.099 -19.249 1.00 92.25 288 VAL A CA 1
ATOM 2422 C C . VAL A 1 288 ? 0.545 7.483 -20.146 1.00 92.25 288 VAL A C 1
ATOM 2424 O O . VAL A 1 288 ? 0.231 6.901 -21.184 1.00 92.25 288 VAL A O 1
ATOM 2427 N N . LEU A 1 289 ? 1.808 7.630 -19.748 1.00 94.69 289 LEU A N 1
ATOM 2428 C CA . LEU A 1 289 ? 2.954 6.988 -20.389 1.00 94.69 289 LEU A CA 1
ATOM 2429 C C . LEU A 1 289 ? 3.237 5.658 -19.695 1.00 94.69 289 LEU A C 1
ATOM 2431 O O . LEU A 1 289 ? 3.497 5.652 -18.494 1.00 94.69 289 LEU A O 1
ATOM 2435 N N . GLU A 1 290 ? 3.200 4.557 -20.438 1.00 95.38 290 GLU A N 1
ATOM 2436 C CA . GLU A 1 290 ? 3.477 3.209 -19.940 1.00 95.38 290 GLU A CA 1
ATOM 2437 C C . GLU A 1 290 ? 4.855 2.722 -20.407 1.00 95.38 290 GLU A C 1
ATOM 2439 O O . GLU A 1 290 ? 5.140 2.693 -21.605 1.00 95.38 290 GLU A O 1
ATOM 2444 N N . TYR A 1 291 ? 5.682 2.269 -19.466 1.00 95.50 291 TYR A N 1
ATOM 2445 C CA . TYR A 1 291 ? 6.962 1.608 -19.723 1.00 95.50 291 TYR A CA 1
ATOM 2446 C C . TYR A 1 291 ? 6.947 0.189 -19.174 1.00 95.50 291 TYR A C 1
ATOM 2448 O O . TYR A 1 291 ? 6.411 -0.050 -18.097 1.00 95.50 291 TYR A O 1
ATOM 2456 N N . LYS A 1 292 ? 7.579 -0.750 -19.879 1.00 94.69 292 LYS A N 1
ATOM 2457 C CA . LYS A 1 292 ? 7.655 -2.158 -19.472 1.00 94.69 292 LYS A CA 1
ATOM 2458 C C . LYS A 1 292 ? 9.103 -2.610 -19.425 1.00 94.69 292 LYS A C 1
ATOM 2460 O O . LYS A 1 292 ? 9.844 -2.391 -20.380 1.00 94.69 292 LYS A O 1
ATOM 2465 N N . SER A 1 293 ? 9.461 -3.310 -18.358 1.00 94.06 293 SER A N 1
ATOM 2466 C CA . SER A 1 293 ? 10.765 -3.950 -18.208 1.00 94.06 293 SER A CA 1
ATOM 2467 C C . SER A 1 293 ? 10.587 -5.361 -17.668 1.00 94.06 293 SER A C 1
ATOM 2469 O O . SER A 1 293 ? 9.681 -5.616 -16.879 1.00 94.06 293 SER A O 1
ATOM 2471 N N . SER A 1 294 ? 11.444 -6.291 -18.087 1.00 94.62 294 SER A N 1
ATOM 2472 C CA . SER A 1 294 ? 11.488 -7.612 -17.454 1.00 94.62 294 SER A CA 1
ATOM 2473 C C . SER A 1 294 ? 11.996 -7.492 -16.017 1.00 94.62 294 SER A C 1
ATOM 2475 O O . SER A 1 294 ? 12.853 -6.651 -15.733 1.00 94.62 294 SER A O 1
ATOM 2477 N N . ILE A 1 295 ? 11.478 -8.338 -15.134 1.00 95.75 295 ILE A N 1
ATOM 2478 C CA . ILE A 1 295 ? 11.890 -8.435 -13.732 1.00 95.75 295 ILE A CA 1
ATOM 2479 C C . ILE A 1 295 ? 12.295 -9.879 -13.435 1.00 95.75 295 ILE A C 1
ATOM 2481 O O . ILE A 1 295 ? 11.679 -10.805 -13.960 1.00 95.75 295 ILE A O 1
ATOM 2485 N N . THR A 1 296 ? 13.362 -10.075 -12.664 1.00 95.75 296 THR A N 1
ATOM 2486 C CA . THR A 1 296 ? 13.830 -11.421 -12.309 1.00 95.75 296 THR A CA 1
ATOM 2487 C C . THR A 1 296 ? 13.089 -11.985 -11.108 1.00 95.75 296 THR A C 1
ATOM 2489 O O . THR A 1 296 ? 12.479 -11.256 -10.320 1.00 95.75 296 THR A O 1
ATOM 2492 N N . LYS A 1 297 ? 13.204 -13.302 -10.926 1.00 95.62 297 LYS A N 1
ATOM 2493 C CA . LYS A 1 297 ? 12.721 -13.992 -9.728 1.00 95.62 297 LYS A CA 1
ATOM 2494 C C . LYS A 1 297 ? 13.267 -13.364 -8.442 1.00 95.62 297 LYS A C 1
ATOM 2496 O O . LYS A 1 297 ? 12.498 -13.020 -7.551 1.00 95.62 297 LYS A O 1
ATOM 2501 N N . SER A 1 298 ? 14.584 -13.172 -8.371 1.00 95.00 298 SER A N 1
ATOM 2502 C CA . SER A 1 298 ? 15.259 -12.597 -7.201 1.00 95.00 298 SER A CA 1
ATOM 2503 C C . SER A 1 298 ? 14.818 -11.159 -6.915 1.00 95.00 298 SER A C 1
ATOM 2505 O O . SER A 1 298 ? 14.667 -10.772 -5.761 1.00 95.00 298 SER A O 1
ATOM 2507 N N . GLU A 1 299 ? 14.549 -10.369 -7.954 1.00 96.75 299 GLU A N 1
ATOM 2508 C CA . GLU A 1 299 ? 14.034 -9.005 -7.824 1.00 96.75 299 GLU A CA 1
ATOM 2509 C C . GLU A 1 299 ? 12.594 -8.982 -7.296 1.00 96.75 299 GLU A C 1
ATOM 2511 O O . GLU A 1 299 ? 12.285 -8.193 -6.404 1.00 96.75 299 GLU A O 1
ATOM 2516 N N . LEU A 1 300 ? 11.721 -9.870 -7.783 1.00 97.38 300 LEU A N 1
ATOM 2517 C CA . LEU A 1 300 ? 10.371 -10.049 -7.236 1.00 97.38 300 LEU A CA 1
ATOM 2518 C C . LEU A 1 300 ? 10.406 -10.493 -5.767 1.00 97.38 300 LEU A C 1
ATOM 2520 O O . LEU A 1 300 ? 9.643 -9.984 -4.945 1.00 97.38 300 LEU A O 1
ATOM 2524 N N . GLU A 1 301 ? 11.316 -11.402 -5.416 1.00 96.50 301 GLU A N 1
ATOM 2525 C CA . GLU A 1 301 ? 11.515 -11.851 -4.036 1.00 96.50 301 GLU A CA 1
ATOM 2526 C C . GLU A 1 301 ? 12.000 -10.719 -3.119 1.00 96.50 301 GLU A C 1
ATOM 2528 O O . GLU A 1 301 ? 11.598 -10.684 -1.953 1.00 96.50 301 GLU A O 1
ATOM 2533 N N . LEU A 1 302 ? 12.801 -9.769 -3.618 1.00 97.12 302 LEU A N 1
ATOM 2534 C CA . LEU A 1 302 ? 13.152 -8.559 -2.865 1.00 97.12 302 LEU A CA 1
ATOM 2535 C C . LEU A 1 302 ? 11.901 -7.732 -2.554 1.00 97.12 302 LEU A C 1
ATOM 2537 O O . LEU A 1 302 ? 11.688 -7.380 -1.395 1.00 97.12 302 LEU A O 1
ATOM 2541 N N . PHE A 1 303 ? 11.036 -7.487 -3.545 1.00 98.06 303 PHE A N 1
ATOM 2542 C CA . PHE A 1 303 ? 9.778 -6.769 -3.319 1.00 98.06 303 PHE A CA 1
ATOM 2543 C C . PHE A 1 303 ? 8.865 -7.478 -2.318 1.00 98.06 303 PHE A C 1
ATOM 2545 O O . PHE A 1 303 ? 8.279 -6.805 -1.480 1.00 98.06 303 PHE A O 1
ATOM 2552 N N . ALA A 1 304 ? 8.761 -8.808 -2.372 1.00 97.81 304 ALA A N 1
ATOM 2553 C CA . ALA A 1 304 ? 7.893 -9.577 -1.481 1.00 97.81 304 ALA A CA 1
ATOM 2554 C C . ALA A 1 304 ? 8.427 -9.670 -0.038 1.00 97.81 304 ALA A C 1
ATOM 2556 O O . ALA A 1 304 ? 7.653 -9.638 0.921 1.00 97.81 304 ALA A O 1
ATOM 2557 N N . ASN A 1 305 ? 9.750 -9.785 0.130 1.00 96.88 305 ASN A N 1
ATOM 2558 C CA . ASN A 1 305 ? 10.342 -10.200 1.404 1.00 96.88 305 ASN A CA 1
ATOM 2559 C C . ASN A 1 305 ? 11.141 -9.105 2.120 1.00 96.88 305 ASN A C 1
ATOM 2561 O O . ASN A 1 305 ? 11.293 -9.177 3.343 1.00 96.88 305 ASN A O 1
ATOM 2565 N N . LYS A 1 306 ? 11.657 -8.098 1.407 1.00 96.81 306 LYS A N 1
ATOM 2566 C CA . LYS A 1 306 ? 12.490 -7.033 1.988 1.00 96.81 306 LYS A CA 1
ATOM 2567 C C . LYS A 1 306 ? 11.701 -5.751 2.208 1.00 96.81 306 LYS A C 1
ATOM 2569 O O . LYS A 1 306 ? 10.688 -5.491 1.566 1.00 96.81 306 LYS A O 1
ATOM 2574 N N . GLU A 1 307 ? 12.169 -4.938 3.148 1.00 97.06 307 GLU A N 1
ATOM 2575 C CA . GLU A 1 307 ? 11.572 -3.632 3.409 1.00 97.06 307 GLU A CA 1
ATOM 2576 C C . GLU A 1 307 ? 12.045 -2.614 2.375 1.00 97.06 307 GLU A C 1
ATOM 2578 O O . GLU A 1 307 ? 13.242 -2.428 2.149 1.00 97.06 307 GLU A O 1
ATOM 2583 N N . PHE A 1 308 ? 11.081 -1.970 1.726 1.00 97.94 308 PHE A N 1
ATOM 2584 C CA . PHE A 1 308 ? 11.330 -0.921 0.751 1.00 97.94 308 PHE A CA 1
ATOM 2585 C C . PHE A 1 308 ? 11.812 0.366 1.439 1.00 97.94 308 PHE A C 1
ATOM 2587 O O . PHE A 1 308 ? 11.101 0.949 2.261 1.00 97.94 308 PHE A O 1
ATOM 2594 N N . LYS A 1 309 ? 12.978 0.869 1.029 1.00 97.69 309 LYS A N 1
ATOM 2595 C CA . LYS A 1 309 ? 13.578 2.082 1.591 1.00 97.69 309 LYS A CA 1
ATOM 2596 C C . LYS A 1 309 ? 13.235 3.329 0.792 1.00 97.69 309 LYS A C 1
ATOM 2598 O O . LYS A 1 309 ? 12.593 4.221 1.328 1.00 97.69 309 LYS A O 1
ATOM 2603 N N . LYS A 1 310 ? 13.636 3.412 -0.475 1.00 98.06 310 LYS A N 1
ATOM 2604 C CA . LYS A 1 310 ? 13.384 4.575 -1.349 1.00 98.06 310 LYS A CA 1
ATOM 2605 C C . LYS A 1 310 ? 13.426 4.169 -2.812 1.00 98.06 310 LYS A C 1
ATOM 2607 O O . LYS A 1 310 ? 13.976 3.125 -3.157 1.00 98.06 310 LYS A O 1
ATOM 2612 N N . TRP A 1 311 ? 12.892 5.018 -3.677 1.00 98.50 311 TRP A N 1
ATOM 2613 C CA . TRP A 1 311 ? 13.091 4.917 -5.115 1.00 98.50 311 TRP A CA 1
ATOM 2614 C C . TRP A 1 311 ? 13.802 6.157 -5.655 1.00 98.50 311 TRP A C 1
ATOM 2616 O O . TRP A 1 311 ? 13.827 7.215 -5.023 1.00 98.50 311 TRP A O 1
ATOM 2626 N N . LYS A 1 312 ? 14.399 6.006 -6.836 1.00 98.12 312 LYS A N 1
ATOM 2627 C CA . LYS A 1 312 ? 15.056 7.085 -7.573 1.00 98.12 312 LYS A CA 1
ATOM 2628 C C . LYS A 1 312 ? 14.711 7.012 -9.054 1.00 98.12 312 LYS A C 1
ATOM 2630 O O . LYS A 1 312 ? 14.770 5.934 -9.634 1.00 98.12 312 LYS A O 1
ATOM 2635 N N . ILE A 1 313 ? 14.423 8.149 -9.674 1.00 98.00 313 ILE A N 1
ATOM 2636 C CA . ILE A 1 313 ? 14.376 8.299 -11.131 1.00 98.00 313 ILE A CA 1
ATOM 2637 C C . ILE A 1 313 ? 15.578 9.145 -11.544 1.00 98.00 313 ILE A C 1
ATOM 2639 O O . ILE A 1 313 ? 15.730 10.267 -11.071 1.00 98.00 313 ILE A O 1
ATOM 2643 N N . ASN A 1 314 ? 16.440 8.612 -12.406 1.00 96.38 314 ASN A N 1
ATOM 2644 C CA . ASN A 1 314 ? 17.558 9.344 -12.993 1.00 96.38 314 ASN A CA 1
ATOM 2645 C C . ASN A 1 314 ? 17.213 9.703 -14.443 1.00 96.38 314 ASN A C 1
ATOM 2647 O O . ASN A 1 314 ? 17.109 8.817 -15.299 1.00 96.38 314 ASN A O 1
ATOM 2651 N N . LEU A 1 315 ? 17.023 11.001 -14.679 1.00 92.69 315 LEU A N 1
ATOM 2652 C CA . LEU A 1 315 ? 16.780 11.608 -15.981 1.00 92.69 315 LEU A CA 1
ATOM 2653 C C . LEU A 1 315 ? 18.132 11.944 -16.613 1.00 92.69 315 LEU A C 1
ATOM 2655 O O . LEU A 1 315 ? 18.684 13.031 -16.424 1.00 92.69 315 LEU A O 1
ATOM 2659 N N . VAL A 1 316 ? 18.683 10.993 -17.363 1.00 84.94 316 VAL A N 1
ATOM 2660 C CA . VAL A 1 316 ? 20.076 11.011 -17.833 1.00 84.94 316 VAL A CA 1
ATOM 2661 C C . VAL A 1 316 ? 20.332 12.204 -18.749 1.00 84.94 316 VAL A C 1
ATOM 2663 O O . VAL A 1 316 ? 21.362 12.865 -18.643 1.00 84.94 316 VAL A O 1
ATOM 2666 N N . ASN A 1 317 ? 19.375 12.516 -19.623 1.00 77.88 317 ASN A N 1
ATOM 2667 C CA . ASN A 1 317 ? 19.492 13.635 -20.562 1.00 77.88 317 ASN A CA 1
ATOM 2668 C C . ASN A 1 317 ? 19.425 15.006 -19.875 1.00 77.88 317 ASN A C 1
ATOM 2670 O O . ASN A 1 317 ? 19.930 15.988 -20.413 1.00 77.88 317 ASN A O 1
ATOM 2674 N N . GLU A 1 318 ? 18.779 15.074 -18.712 1.00 84.00 318 GLU A N 1
ATOM 2675 C CA . GLU A 1 318 ? 18.575 16.306 -17.945 1.00 84.00 318 GLU A CA 1
ATOM 2676 C C . GLU A 1 318 ? 19.592 16.433 -16.802 1.00 84.00 318 GLU A C 1
ATOM 2678 O O . GLU A 1 318 ? 19.649 17.467 -16.141 1.00 84.00 318 GLU A O 1
ATOM 2683 N N . ASN A 1 319 ? 20.416 15.396 -16.588 1.00 85.31 319 ASN A N 1
ATOM 2684 C CA . ASN A 1 319 ? 21.337 15.264 -15.462 1.00 85.31 319 ASN A CA 1
ATOM 2685 C C . ASN A 1 319 ? 20.648 15.578 -14.119 1.00 85.31 319 ASN A C 1
ATOM 2687 O O . ASN A 1 319 ? 21.180 16.304 -13.278 1.00 85.31 319 ASN A O 1
ATOM 2691 N N . CYS A 1 320 ? 19.430 15.060 -13.962 1.00 88.75 320 CYS A N 1
ATOM 2692 C CA . CYS A 1 320 ? 18.559 15.312 -12.824 1.00 88.75 320 CYS A CA 1
ATOM 2693 C C . CYS A 1 320 ? 18.166 13.990 -12.160 1.00 88.75 320 CYS A C 1
ATOM 2695 O O . CYS A 1 320 ? 17.924 12.986 -12.832 1.00 88.75 320 CYS A O 1
ATOM 2697 N N . GLU A 1 321 ? 18.091 13.996 -10.831 1.00 95.25 321 GLU A N 1
ATOM 2698 C CA . GLU A 1 321 ? 17.614 12.864 -10.046 1.00 95.25 321 GLU A CA 1
ATOM 2699 C C . GLU A 1 321 ? 16.386 13.278 -9.236 1.00 95.25 321 GLU A C 1
ATOM 2701 O O . GLU A 1 321 ? 16.383 14.320 -8.583 1.00 95.25 321 GLU A O 1
ATOM 2706 N N . ILE A 1 322 ? 15.357 12.437 -9.260 1.00 97.44 322 ILE A N 1
ATOM 2707 C CA . ILE A 1 322 ? 14.143 12.593 -8.461 1.00 97.44 322 ILE A CA 1
ATOM 2708 C C . ILE A 1 322 ? 14.116 11.450 -7.457 1.00 97.44 322 ILE A C 1
ATOM 2710 O O . ILE A 1 322 ? 14.193 10.280 -7.838 1.00 97.44 322 ILE A O 1
ATOM 2714 N N . LEU A 1 323 ? 14.019 11.791 -6.178 1.00 98.31 323 LEU A N 1
ATOM 2715 C CA . LEU A 1 323 ? 13.932 10.837 -5.078 1.00 98.31 323 LEU A CA 1
ATOM 2716 C C . LEU A 1 323 ? 12.497 10.752 -4.577 1.00 98.31 323 LEU A C 1
ATOM 2718 O O . LEU A 1 323 ? 11.756 11.733 -4.627 1.00 98.31 323 LEU A O 1
ATOM 2722 N N . GLY A 1 324 ? 12.123 9.581 -4.079 1.00 97.88 324 GLY A N 1
ATOM 2723 C CA . GLY A 1 324 ? 10.831 9.379 -3.450 1.00 97.88 324 GLY A CA 1
ATOM 2724 C C . GLY A 1 324 ? 10.763 8.103 -2.635 1.00 97.88 324 GLY A C 1
ATOM 2725 O O . GLY A 1 324 ? 11.750 7.380 -2.455 1.00 97.88 324 GLY A O 1
ATOM 2726 N N . GLY A 1 325 ? 9.557 7.801 -2.166 1.00 96.38 325 GLY A N 1
ATOM 2727 C CA . GLY A 1 325 ? 9.291 6.594 -1.392 1.00 96.38 325 GLY A CA 1
ATOM 2728 C C . GLY A 1 325 ? 9.040 6.832 0.088 1.00 96.38 325 GLY A C 1
ATOM 2729 O O . GLY A 1 325 ? 8.898 5.849 0.812 1.00 96.38 325 GLY A O 1
ATOM 2730 N N . GLU A 1 326 ? 8.963 8.084 0.540 1.00 96.44 326 GLU A N 1
ATOM 2731 C CA . GLU A 1 326 ? 8.547 8.404 1.912 1.00 96.44 326 GLU A CA 1
ATOM 2732 C C . GLU A 1 326 ? 7.038 8.248 2.107 1.00 96.44 326 GLU A C 1
ATOM 2734 O O . GLU A 1 326 ? 6.599 7.752 3.139 1.00 96.44 326 GLU A O 1
ATOM 2739 N N . ASN A 1 327 ? 6.243 8.596 1.090 1.00 95.38 327 ASN A N 1
ATOM 2740 C CA . ASN A 1 327 ? 4.787 8.586 1.185 1.00 95.38 327 ASN A CA 1
ATOM 2741 C C . ASN A 1 327 ? 4.134 7.794 0.046 1.00 95.38 327 ASN A C 1
ATOM 2743 O O . ASN A 1 327 ? 4.597 7.777 -1.106 1.00 95.38 327 ASN A O 1
ATOM 2747 N N . GLY A 1 328 ? 3.026 7.138 0.381 1.00 94.44 328 GLY A N 1
ATOM 2748 C CA . GLY A 1 328 ? 2.100 6.556 -0.578 1.00 94.44 328 GLY A CA 1
ATOM 2749 C C . GLY A 1 328 ? 1.341 7.635 -1.351 1.00 94.44 328 GLY A C 1
ATOM 2750 O O . GLY A 1 328 ? 1.145 8.759 -0.897 1.00 94.44 328 GLY A O 1
ATOM 2751 N N . GLY A 1 329 ? 0.905 7.287 -2.557 1.00 91.12 329 GLY A N 1
ATOM 2752 C CA . GLY A 1 329 ? 0.163 8.190 -3.435 1.00 91.12 329 GLY A CA 1
ATOM 2753 C C . GLY A 1 329 ? -1.330 8.298 -3.135 1.00 91.12 329 GLY A C 1
ATOM 2754 O O . GLY A 1 329 ? -1.992 9.181 -3.674 1.00 91.12 329 GLY A O 1
ATOM 2755 N N . ILE A 1 330 ? -1.869 7.406 -2.298 1.00 88.88 330 ILE A N 1
ATOM 2756 C CA . ILE A 1 330 ? -3.281 7.404 -1.910 1.00 88.88 330 ILE A CA 1
ATOM 2757 C C . ILE A 1 330 ? -3.417 7.301 -0.395 1.00 88.88 330 ILE A C 1
ATOM 2759 O O . ILE A 1 330 ? -2.595 6.689 0.280 1.00 88.88 330 ILE A O 1
ATOM 2763 N N . ILE A 1 331 ? -4.520 7.837 0.110 1.00 84.44 331 ILE A N 1
ATOM 2764 C CA . ILE A 1 331 ? -4.817 7.971 1.540 1.00 84.44 331 ILE A CA 1
ATOM 2765 C C . ILE A 1 331 ? -4.878 6.642 2.309 1.00 84.44 331 ILE A C 1
ATOM 2767 O O . ILE A 1 331 ? -4.542 6.604 3.486 1.00 84.44 331 ILE A O 1
ATOM 2771 N N . ASP A 1 332 ? -5.246 5.536 1.655 1.00 85.75 332 ASP A N 1
ATOM 2772 C CA . ASP A 1 332 ? -5.351 4.224 2.312 1.00 85.75 332 ASP A CA 1
ATOM 2773 C C . ASP A 1 332 ? -3.977 3.696 2.787 1.00 85.75 332 ASP A C 1
ATOM 2775 O O . ASP A 1 332 ? -3.909 2.897 3.723 1.00 85.75 332 ASP A O 1
ATOM 2779 N N . TYR A 1 333 ? -2.880 4.136 2.157 1.00 92.06 333 TYR A N 1
ATOM 2780 C CA . TYR A 1 333 ? -1.511 3.752 2.514 1.00 92.06 333 TYR A CA 1
ATOM 2781 C C . TYR A 1 333 ? -0.517 4.927 2.436 1.00 92.06 333 TYR A C 1
ATOM 2783 O O . TYR A 1 333 ? 0.654 4.743 2.122 1.00 92.06 333 TYR A O 1
ATOM 2791 N N . GLU A 1 334 ? -0.968 6.148 2.731 1.00 91.38 334 GLU A N 1
ATOM 2792 C CA . GLU A 1 334 ? -0.146 7.363 2.608 1.00 91.38 334 GLU A CA 1
ATOM 2793 C C . GLU A 1 334 ? 1.127 7.314 3.466 1.00 91.38 334 GLU A C 1
ATOM 2795 O O . GLU A 1 334 ? 2.183 7.759 3.021 1.00 91.38 334 GLU A O 1
ATOM 2800 N N . SER A 1 335 ? 1.057 6.720 4.660 1.00 93.06 335 SER A N 1
ATOM 2801 C CA . SER A 1 335 ? 2.213 6.600 5.550 1.00 93.06 335 SER A CA 1
ATOM 2802 C C . SER A 1 335 ? 3.287 5.656 4.999 1.00 93.06 335 SER A C 1
ATOM 2804 O O . SER A 1 335 ? 2.994 4.631 4.378 1.00 93.06 335 SER A O 1
ATOM 2806 N N . LYS A 1 336 ? 4.553 5.943 5.322 1.00 95.31 336 LYS A N 1
ATOM 2807 C CA . LYS A 1 336 ? 5.715 5.116 4.958 1.00 95.31 336 LYS A CA 1
ATOM 2808 C C . LYS A 1 336 ? 5.549 3.633 5.304 1.00 95.31 336 LYS A C 1
ATOM 2810 O O . LYS A 1 336 ? 5.829 2.760 4.484 1.00 95.31 336 LYS A O 1
ATOM 2815 N N . SER A 1 337 ? 5.081 3.344 6.517 1.00 94.75 337 SER A N 1
ATOM 2816 C CA . SER A 1 337 ? 4.890 1.969 6.995 1.00 94.75 337 SER A CA 1
ATOM 2817 C C . SER A 1 337 ? 3.827 1.223 6.179 1.00 94.75 337 SER A C 1
ATOM 2819 O O . SER A 1 337 ? 4.044 0.078 5.769 1.00 94.75 337 SER A O 1
ATOM 2821 N N . ASN A 1 338 ? 2.717 1.890 5.851 1.00 94.88 338 ASN A N 1
ATOM 2822 C CA . ASN A 1 338 ? 1.689 1.299 5.003 1.00 94.88 338 ASN A CA 1
ATOM 2823 C C . ASN A 1 338 ? 2.171 1.147 3.557 1.00 94.88 338 ASN A C 1
ATOM 2825 O O . ASN A 1 338 ? 1.903 0.114 2.952 1.00 94.88 338 ASN A O 1
ATOM 2829 N N . LEU A 1 339 ? 2.951 2.097 3.024 1.00 96.50 339 LEU A N 1
ATOM 2830 C CA . LEU A 1 339 ? 3.587 1.961 1.712 1.00 96.50 339 LEU A CA 1
ATOM 2831 C C . LEU A 1 339 ? 4.484 0.710 1.639 1.00 96.50 339 LEU A C 1
ATOM 2833 O O . LEU A 1 339 ? 4.377 -0.075 0.699 1.00 96.50 339 LEU A O 1
ATOM 2837 N N . ILE A 1 340 ? 5.341 0.486 2.640 1.00 97.12 340 ILE A N 1
ATOM 2838 C CA . ILE A 1 340 ? 6.174 -0.727 2.718 1.00 97.12 340 ILE A CA 1
ATOM 2839 C C . ILE A 1 340 ? 5.293 -1.980 2.748 1.00 97.12 340 ILE A C 1
ATOM 2841 O O . ILE A 1 340 ? 5.555 -2.946 2.029 1.00 97.12 340 ILE A O 1
ATOM 2845 N N . THR A 1 341 ? 4.223 -1.945 3.543 1.00 96.38 341 THR A N 1
ATOM 2846 C CA . THR A 1 341 ? 3.280 -3.059 3.691 1.00 96.38 341 THR A CA 1
ATOM 2847 C C . THR A 1 341 ? 2.597 -3.409 2.371 1.00 96.38 341 THR A C 1
ATOM 2849 O O . THR A 1 341 ? 2.570 -4.583 1.997 1.00 96.38 341 THR A O 1
ATOM 2852 N N . VAL A 1 342 ? 2.098 -2.417 1.622 1.00 96.19 342 VAL A N 1
ATOM 2853 C CA . VAL A 1 342 ? 1.441 -2.672 0.330 1.00 96.19 342 VAL A CA 1
ATOM 2854 C C . VAL A 1 342 ? 2.415 -3.171 -0.729 1.00 96.19 342 VAL A C 1
ATOM 2856 O O . VAL A 1 342 ? 2.045 -4.049 -1.501 1.00 96.19 342 VAL A O 1
ATOM 2859 N N . ILE A 1 343 ? 3.662 -2.684 -0.746 1.00 97.81 343 ILE A N 1
ATOM 2860 C CA . ILE A 1 343 ? 4.692 -3.162 -1.680 1.00 97.81 343 ILE A CA 1
ATOM 2861 C C . ILE A 1 343 ? 5.001 -4.640 -1.418 1.00 97.81 343 ILE A C 1
ATOM 2863 O O . ILE A 1 343 ? 4.948 -5.447 -2.348 1.00 97.81 343 ILE A O 1
ATOM 2867 N N . LYS A 1 344 ? 5.250 -5.005 -0.152 1.00 97.44 344 LYS A N 1
ATOM 2868 C CA . LYS A 1 344 ? 5.523 -6.394 0.248 1.00 97.44 344 LYS A CA 1
ATOM 2869 C C . LYS A 1 344 ? 4.361 -7.316 -0.065 1.00 97.44 344 LYS A C 1
ATOM 2871 O O . LYS A 1 344 ? 4.540 -8.353 -0.703 1.00 97.44 344 LYS A O 1
ATOM 2876 N N . LYS A 1 345 ? 3.155 -6.910 0.340 1.00 97.00 345 LYS A N 1
ATOM 2877 C CA . LYS A 1 345 ? 1.944 -7.677 0.064 1.00 97.00 345 LYS A CA 1
ATOM 2878 C C . LYS A 1 345 ? 1.735 -7.867 -1.434 1.00 97.00 345 LYS A C 1
ATOM 2880 O O . LYS A 1 345 ? 1.458 -8.981 -1.858 1.00 97.00 345 LYS A O 1
ATOM 2885 N N . PHE A 1 346 ? 1.884 -6.814 -2.234 1.00 97.62 346 PHE A N 1
ATOM 2886 C CA . PHE A 1 346 ? 1.671 -6.913 -3.671 1.00 97.62 346 PHE A CA 1
ATOM 2887 C C . PHE A 1 346 ? 2.706 -7.815 -4.356 1.00 97.62 346 PHE A C 1
ATOM 2889 O O . PHE A 1 346 ? 2.330 -8.634 -5.191 1.00 97.62 346 PHE A O 1
ATOM 2896 N N . GLY A 1 347 ? 3.982 -7.742 -3.959 1.00 97.88 347 GLY A N 1
ATOM 2897 C CA . GLY A 1 347 ? 5.008 -8.676 -4.433 1.00 97.88 347 GLY A CA 1
ATOM 2898 C C . GLY A 1 347 ? 4.655 -10.137 -4.123 1.00 97.88 347 GLY A C 1
ATOM 2899 O O . GLY A 1 347 ? 4.708 -10.989 -5.010 1.00 97.88 347 GLY A O 1
ATOM 2900 N N . ALA A 1 348 ? 4.227 -10.424 -2.890 1.00 97.88 348 ALA A N 1
ATOM 2901 C CA . ALA A 1 348 ? 3.819 -11.769 -2.478 1.00 97.88 348 ALA A CA 1
ATOM 2902 C C . ALA A 1 348 ? 2.555 -12.262 -3.212 1.00 97.88 348 ALA A C 1
ATOM 2904 O O . ALA A 1 348 ? 2.522 -13.393 -3.703 1.00 97.88 348 ALA A O 1
ATOM 2905 N N . ASP A 1 349 ? 1.535 -11.408 -3.329 1.00 97.50 349 ASP A N 1
ATOM 2906 C CA . ASP A 1 349 ? 0.283 -11.724 -4.022 1.00 97.50 349 ASP A CA 1
ATOM 2907 C C . ASP A 1 349 ? 0.525 -11.972 -5.518 1.00 97.50 349 ASP A C 1
ATOM 2909 O O . ASP A 1 349 ? -0.056 -12.903 -6.080 1.00 97.50 349 ASP A O 1
ATOM 2913 N N . TYR A 1 350 ? 1.408 -11.198 -6.163 1.00 98.00 350 TYR A N 1
ATOM 2914 C CA . TYR A 1 350 ? 1.805 -11.426 -7.554 1.00 98.00 350 TYR A CA 1
ATOM 2915 C C . TYR A 1 350 ? 2.431 -12.809 -7.737 1.00 98.00 350 TYR A C 1
ATOM 2917 O O . TYR A 1 350 ? 1.948 -13.590 -8.557 1.00 98.00 350 TYR A O 1
ATOM 2925 N N . ILE A 1 351 ? 3.452 -13.144 -6.937 1.00 97.88 351 ILE A N 1
ATOM 2926 C CA . ILE A 1 351 ? 4.145 -14.439 -7.017 1.00 97.88 351 ILE A CA 1
ATOM 2927 C C . ILE A 1 351 ? 3.146 -15.591 -6.836 1.00 97.88 351 ILE A C 1
ATOM 2929 O O . ILE A 1 351 ? 3.111 -16.517 -7.647 1.00 97.88 351 ILE A O 1
ATOM 2933 N N . SER A 1 352 ? 2.290 -15.510 -5.814 1.00 97.50 352 SER A N 1
ATOM 2934 C CA . SER A 1 352 ? 1.250 -16.512 -5.545 1.00 97.50 352 SER A CA 1
ATOM 2935 C C . SER A 1 352 ? 0.252 -16.650 -6.706 1.00 97.50 352 SER A C 1
ATOM 2937 O O . SER A 1 352 ? -0.112 -17.759 -7.111 1.00 97.50 352 SER A O 1
ATOM 2939 N N . THR A 1 353 ? -0.159 -15.527 -7.298 1.00 97.38 353 THR A N 1
ATOM 2940 C CA . THR A 1 353 ? -1.099 -15.504 -8.427 1.00 97.38 353 THR A CA 1
ATOM 2941 C C . THR A 1 353 ? -0.495 -16.150 -9.671 1.00 97.38 353 THR A C 1
ATOM 2943 O O . THR A 1 353 ? -1.162 -16.946 -10.329 1.00 97.38 353 THR A O 1
ATOM 2946 N N . VAL A 1 354 ? 0.766 -15.857 -9.992 1.00 96.94 354 VAL A N 1
ATOM 2947 C CA . VAL A 1 354 ? 1.445 -16.464 -11.145 1.00 96.94 354 VAL A CA 1
ATOM 2948 C C . VAL A 1 354 ? 1.597 -17.972 -10.948 1.00 96.94 354 VAL A C 1
ATOM 2950 O O . VAL A 1 354 ? 1.166 -18.736 -11.810 1.00 96.94 354 VAL A O 1
ATOM 2953 N N . LEU A 1 355 ? 2.106 -18.410 -9.791 1.00 96.19 355 LEU A N 1
ATOM 2954 C CA . LEU A 1 355 ? 2.308 -19.832 -9.481 1.00 96.19 355 LEU A CA 1
ATOM 2955 C C . LEU A 1 355 ? 1.009 -20.651 -9.514 1.00 96.19 355 LEU A C 1
ATOM 2957 O O . LEU A 1 355 ? 1.027 -21.819 -9.888 1.00 96.19 355 LEU A O 1
ATOM 2961 N N . SER A 1 356 ? -0.120 -20.050 -9.135 1.00 96.50 356 SER A N 1
ATOM 2962 C CA . SER A 1 356 ? -1.424 -20.727 -9.144 1.00 96.50 356 SER A CA 1
ATOM 2963 C C . SER A 1 356 ? -2.099 -20.765 -10.519 1.00 96.50 356 SER A C 1
ATOM 2965 O O . SER A 1 356 ? -2.975 -21.601 -10.735 1.00 96.50 356 SER A O 1
ATOM 2967 N N . ASN A 1 357 ? -1.713 -19.893 -11.459 1.00 95.44 357 ASN A N 1
ATOM 2968 C CA . ASN A 1 357 ? -2.410 -19.740 -12.744 1.00 95.44 357 ASN A CA 1
ATOM 2969 C C . ASN A 1 357 ? -1.585 -20.137 -13.975 1.00 95.44 357 ASN A C 1
ATOM 2971 O O . ASN A 1 357 ? -2.173 -20.404 -15.034 1.00 95.44 357 ASN A O 1
ATOM 2975 N N . ILE A 1 358 ? -0.257 -20.192 -13.851 1.00 93.88 358 ILE A N 1
ATOM 2976 C CA . ILE A 1 358 ? 0.683 -20.533 -14.921 1.00 93.88 358 ILE A CA 1
ATOM 2977 C C . ILE A 1 358 ? 1.357 -21.869 -14.585 1.00 93.88 358 ILE A C 1
ATOM 2979 O O . ILE A 1 358 ? 2.262 -21.929 -13.760 1.00 93.88 358 ILE A O 1
ATOM 2983 N N . SER A 1 359 ? 0.909 -22.948 -15.229 1.00 87.56 359 SER A N 1
ATOM 2984 C CA . SER A 1 359 ? 1.365 -24.317 -14.939 1.00 87.56 359 SER A CA 1
ATOM 2985 C C . SER A 1 359 ? 2.847 -24.548 -15.258 1.00 87.56 359 SER A C 1
ATOM 2987 O O . SER A 1 359 ? 3.537 -25.198 -14.480 1.00 87.56 359 SER A O 1
ATOM 2989 N N . ASP A 1 360 ? 3.346 -23.957 -16.347 1.00 87.69 360 ASP A N 1
ATOM 2990 C CA . ASP A 1 360 ? 4.735 -24.093 -16.813 1.00 87.69 360 ASP A CA 1
ATOM 2991 C C . ASP A 1 360 ? 5.541 -22.812 -16.558 1.00 87.69 360 ASP A C 1
ATOM 2993 O O . ASP A 1 360 ? 6.270 -22.319 -17.420 1.00 87.69 360 ASP A O 1
ATOM 2997 N N . TYR A 1 361 ? 5.365 -22.211 -15.381 1.00 93.44 361 TYR A N 1
ATOM 2998 C CA . TYR A 1 361 ? 6.015 -20.949 -15.046 1.00 93.44 361 TYR A CA 1
ATOM 2999 C C . TYR A 1 361 ? 7.545 -21.083 -15.019 1.00 93.44 361 TYR A C 1
ATOM 3001 O O . TYR A 1 361 ? 8.102 -21.841 -14.225 1.00 93.44 361 TYR A O 1
ATOM 3009 N N . GLN A 1 362 ? 8.217 -20.318 -15.882 1.00 90.38 362 GLN A N 1
ATOM 3010 C CA . GLN A 1 362 ? 9.675 -20.226 -15.973 1.00 90.38 362 GLN A CA 1
ATOM 3011 C C . GLN A 1 362 ? 10.099 -18.761 -15.785 1.00 90.38 362 GLN A C 1
ATOM 3013 O O . GLN A 1 362 ? 10.096 -17.999 -16.756 1.00 90.38 362 GLN A O 1
ATOM 3018 N N . PRO A 1 363 ? 10.423 -18.331 -14.553 1.00 92.25 363 PRO A N 1
ATOM 3019 C CA . PRO A 1 363 ? 10.898 -16.976 -14.322 1.00 92.25 363 PRO A CA 1
ATOM 3020 C C . PRO A 1 363 ? 12.302 -16.786 -14.897 1.00 92.25 363 PRO A C 1
ATOM 3022 O O . PRO A 1 363 ? 13.097 -17.725 -14.978 1.00 92.25 363 PRO A O 1
ATOM 3025 N N . ILE A 1 364 ? 12.646 -15.546 -15.241 1.00 92.50 364 ILE A N 1
ATOM 3026 C CA . ILE A 1 364 ? 14.026 -15.222 -15.609 1.00 92.50 364 ILE A CA 1
ATOM 3027 C C . ILE A 1 364 ? 14.882 -15.077 -14.340 1.00 92.50 364 ILE A C 1
ATOM 3029 O O . ILE A 1 364 ? 14.507 -14.387 -13.390 1.00 92.50 364 ILE A O 1
ATOM 3033 N N . GLU A 1 365 ? 16.043 -15.726 -14.318 1.00 87.94 365 GLU A N 1
ATOM 3034 C CA . GLU A 1 365 ? 16.971 -15.691 -13.173 1.00 87.94 365 GLU A CA 1
ATOM 3035 C C . GLU A 1 365 ? 17.920 -14.491 -13.245 1.00 87.94 365 GLU A C 1
ATOM 3037 O O . GLU A 1 365 ? 18.227 -13.838 -12.248 1.00 87.94 365 GLU A O 1
ATOM 3042 N N . THR A 1 366 ? 18.351 -14.154 -14.456 1.00 81.25 366 THR A N 1
ATOM 3043 C CA . THR A 1 366 ? 19.191 -12.998 -14.736 1.00 81.25 366 THR A CA 1
ATOM 3044 C C . THR A 1 366 ? 18.551 -12.180 -15.841 1.00 81.25 366 THR A C 1
ATOM 3046 O O . THR A 1 366 ? 17.966 -12.709 -16.789 1.00 81.25 366 THR A O 1
ATOM 3049 N N . ARG A 1 367 ? 18.658 -10.855 -15.741 1.00 73.56 367 ARG A N 1
ATOM 3050 C CA . ARG A 1 367 ? 18.449 -10.021 -16.921 1.00 73.56 367 ARG A CA 1
ATOM 3051 C C . ARG A 1 367 ? 19.638 -10.271 -17.825 1.00 73.56 367 ARG A C 1
ATOM 3053 O O . ARG A 1 367 ? 20.771 -10.177 -17.351 1.00 73.56 367 ARG A O 1
ATOM 3060 N N . ASP A 1 368 ? 19.397 -10.557 -19.100 1.00 55.75 368 ASP A N 1
ATOM 3061 C CA . ASP A 1 368 ? 20.468 -10.549 -20.084 1.00 55.75 368 ASP A CA 1
ATOM 3062 C C . ASP A 1 368 ? 21.234 -9.232 -19.942 1.00 55.75 368 ASP A C 1
ATOM 3064 O O . ASP A 1 368 ? 20.764 -8.157 -20.315 1.00 55.75 368 ASP A O 1
ATOM 3068 N N . SER A 1 369 ? 22.458 -9.315 -19.422 1.00 46.06 369 SER A N 1
ATOM 3069 C CA . SER A 1 369 ? 23.405 -8.205 -19.358 1.00 46.06 369 SER A CA 1
ATOM 3070 C C . SER A 1 369 ? 23.924 -7.825 -20.750 1.00 46.06 369 SER A C 1
ATOM 3072 O O . SER A 1 369 ? 24.938 -7.139 -20.877 1.00 46.06 369 SER A O 1
ATOM 3074 N N . ASN A 1 370 ? 23.225 -8.234 -21.814 1.00 37.00 370 ASN A N 1
ATOM 3075 C CA . ASN A 1 370 ? 23.466 -7.859 -23.203 1.00 37.00 370 ASN A CA 1
ATOM 3076 C C . ASN A 1 370 ? 23.091 -6.393 -23.497 1.00 37.00 370 ASN A C 1
ATOM 3078 O O . ASN A 1 370 ? 22.870 -6.013 -24.640 1.00 37.00 370 ASN A O 1
ATOM 3082 N N . LEU A 1 371 ? 23.135 -5.544 -22.468 1.00 43.12 371 LEU A N 1
ATOM 3083 C CA . LEU A 1 371 ? 23.435 -4.121 -22.574 1.00 43.12 371 LEU A CA 1
ATOM 3084 C C . LEU A 1 371 ? 24.879 -3.835 -22.128 1.00 43.12 371 LEU A C 1
ATOM 3086 O O . LEU A 1 371 ? 25.171 -2.813 -21.517 1.00 43.12 371 LEU A O 1
ATOM 3090 N N . ARG A 1 372 ? 25.842 -4.676 -22.526 1.00 40.56 372 ARG A N 1
ATOM 3091 C CA . ARG A 1 372 ? 27.173 -4.159 -22.877 1.00 40.56 372 ARG A CA 1
ATOM 3092 C C . ARG A 1 372 ? 27.089 -3.439 -24.223 1.00 40.56 372 ARG A C 1
ATOM 3094 O O . ARG A 1 372 ? 27.675 -3.876 -25.207 1.00 40.56 372 ARG A O 1
ATOM 3101 N N . THR A 1 373 ? 26.393 -2.308 -24.258 1.00 41.19 373 THR A N 1
ATOM 3102 C CA . THR A 1 373 ? 26.568 -1.302 -25.314 1.00 41.19 373 THR A CA 1
ATOM 3103 C C . THR A 1 373 ? 26.604 0.119 -24.760 1.00 41.19 373 THR A C 1
ATOM 3105 O O . THR A 1 373 ? 26.309 1.053 -25.487 1.00 41.19 373 THR A O 1
ATOM 3108 N N . ASP A 1 374 ? 27.115 0.331 -23.545 1.00 40.53 374 ASP A N 1
ATOM 3109 C CA . ASP A 1 374 ? 27.536 1.672 -23.087 1.00 40.53 374 ASP A CA 1
ATOM 3110 C C . ASP A 1 374 ? 28.884 2.119 -23.713 1.00 40.53 374 ASP A C 1
ATOM 3112 O O . ASP A 1 374 ? 29.638 2.883 -23.123 1.00 40.53 374 ASP A O 1
ATOM 3116 N N . LYS A 1 375 ? 29.232 1.632 -24.916 1.00 44.47 375 LYS A N 1
ATOM 3117 C CA . LYS A 1 375 ? 30.468 2.007 -25.643 1.00 44.47 375 LYS A CA 1
ATOM 3118 C C . LYS A 1 375 ? 30.352 2.031 -27.176 1.00 44.47 375 LYS A C 1
ATOM 3120 O O . LYS A 1 375 ? 31.377 1.993 -27.855 1.00 44.47 375 LYS A O 1
ATOM 3125 N N . LYS A 1 376 ? 29.145 2.055 -27.760 1.00 46.59 376 LYS A N 1
ATOM 3126 C CA . LYS A 1 376 ? 29.005 2.190 -29.230 1.00 46.59 376 LYS A CA 1
ATOM 3127 C C . LYS A 1 376 ? 28.616 3.592 -29.695 1.00 46.59 376 LYS A C 1
ATOM 3129 O O . LYS A 1 376 ? 29.126 4.004 -30.732 1.00 46.59 376 LYS A O 1
ATOM 3134 N N . ASP A 1 377 ? 27.841 4.338 -28.910 1.00 50.12 377 ASP A N 1
ATOM 3135 C CA . ASP A 1 377 ? 27.382 5.678 -29.316 1.00 50.12 377 ASP A CA 1
ATOM 3136 C C . ASP A 1 377 ? 28.327 6.822 -28.928 1.00 50.12 377 ASP A C 1
ATOM 3138 O O . ASP A 1 377 ? 28.125 7.959 -29.345 1.00 50.12 377 ASP A O 1
ATOM 3142 N N . ASP A 1 378 ? 29.414 6.514 -28.218 1.00 60.47 378 ASP A N 1
ATOM 3143 C CA . ASP A 1 378 ? 30.475 7.479 -27.912 1.00 60.47 378 ASP A CA 1
ATOM 3144 C C . ASP A 1 378 ? 31.610 7.474 -28.951 1.00 60.47 378 ASP A C 1
ATOM 3146 O O . ASP A 1 378 ? 32.499 8.325 -28.928 1.00 60.47 378 ASP A O 1
ATOM 3150 N N . ILE A 1 379 ? 31.586 6.534 -29.904 1.00 81.94 379 ILE A N 1
ATOM 3151 C CA . ILE A 1 379 ? 32.570 6.505 -30.984 1.00 81.94 379 ILE A CA 1
ATOM 3152 C C . ILE A 1 379 ? 32.300 7.682 -31.920 1.00 81.94 379 ILE A C 1
ATOM 3154 O O . ILE A 1 379 ? 31.263 7.763 -32.580 1.00 81.94 379 ILE A O 1
ATOM 3158 N N . CYS A 1 380 ? 33.282 8.566 -32.024 1.00 91.44 380 CYS A N 1
ATOM 3159 C CA . CYS A 1 380 ? 33.245 9.721 -32.905 1.00 91.44 380 CYS A CA 1
ATOM 3160 C C . CYS A 1 380 ? 34.536 9.774 -33.715 1.00 91.44 380 CYS A C 1
ATOM 3162 O O . CYS A 1 380 ? 35.575 9.281 -33.281 1.00 91.44 380 CYS A O 1
ATOM 3164 N N . PHE A 1 381 ? 34.477 10.358 -34.899 1.00 95.31 381 PHE A N 1
ATOM 3165 C CA . PHE A 1 381 ? 35.620 10.523 -35.775 1.00 95.31 381 PHE A CA 1
ATOM 3166 C C . PHE A 1 381 ? 35.907 12.003 -35.946 1.00 95.31 381 PHE A C 1
ATOM 3168 O O . PHE A 1 381 ? 34.966 12.772 -36.115 1.00 95.31 381 PHE A O 1
ATOM 3175 N N . VAL A 1 382 ? 37.183 12.378 -35.965 1.00 96.94 382 VAL A N 1
ATOM 3176 C CA . VAL A 1 382 ? 37.620 13.661 -36.533 1.00 96.94 382 VAL A CA 1
ATOM 3177 C C . VAL A 1 382 ? 37.990 13.396 -37.983 1.00 96.94 382 VAL A C 1
ATOM 3179 O O . VAL A 1 382 ? 38.676 12.411 -38.259 1.00 96.94 382 VAL A O 1
ATOM 3182 N N . TYR A 1 383 ? 37.517 14.224 -38.905 1.00 97.19 383 TYR A N 1
ATOM 3183 C CA . TYR A 1 383 ? 37.757 14.071 -40.334 1.00 97.19 383 TYR A CA 1
ATOM 3184 C C . TYR A 1 383 ? 38.326 15.336 -40.967 1.00 97.19 383 TYR A C 1
ATOM 3186 O O . TYR A 1 383 ? 38.107 16.445 -40.479 1.00 97.19 383 TYR A O 1
ATOM 3194 N N . LEU A 1 384 ? 38.999 15.132 -42.096 1.00 97.50 384 LEU A N 1
ATOM 3195 C CA . LEU A 1 384 ? 39.392 16.154 -43.052 1.00 97.50 384 LEU A CA 1
ATOM 3196 C C . LEU A 1 384 ? 38.662 15.874 -44.371 1.00 97.50 384 LEU A C 1
ATOM 3198 O O . LEU A 1 384 ? 38.813 14.790 -44.936 1.00 97.50 384 LEU A O 1
ATOM 3202 N N . MET A 1 385 ? 37.869 16.829 -44.847 1.00 97.44 385 MET A N 1
ATOM 3203 C CA . MET A 1 385 ? 37.242 16.794 -46.174 1.00 97.44 385 MET A CA 1
ATOM 3204 C C . MET A 1 385 ? 37.794 17.922 -47.047 1.00 97.44 385 MET A C 1
ATOM 3206 O O . MET A 1 385 ? 38.193 18.955 -46.517 1.00 97.44 385 MET A O 1
ATOM 3210 N N . HIS A 1 386 ? 37.790 17.740 -48.361 1.00 97.06 386 HIS A N 1
ATOM 3211 C CA . HIS A 1 386 ? 38.276 18.700 -49.350 1.00 97.06 386 HIS A CA 1
ATOM 3212 C C . HIS A 1 386 ? 37.155 19.047 -50.331 1.00 97.06 386 HIS A C 1
ATOM 3214 O O . HIS A 1 386 ? 36.535 18.150 -50.892 1.00 97.06 386 HIS A O 1
ATOM 3220 N N . ASP A 1 387 ? 36.873 20.334 -50.523 1.00 96.00 387 ASP A N 1
ATOM 3221 C CA . ASP A 1 387 ? 35.970 20.824 -51.566 1.00 96.00 387 ASP A CA 1
ATOM 3222 C C . ASP A 1 387 ? 36.787 21.098 -52.835 1.00 96.00 387 ASP A C 1
ATOM 3224 O O . ASP A 1 387 ? 37.411 22.149 -52.990 1.00 96.00 387 ASP A O 1
ATOM 3228 N N . THR A 1 388 ? 36.778 20.141 -53.762 1.00 93.81 388 THR A N 1
ATOM 3229 C CA . THR A 1 388 ? 37.571 20.204 -55.002 1.00 93.81 388 THR A CA 1
ATOM 3230 C C . THR A 1 388 ? 37.162 21.352 -55.933 1.00 93.81 388 THR A C 1
ATOM 3232 O O . THR A 1 388 ? 37.913 21.687 -56.848 1.00 93.81 388 THR A O 1
ATOM 3235 N N . ALA A 1 389 ? 36.008 21.995 -55.708 1.00 92.94 389 ALA A N 1
ATOM 3236 C CA . ALA A 1 389 ? 35.556 23.122 -56.522 1.00 92.94 389 ALA A CA 1
ATOM 3237 C C . ALA A 1 389 ? 36.237 24.453 -56.159 1.00 92.94 389 ALA A C 1
ATOM 3239 O O . ALA A 1 389 ? 36.305 25.345 -57.002 1.00 92.94 389 ALA A O 1
ATOM 3240 N N . ASN A 1 390 ? 36.707 24.615 -54.918 1.00 92.56 390 ASN A N 1
ATOM 3241 C CA . ASN A 1 390 ? 37.348 25.851 -54.445 1.00 92.56 390 ASN A CA 1
ATOM 3242 C C . ASN A 1 390 ? 38.696 25.632 -53.741 1.00 92.56 390 ASN A C 1
ATOM 3244 O O . ASN A 1 390 ? 39.371 26.613 -53.445 1.00 92.56 390 ASN A O 1
ATOM 3248 N N . GLY A 1 391 ? 39.102 24.383 -53.504 1.00 92.81 391 GLY A N 1
ATOM 3249 C CA . GLY A 1 391 ? 40.373 24.046 -52.864 1.00 92.81 391 GLY A CA 1
ATOM 3250 C C . GLY A 1 391 ? 40.363 24.157 -51.337 1.00 92.81 391 GLY A C 1
ATOM 3251 O O . GLY A 1 391 ? 41.416 24.037 -50.717 1.00 92.81 391 GLY A O 1
ATOM 3252 N N . TYR A 1 392 ? 39.207 24.399 -50.708 1.00 96.81 392 TYR A N 1
ATOM 3253 C CA . TYR A 1 392 ? 39.111 24.562 -49.258 1.00 96.81 392 TYR A CA 1
ATOM 3254 C C . TYR A 1 392 ? 38.881 23.245 -48.531 1.00 96.81 392 TYR A C 1
ATOM 3256 O O . TYR A 1 392 ? 38.274 22.303 -49.044 1.00 96.81 392 TYR A O 1
ATOM 3264 N N . TYR A 1 393 ? 39.317 23.210 -47.276 1.00 97.88 393 TYR A N 1
ATOM 3265 C CA . TYR A 1 393 ? 39.266 22.019 -46.445 1.00 97.88 393 TYR A CA 1
ATOM 3266 C C . TYR A 1 393 ? 38.344 22.209 -45.252 1.00 97.88 393 TYR A C 1
ATOM 3268 O O . TYR A 1 393 ? 38.265 23.285 -44.663 1.00 97.88 393 TYR A O 1
ATOM 3276 N N . LYS A 1 394 ? 37.661 21.136 -44.865 1.00 97.31 394 LYS A N 1
ATOM 3277 C CA . LYS A 1 394 ? 36.791 21.091 -43.696 1.00 97.31 394 LYS A CA 1
ATOM 3278 C C . LYS A 1 394 ? 37.359 20.150 -42.648 1.00 97.31 394 LYS A C 1
ATOM 3280 O O . LYS A 1 394 ? 37.515 18.960 -42.919 1.00 97.31 394 LYS A O 1
ATOM 3285 N N . ILE A 1 395 ? 37.579 20.668 -41.444 1.00 97.56 395 ILE A N 1
ATOM 3286 C CA . ILE A 1 395 ? 37.957 19.878 -40.266 1.00 97.56 395 ILE A CA 1
ATOM 3287 C C . ILE A 1 395 ? 36.727 19.782 -39.372 1.00 97.56 395 ILE A C 1
ATOM 3289 O O . ILE A 1 395 ? 36.246 20.806 -38.894 1.00 97.56 395 ILE A O 1
ATOM 3293 N N . GLY A 1 396 ? 36.208 18.580 -39.141 1.00 95.25 396 GLY A N 1
ATOM 3294 C CA . GLY A 1 396 ? 35.007 18.417 -38.324 1.00 95.25 396 GLY A CA 1
ATOM 3295 C C . GLY A 1 396 ? 34.891 17.041 -37.694 1.00 95.25 396 GLY A C 1
ATOM 3296 O O . GLY A 1 396 ? 35.747 16.176 -37.884 1.00 95.25 396 GLY A O 1
ATOM 3297 N N . ILE A 1 397 ? 33.803 16.832 -36.951 1.00 96.25 397 ILE A N 1
ATOM 3298 C CA . ILE A 1 397 ? 33.530 15.558 -36.283 1.00 96.25 397 ILE A CA 1
ATOM 3299 C C . ILE A 1 397 ? 32.235 14.896 -36.752 1.00 96.25 397 ILE A C 1
ATOM 3301 O O . ILE A 1 397 ? 31.264 15.555 -37.128 1.00 96.25 397 ILE A O 1
ATOM 3305 N N . SER A 1 398 ? 32.211 13.566 -36.761 1.00 92.62 398 SER A N 1
ATOM 3306 C CA . SER A 1 398 ? 31.016 12.780 -37.078 1.00 92.62 398 SER A CA 1
ATOM 3307 C C . SER A 1 398 ? 31.117 11.373 -36.502 1.00 92.62 398 SER A C 1
ATOM 3309 O O . SER A 1 398 ? 32.193 10.793 -36.452 1.00 92.62 398 SER A O 1
ATOM 3311 N N . ASN A 1 399 ? 29.986 10.771 -36.141 1.00 90.25 399 ASN A N 1
ATOM 3312 C CA . ASN A 1 399 ? 29.912 9.338 -35.846 1.00 90.25 399 ASN A CA 1
ATOM 3313 C C . ASN A 1 399 ? 30.039 8.461 -37.112 1.00 90.25 399 ASN A C 1
ATOM 3315 O O . ASN A 1 399 ? 30.369 7.281 -37.009 1.00 90.25 399 ASN A O 1
ATOM 3319 N N . LYS A 1 400 ? 29.778 9.018 -38.304 1.00 91.06 400 LYS A N 1
ATOM 3320 C CA . LYS A 1 400 ? 29.833 8.331 -39.605 1.00 91.06 400 LYS A CA 1
ATOM 3321 C C . LYS A 1 400 ? 30.357 9.282 -40.704 1.00 91.06 400 LYS A C 1
ATOM 3323 O O . LYS A 1 400 ? 29.548 9.790 -41.483 1.00 91.06 400 LYS A O 1
ATOM 3328 N N . PRO A 1 401 ? 31.683 9.510 -40.821 1.00 92.00 401 PRO A N 1
ATOM 3329 C CA . PRO A 1 401 ? 32.270 10.440 -41.800 1.00 92.00 401 PRO A CA 1
ATOM 3330 C C . PRO A 1 401 ? 31.814 10.227 -43.249 1.00 92.00 401 PRO A C 1
ATOM 3332 O O . PRO A 1 401 ? 31.411 11.186 -43.896 1.00 92.00 401 PRO A O 1
ATOM 3335 N N . TYR A 1 402 ? 31.752 8.978 -43.720 1.00 92.00 402 TYR A N 1
ATOM 3336 C CA . TYR A 1 402 ? 31.245 8.646 -45.062 1.00 92.00 402 TYR A CA 1
ATOM 3337 C C . TYR A 1 402 ? 29.768 9.020 -45.270 1.00 92.00 402 TYR A C 1
ATOM 3339 O O . TYR A 1 402 ? 29.352 9.411 -46.354 1.00 92.00 402 TYR A O 1
ATOM 3347 N N . TYR A 1 403 ? 28.935 8.916 -44.229 1.00 88.56 403 TYR A N 1
ATOM 3348 C CA . TYR A 1 403 ? 27.547 9.378 -44.320 1.00 88.56 403 TYR A CA 1
ATOM 3349 C C . TYR A 1 403 ? 27.484 10.910 -44.348 1.00 88.56 403 TYR A C 1
ATOM 3351 O O . TYR A 1 403 ? 26.703 11.486 -45.105 1.00 88.56 403 TYR A O 1
ATOM 3359 N N . ARG A 1 404 ? 28.336 11.570 -43.552 1.00 91.81 404 ARG A N 1
ATOM 3360 C CA . ARG A 1 404 ? 28.437 13.032 -43.504 1.00 91.81 404 ARG A CA 1
ATOM 3361 C C . ARG A 1 404 ? 28.893 13.622 -44.839 1.00 91.81 404 ARG A C 1
ATOM 3363 O O . ARG A 1 404 ? 28.319 14.628 -45.248 1.00 91.81 404 ARG A O 1
ATOM 3370 N N . GLU A 1 405 ? 29.850 12.982 -45.508 1.00 93.94 405 GLU A N 1
ATOM 3371 C CA . GLU A 1 405 ? 30.284 13.301 -46.873 1.00 93.94 405 GLU A CA 1
ATOM 3372 C C . GLU A 1 405 ? 29.088 13.286 -47.830 1.00 93.94 405 GLU A C 1
ATOM 3374 O O . GLU A 1 405 ? 28.785 14.307 -48.435 1.00 93.94 405 GLU A O 1
ATOM 3379 N N . ARG A 1 406 ? 28.316 12.190 -47.868 1.00 91.19 406 ARG A N 1
ATOM 3380 C CA . ARG A 1 406 ? 27.118 12.081 -48.722 1.00 91.19 406 ARG A CA 1
ATOM 3381 C C . ARG A 1 406 ? 26.075 13.169 -48.451 1.00 91.19 406 ARG A C 1
ATOM 3383 O O . ARG A 1 406 ? 25.438 13.666 -49.378 1.00 91.19 406 ARG A O 1
ATOM 3390 N N . THR A 1 407 ? 25.879 13.542 -47.183 1.00 90.50 407 THR A N 1
ATOM 3391 C CA . THR A 1 407 ? 24.973 14.647 -46.824 1.00 90.50 407 THR A CA 1
ATOM 3392 C C . THR A 1 407 ? 25.486 15.984 -47.362 1.00 90.50 407 THR A C 1
ATOM 3394 O O . THR A 1 407 ? 24.700 16.759 -47.889 1.00 90.50 407 THR A O 1
ATOM 3397 N N . LEU A 1 408 ? 26.792 16.254 -47.271 1.00 90.25 408 LEU A N 1
ATOM 3398 C CA . LEU A 1 408 ? 27.390 17.476 -47.821 1.00 90.25 408 LEU A CA 1
ATOM 3399 C C . LEU A 1 408 ? 27.383 17.482 -49.355 1.00 90.25 408 LEU A C 1
ATOM 3401 O O . LEU A 1 408 ? 27.077 18.507 -49.955 1.00 90.25 408 LEU A O 1
ATOM 3405 N N . GLN A 1 409 ? 27.622 16.331 -49.984 1.00 92.62 409 GLN A N 1
ATOM 3406 C CA . GLN A 1 409 ? 27.551 16.152 -51.435 1.00 92.62 409 GLN A CA 1
ATOM 3407 C C . GLN A 1 409 ? 26.155 16.399 -52.014 1.00 92.62 409 GLN A C 1
ATOM 3409 O O . GLN A 1 409 ? 26.038 16.755 -53.183 1.00 92.62 409 GLN A O 1
ATOM 3414 N N . SER A 1 410 ? 25.104 16.264 -51.197 1.00 88.69 410 SER A N 1
ATOM 3415 C CA . SER A 1 410 ? 23.731 16.591 -51.607 1.00 88.69 410 SER A CA 1
ATOM 3416 C C . SER A 1 410 ? 23.551 18.089 -51.892 1.00 88.69 410 SER A C 1
ATOM 3418 O O . SER A 1 410 ? 22.707 18.454 -52.703 1.00 88.69 410 SER A O 1
ATOM 3420 N N . GLU A 1 411 ? 24.356 18.949 -51.259 1.00 88.88 411 GLU A N 1
ATOM 3421 C CA . GLU A 1 411 ? 24.411 20.390 -51.540 1.00 88.88 411 GLU A CA 1
ATOM 3422 C C . GLU A 1 411 ? 25.580 20.750 -52.473 1.00 88.88 411 GLU A C 1
ATOM 3424 O O . GLU A 1 411 ? 25.445 21.618 -53.334 1.00 88.88 411 GLU A O 1
ATOM 3429 N N . LYS A 1 412 ? 26.734 20.088 -52.312 1.00 89.50 412 LYS A N 1
ATOM 3430 C CA . LYS A 1 412 ? 27.975 20.346 -53.056 1.00 89.50 412 LYS A CA 1
ATOM 3431 C C . LYS A 1 412 ? 28.696 19.041 -53.429 1.00 89.50 412 LYS A C 1
ATOM 3433 O O . LYS A 1 412 ? 29.512 18.561 -52.640 1.00 89.50 412 LYS A O 1
ATOM 3438 N N . PRO A 1 413 ? 28.472 18.490 -54.636 1.00 92.38 413 PRO A N 1
ATOM 3439 C CA . PRO A 1 413 ? 29.021 17.190 -55.045 1.00 92.38 413 PRO A CA 1
ATOM 3440 C C . PRO A 1 413 ? 30.554 17.083 -55.041 1.00 92.38 413 PRO A C 1
ATOM 3442 O O . PRO A 1 413 ? 31.078 15.979 -55.002 1.00 92.38 413 PRO A O 1
ATOM 3445 N N . ALA A 1 414 ? 31.263 18.214 -55.073 1.00 94.06 414 ALA A N 1
ATOM 3446 C CA . ALA A 1 414 ? 32.722 18.309 -55.152 1.00 94.06 414 ALA A CA 1
ATOM 3447 C C . ALA A 1 414 ? 33.466 18.016 -53.828 1.00 94.06 414 ALA A C 1
ATOM 3449 O O . ALA A 1 414 ? 34.693 18.096 -53.790 1.00 94.06 414 ALA A O 1
ATOM 3450 N N . ILE A 1 415 ? 32.745 17.723 -52.740 1.00 95.75 415 ILE A N 1
ATOM 3451 C CA . ILE A 1 415 ? 33.331 17.462 -51.420 1.00 95.75 415 ILE A CA 1
ATOM 3452 C C . ILE A 1 415 ? 33.749 15.995 -51.299 1.00 95.75 415 ILE A C 1
ATOM 3454 O O . ILE A 1 415 ? 32.912 15.110 -51.459 1.00 95.75 415 ILE A O 1
ATOM 3458 N N . GLU A 1 416 ? 35.005 15.754 -50.928 1.00 95.81 416 GLU A N 1
ATOM 3459 C CA . GLU A 1 416 ? 35.597 14.420 -50.770 1.00 95.81 416 GLU A CA 1
ATOM 3460 C C . GLU A 1 416 ? 36.201 14.229 -49.371 1.00 95.81 416 GLU A C 1
ATOM 3462 O O . GLU A 1 416 ? 36.835 15.131 -48.819 1.00 95.81 416 GLU A O 1
ATOM 3467 N N . LEU A 1 417 ? 36.027 13.047 -48.776 1.00 95.94 417 LEU A N 1
ATOM 3468 C CA . LEU A 1 417 ? 36.668 12.667 -47.514 1.00 95.94 417 LEU A CA 1
ATOM 3469 C C . LEU A 1 417 ? 38.135 12.260 -47.735 1.00 95.94 417 LEU A C 1
ATOM 3471 O O . LEU A 1 417 ? 38.416 11.224 -48.329 1.00 95.94 417 LEU A O 1
ATOM 3475 N N . ILE A 1 418 ? 39.072 13.034 -47.178 1.00 96.12 418 ILE A N 1
ATOM 3476 C CA . ILE A 1 418 ? 40.520 12.812 -47.327 1.00 96.12 418 ILE A CA 1
ATOM 3477 C C . ILE A 1 418 ? 41.072 11.890 -46.237 1.00 96.12 418 ILE A C 1
ATOM 3479 O O . ILE A 1 418 ? 41.826 10.959 -46.513 1.00 96.12 418 ILE A O 1
ATOM 3483 N N . ALA A 1 419 ? 40.710 12.146 -44.980 1.00 94.94 419 ALA A N 1
ATOM 3484 C CA . ALA A 1 419 ? 41.174 11.360 -43.841 1.00 94.94 419 ALA A CA 1
ATOM 3485 C C . ALA A 1 419 ? 40.151 11.377 -42.706 1.00 94.94 419 ALA A C 1
ATOM 3487 O O . ALA A 1 419 ? 39.384 12.328 -42.549 1.00 94.94 419 ALA A O 1
ATOM 3488 N N . SER A 1 420 ? 40.157 10.336 -41.872 1.00 95.69 420 SER A N 1
ATOM 3489 C CA . SER A 1 420 ? 39.395 10.336 -40.625 1.00 95.69 420 SER A CA 1
ATOM 3490 C C . SER A 1 420 ? 40.040 9.451 -39.566 1.00 95.69 420 SER A C 1
ATOM 3492 O O . SER A 1 420 ? 40.495 8.351 -39.876 1.00 95.69 420 SER A O 1
ATOM 3494 N N . LYS A 1 421 ? 40.018 9.910 -38.313 1.00 94.69 421 LYS A N 1
ATOM 3495 C CA . LYS A 1 421 ? 40.538 9.190 -37.148 1.00 94.69 421 LYS A CA 1
ATOM 3496 C C . LYS A 1 421 ? 39.422 8.845 -36.190 1.00 94.69 421 LYS A C 1
ATOM 3498 O O . LYS A 1 421 ? 38.641 9.715 -35.813 1.00 94.69 421 LYS A O 1
ATOM 3503 N N . LYS A 1 422 ? 39.371 7.585 -35.768 1.00 92.69 422 LYS A N 1
ATOM 3504 C CA . LYS A 1 422 ? 38.387 7.084 -34.807 1.00 92.69 422 LYS A CA 1
ATOM 3505 C C . LYS A 1 422 ? 38.819 7.390 -33.375 1.00 92.69 422 LYS A C 1
ATOM 3507 O O . LYS A 1 422 ? 39.911 7.009 -32.965 1.00 92.69 422 LYS A O 1
ATOM 3512 N N . PHE A 1 423 ? 37.915 7.965 -32.591 1.00 88.56 423 PHE A N 1
ATOM 3513 C CA . PHE A 1 423 ? 38.069 8.177 -31.156 1.00 88.56 423 PHE A CA 1
ATOM 3514 C C . PHE A 1 423 ? 37.040 7.351 -30.375 1.00 88.56 423 PHE A C 1
ATOM 3516 O O . PHE A 1 423 ? 35.918 7.151 -30.847 1.00 88.56 423 PHE A O 1
ATOM 3523 N N . PRO A 1 424 ? 37.406 6.851 -29.182 1.00 79.50 424 PRO A N 1
ATOM 3524 C CA . PRO A 1 424 ? 36.521 6.012 -28.379 1.00 79.50 424 PRO A CA 1
ATOM 3525 C C . PRO A 1 424 ? 35.404 6.795 -27.674 1.00 79.50 424 PRO A C 1
ATOM 3527 O O . PRO A 1 424 ? 34.451 6.165 -27.229 1.00 79.50 424 PRO A O 1
ATOM 3530 N N . VAL A 1 425 ? 35.545 8.121 -27.542 1.00 81.19 425 VAL A N 1
ATOM 3531 C CA . VAL A 1 425 ? 34.617 9.019 -26.832 1.00 81.19 425 VAL A CA 1
ATOM 3532 C C . VAL A 1 425 ? 34.496 10.336 -27.601 1.00 81.19 425 VAL A C 1
ATOM 3534 O O . VAL A 1 425 ? 35.517 10.912 -27.997 1.00 81.19 425 VAL A O 1
ATOM 3537 N N . ARG A 1 426 ? 33.273 10.859 -27.764 1.00 86.88 426 ARG A N 1
ATOM 3538 C CA . ARG A 1 426 ? 32.997 12.082 -28.538 1.00 86.88 426 ARG A CA 1
ATOM 3539 C C . ARG A 1 426 ? 33.747 13.297 -28.007 1.00 86.88 426 ARG A C 1
ATOM 3541 O O . ARG A 1 426 ? 34.322 14.045 -28.790 1.00 86.88 426 ARG A O 1
ATOM 3548 N N . LYS A 1 427 ? 33.826 13.436 -26.685 1.00 85.25 427 LYS A N 1
ATOM 3549 C CA . LYS A 1 427 ? 34.542 14.531 -26.018 1.00 85.25 427 LYS A CA 1
ATOM 3550 C C . LYS A 1 427 ? 36.033 14.590 -26.384 1.00 85.25 427 LYS A C 1
ATOM 3552 O O . LYS A 1 427 ? 36.610 15.670 -26.439 1.00 85.25 427 LYS A O 1
ATOM 3557 N N . ILE A 1 428 ? 36.660 13.440 -26.660 1.00 88.25 428 ILE A N 1
ATOM 3558 C CA . ILE A 1 428 ? 38.060 13.391 -27.113 1.00 88.25 428 ILE A CA 1
ATOM 3559 C C . ILE A 1 428 ? 38.155 13.885 -28.558 1.00 88.25 428 ILE A C 1
ATOM 3561 O O . ILE A 1 428 ? 39.035 14.684 -28.859 1.00 88.25 428 ILE A O 1
ATOM 3565 N N . ALA A 1 429 ? 37.229 13.468 -29.429 1.00 92.62 429 ALA A N 1
ATOM 3566 C CA . ALA A 1 429 ? 37.156 13.969 -30.801 1.00 92.62 429 ALA A CA 1
ATOM 3567 C C . ALA A 1 429 ? 36.915 15.489 -30.842 1.00 92.62 429 ALA A C 1
ATOM 3569 O O . ALA A 1 429 ? 37.592 16.178 -31.591 1.00 92.62 429 ALA A O 1
ATOM 3570 N N . GLU A 1 430 ? 36.016 16.016 -30.004 1.00 91.75 430 GLU A N 1
ATOM 3571 C CA . GLU A 1 430 ? 35.758 17.461 -29.867 1.00 91.75 430 GLU A CA 1
ATOM 3572 C C . GLU A 1 430 ? 36.998 18.218 -29.384 1.00 91.75 430 GLU A C 1
ATOM 3574 O O . GLU A 1 430 ? 37.352 19.254 -29.934 1.00 91.75 430 GLU A O 1
ATOM 3579 N N . SER A 1 431 ? 37.703 17.691 -28.378 1.00 92.62 431 SER A N 1
ATOM 3580 C CA . SER A 1 431 ? 38.944 18.313 -27.912 1.00 92.62 431 SER A CA 1
ATOM 3581 C C . SER A 1 431 ? 40.028 18.304 -28.991 1.00 92.62 431 SER A C 1
ATOM 3583 O O . SER A 1 431 ? 40.771 19.274 -29.104 1.00 92.62 431 SER A 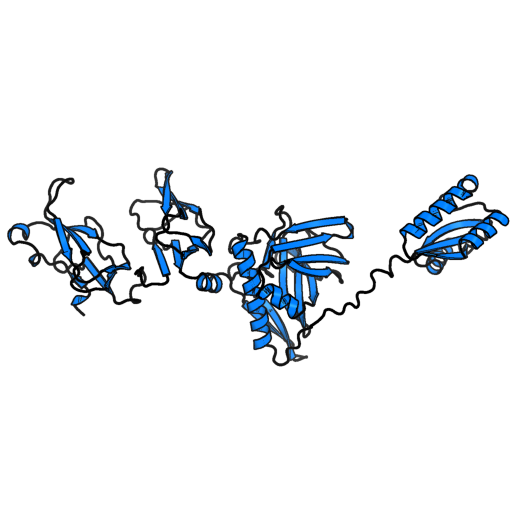O 1
ATOM 3585 N N . PHE A 1 432 ? 40.130 17.221 -29.763 1.00 95.38 432 PHE A N 1
ATOM 3586 C CA . PHE A 1 432 ? 41.127 17.077 -30.820 1.00 95.38 432 PHE A CA 1
ATOM 3587 C C . PHE A 1 432 ? 40.817 17.978 -32.022 1.00 95.38 432 PHE A C 1
ATOM 3589 O O . PHE A 1 432 ? 41.708 18.653 -32.531 1.00 95.38 432 PHE A O 1
ATOM 3596 N N . GLU A 1 433 ? 39.552 18.040 -32.442 1.00 97.19 433 GLU A N 1
ATOM 3597 C CA . GLU A 1 433 ? 39.085 18.956 -33.484 1.00 97.19 433 GLU A CA 1
ATOM 3598 C C . GLU A 1 433 ? 39.319 20.413 -33.082 1.00 97.19 433 GLU A C 1
ATOM 3600 O O . GLU A 1 433 ? 39.946 21.147 -33.843 1.00 97.19 433 GLU A O 1
ATOM 3605 N N . LYS A 1 434 ? 38.967 20.790 -31.848 1.00 95.62 434 LYS A N 1
ATOM 3606 C CA . LYS A 1 434 ? 39.246 22.121 -31.305 1.00 95.62 434 LYS A CA 1
ATOM 3607 C C . LYS A 1 434 ? 40.740 22.453 -31.313 1.00 95.62 434 LYS A C 1
ATOM 3609 O O . LYS A 1 434 ? 41.111 23.585 -31.606 1.00 95.62 434 LYS A O 1
ATOM 3614 N N . SER A 1 435 ? 41.608 21.489 -31.005 1.00 95.12 435 SER A N 1
ATOM 3615 C CA . SER A 1 435 ? 43.058 21.686 -31.093 1.00 95.12 435 SER A CA 1
ATOM 3616 C C . SER A 1 435 ? 43.514 21.959 -32.526 1.00 95.12 435 SER A C 1
ATOM 3618 O O . SER A 1 435 ? 44.253 22.915 -32.727 1.00 95.12 435 SER A O 1
ATOM 3620 N N . LEU A 1 436 ? 43.050 21.191 -33.518 1.00 96.12 436 LEU A N 1
ATOM 3621 C CA . LEU A 1 436 ? 43.371 21.449 -34.930 1.00 96.12 436 LEU A CA 1
ATOM 3622 C C . LEU A 1 436 ? 42.852 22.818 -35.378 1.00 96.12 436 LEU A C 1
ATOM 3624 O O . LEU A 1 436 ? 43.573 23.602 -35.980 1.00 96.12 436 LEU A O 1
ATOM 3628 N N . HIS A 1 437 ? 41.615 23.128 -35.017 1.00 96.50 437 HIS A N 1
ATOM 3629 C CA . HIS A 1 437 ? 40.980 24.415 -35.267 1.00 96.50 437 HIS A CA 1
ATOM 3630 C C . HIS A 1 437 ? 41.767 25.599 -34.708 1.00 96.50 437 HIS A C 1
ATOM 3632 O O . HIS A 1 437 ? 41.838 26.626 -35.366 1.00 96.50 437 HIS A O 1
ATOM 3638 N N . ASN A 1 438 ? 42.357 25.453 -33.520 1.00 94.88 438 ASN A N 1
ATOM 3639 C CA . ASN A 1 438 ? 43.203 26.483 -32.920 1.00 94.88 438 ASN A CA 1
ATOM 3640 C C . ASN A 1 438 ? 44.581 26.574 -33.593 1.00 94.88 438 ASN A C 1
ATOM 3642 O O . ASN A 1 438 ? 45.139 27.661 -33.676 1.00 94.88 438 ASN A O 1
ATOM 3646 N N . VAL A 1 439 ? 45.146 25.444 -34.035 1.00 95.75 439 VAL A N 1
ATOM 3647 C CA . VAL A 1 439 ? 46.453 25.404 -34.717 1.00 95.75 439 VAL A CA 1
ATOM 3648 C C . VAL A 1 439 ? 46.397 26.109 -36.073 1.00 95.75 439 VAL A C 1
ATOM 3650 O O . VAL A 1 439 ? 47.368 26.759 -36.438 1.00 95.75 439 VAL A O 1
ATOM 3653 N N . TYR A 1 440 ? 45.271 26.006 -36.782 1.00 95.88 440 TYR A N 1
ATOM 3654 C CA . TYR A 1 440 ? 45.065 26.593 -38.113 1.00 95.88 440 TYR A CA 1
ATOM 3655 C C . TYR A 1 440 ? 44.070 27.765 -38.100 1.00 95.88 440 TYR A C 1
ATOM 3657 O O . TYR A 1 440 ? 43.394 28.020 -39.097 1.00 95.88 440 TYR A O 1
ATOM 3665 N N . ASP A 1 441 ? 43.917 28.451 -36.964 1.00 95.94 441 ASP A N 1
ATOM 3666 C CA . ASP A 1 441 ? 42.930 29.531 -36.807 1.00 95.94 441 ASP A CA 1
ATOM 3667 C C . ASP A 1 441 ? 43.214 30.723 -37.736 1.00 95.94 441 ASP A C 1
ATOM 3669 O O . ASP A 1 441 ? 42.292 31.326 -38.277 1.00 95.94 441 ASP A O 1
ATOM 3673 N N . ASP A 1 442 ? 44.491 31.001 -38.004 1.00 95.19 442 ASP A N 1
ATOM 3674 C CA . ASP A 1 442 ? 44.958 32.017 -38.955 1.00 95.19 442 ASP A CA 1
ATOM 3675 C C . ASP A 1 442 ? 44.592 31.700 -40.415 1.00 95.19 442 ASP A C 1
ATOM 3677 O O . ASP A 1 442 ? 44.527 32.602 -41.249 1.00 95.19 442 ASP A O 1
ATOM 3681 N N . LYS A 1 443 ? 44.307 30.427 -40.707 1.00 95.38 443 LYS A N 1
ATOM 3682 C CA . LYS A 1 443 ? 43.888 29.905 -42.017 1.00 95.38 443 LYS A CA 1
ATOM 3683 C C . LYS A 1 443 ? 42.386 29.614 -42.081 1.00 95.38 443 LYS A C 1
ATOM 3685 O O . LYS A 1 443 ? 41.887 29.059 -43.065 1.00 95.38 443 LYS A O 1
ATOM 3690 N N . ARG A 1 444 ? 41.636 29.940 -41.024 1.00 96.12 444 ARG A N 1
ATOM 3691 C CA . ARG A 1 444 ? 40.197 29.688 -40.937 1.00 96.12 444 ARG A CA 1
ATOM 3692 C C . ARG A 1 444 ? 39.418 30.715 -41.755 1.00 96.12 444 ARG A C 1
ATOM 3694 O O . ARG A 1 444 ? 39.539 31.917 -41.558 1.00 96.12 444 ARG A O 1
ATOM 3701 N N . LEU A 1 445 ? 38.531 30.223 -42.618 1.00 93.00 445 LEU A N 1
ATOM 3702 C CA . LEU A 1 445 ? 37.643 31.051 -43.432 1.00 93.00 445 LEU A CA 1
ATOM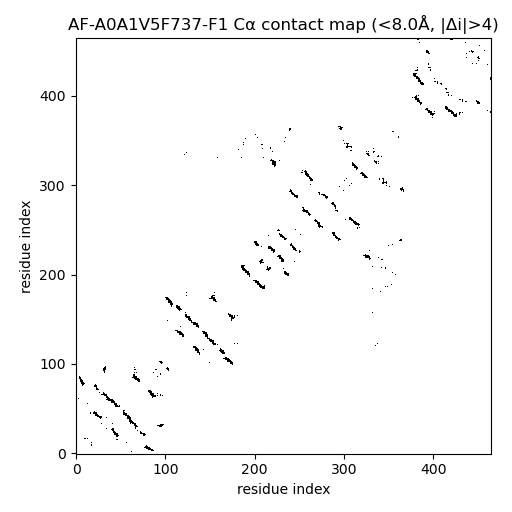 3703 C C . LEU A 1 445 ? 36.330 31.335 -42.693 1.00 93.00 445 LEU A C 1
ATOM 3705 O O . LEU A 1 445 ? 36.109 32.415 -42.150 1.00 93.00 445 LEU A O 1
ATOM 3709 N N . ARG A 1 446 ? 35.420 30.354 -42.663 1.00 87.94 446 ARG A N 1
ATOM 3710 C CA . ARG A 1 446 ? 34.106 30.486 -42.021 1.00 87.94 446 ARG A CA 1
ATOM 3711 C C . ARG A 1 446 ? 33.648 29.161 -41.432 1.00 87.94 446 ARG A C 1
ATOM 3713 O O . ARG A 1 446 ? 33.478 28.170 -42.142 1.00 87.94 446 ARG A O 1
ATOM 3720 N N . GLY A 1 447 ? 33.364 29.178 -40.131 1.00 91.88 447 GLY A N 1
ATOM 3721 C CA . GLY A 1 447 ? 32.969 27.989 -39.383 1.00 91.88 447 GLY A CA 1
ATOM 3722 C C . GLY A 1 447 ? 34.105 26.970 -39.344 1.00 91.88 447 GLY A C 1
ATOM 3723 O O . GLY A 1 447 ? 35.184 27.255 -38.841 1.00 91.88 447 GLY A O 1
ATOM 3724 N N . GLU A 1 448 ? 33.850 25.791 -39.898 1.00 94.12 448 GLU A N 1
ATOM 3725 C CA . GLU A 1 448 ? 34.771 24.647 -39.898 1.00 94.12 448 GLU A CA 1
ATOM 3726 C C . GLU A 1 448 ? 35.603 24.543 -41.197 1.00 94.12 448 GLU A C 1
ATOM 3728 O O . GLU A 1 448 ? 36.151 23.479 -41.478 1.00 94.12 448 GLU A O 1
ATOM 3733 N N . TRP A 1 449 ? 35.634 25.596 -42.025 1.00 96.88 449 TRP A N 1
ATOM 3734 C CA . TRP A 1 449 ? 36.337 25.626 -43.317 1.00 96.88 449 TRP A CA 1
ATOM 3735 C C . TRP A 1 449 ? 37.629 26.444 -43.256 1.00 96.88 449 TRP A C 1
ATOM 3737 O O . TRP A 1 449 ? 37.635 27.534 -42.680 1.00 96.88 449 TRP A O 1
ATOM 3747 N N . PHE A 1 450 ? 38.681 25.937 -43.894 1.00 97.50 450 PHE A N 1
ATOM 3748 C CA . PHE A 1 450 ? 40.053 26.436 -43.832 1.00 97.50 450 PHE A CA 1
ATOM 3749 C C . PHE A 1 450 ? 40.699 26.476 -45.225 1.00 97.50 450 PHE A C 1
ATOM 3751 O O . PHE A 1 450 ? 40.427 25.618 -46.070 1.00 97.50 450 PHE A O 1
ATOM 3758 N N . GLU A 1 451 ? 41.578 27.450 -45.438 1.00 97.38 451 GLU A N 1
ATOM 3759 C CA . GLU A 1 451 ? 42.458 27.556 -46.604 1.00 97.38 451 GLU A CA 1
ATOM 3760 C C . GLU A 1 451 ? 43.828 26.960 -46.248 1.00 97.38 451 GLU A C 1
ATOM 3762 O O . GLU A 1 451 ? 44.684 27.626 -45.673 1.00 97.38 451 GLU A O 1
ATOM 3767 N N . LEU A 1 452 ? 44.000 25.663 -46.515 1.00 96.50 452 LEU A N 1
ATOM 3768 C CA . LEU A 1 452 ? 45.177 24.891 -46.104 1.00 96.50 452 LEU A CA 1
ATOM 3769 C C . LEU A 1 452 ? 46.129 24.660 -47.279 1.00 96.50 452 LEU A C 1
ATOM 3771 O O . LEU A 1 452 ? 45.687 24.320 -48.377 1.00 96.50 452 LEU A O 1
ATOM 3775 N N . ASP A 1 453 ? 47.431 24.786 -47.027 1.00 95.31 453 ASP A N 1
ATOM 3776 C CA . ASP A 1 453 ? 48.475 24.432 -47.989 1.00 95.31 453 ASP A CA 1
ATOM 3777 C C . ASP A 1 453 ? 48.828 22.931 -47.936 1.00 95.31 453 ASP A C 1
ATOM 3779 O O . ASP A 1 453 ? 48.369 22.174 -47.075 1.00 95.31 453 ASP A O 1
ATOM 3783 N N . GLU A 1 454 ? 49.657 22.469 -48.875 1.00 93.69 454 GLU A N 1
ATOM 3784 C CA . GLU A 1 454 ? 50.038 21.053 -48.968 1.00 93.69 454 GLU A CA 1
ATOM 3785 C C . GLU A 1 454 ? 50.732 20.524 -47.698 1.00 93.69 454 GLU A C 1
ATOM 3787 O O . GLU A 1 454 ? 50.549 19.358 -47.329 1.00 93.69 454 GLU A O 1
ATOM 3792 N N . ASN A 1 455 ? 51.506 21.366 -47.003 1.00 94.31 455 ASN A N 1
ATOM 3793 C CA . ASN A 1 455 ? 52.184 20.974 -45.769 1.00 94.31 455 ASN A CA 1
ATOM 3794 C C . ASN A 1 455 ? 51.188 20.864 -44.610 1.00 94.31 455 ASN A C 1
ATOM 3796 O O . ASN A 1 455 ? 51.267 19.909 -43.835 1.00 94.31 455 ASN A O 1
ATOM 3800 N N . ASP A 1 456 ? 50.230 21.786 -44.504 1.00 95.12 456 ASP A N 1
ATOM 3801 C CA . ASP A 1 456 ? 49.158 21.719 -43.506 1.00 95.12 456 ASP A CA 1
ATOM 3802 C C . ASP A 1 456 ? 48.342 20.438 -43.657 1.00 95.12 456 ASP A C 1
ATOM 3804 O O . ASP A 1 456 ? 48.137 19.703 -42.688 1.00 95.12 456 ASP A O 1
ATOM 3808 N N . VAL A 1 457 ? 47.909 20.143 -44.886 1.00 95.06 457 VAL A N 1
ATOM 3809 C CA . VAL A 1 457 ? 47.111 18.955 -45.201 1.00 95.06 457 VAL A CA 1
ATOM 3810 C C . VAL A 1 457 ? 47.878 17.698 -44.810 1.00 95.06 457 VAL A C 1
ATOM 3812 O O . VAL A 1 457 ? 47.325 16.817 -44.147 1.00 95.06 457 VAL A O 1
ATOM 3815 N N . LYS A 1 458 ? 49.172 17.628 -45.138 1.00 95.06 458 LYS A N 1
ATOM 3816 C CA . LYS A 1 458 ? 50.030 16.508 -44.744 1.00 95.06 458 LYS A CA 1
ATOM 3817 C C . LYS A 1 458 ? 50.128 16.362 -43.221 1.00 95.06 458 LYS A C 1
ATOM 3819 O O . LYS A 1 458 ? 49.960 15.251 -42.716 1.00 95.06 458 LYS A O 1
ATOM 3824 N N . ASN A 1 459 ? 50.334 17.458 -42.493 1.00 94.31 459 ASN A N 1
ATOM 3825 C CA . ASN A 1 459 ? 50.434 17.462 -41.029 1.00 94.31 459 ASN A CA 1
ATOM 3826 C C . ASN A 1 459 ? 49.126 17.010 -40.353 1.00 94.31 459 ASN A C 1
ATOM 3828 O O . ASN A 1 459 ? 49.147 16.240 -39.386 1.00 94.31 459 ASN A O 1
ATOM 3832 N N . ILE A 1 460 ? 47.973 17.434 -40.880 1.00 95.25 460 ILE A N 1
ATOM 3833 C CA . ILE A 1 460 ? 46.661 16.992 -40.389 1.00 95.25 460 ILE A CA 1
ATOM 3834 C C . ILE A 1 460 ? 46.450 15.512 -40.695 1.00 95.25 460 ILE A C 1
ATOM 3836 O O . ILE A 1 460 ? 46.042 14.766 -39.807 1.00 95.25 460 ILE A O 1
ATOM 3840 N N . ILE A 1 461 ? 46.753 15.058 -41.915 1.00 94.75 461 ILE A N 1
ATOM 3841 C CA . ILE A 1 461 ? 46.647 13.640 -42.282 1.00 94.75 461 ILE A CA 1
ATOM 3842 C C . ILE A 1 461 ? 47.525 12.785 -41.365 1.00 94.75 461 ILE A C 1
ATOM 3844 O O . ILE A 1 461 ? 47.068 11.748 -40.896 1.00 94.75 461 ILE A O 1
ATOM 3848 N N . GLU A 1 462 ? 48.754 13.208 -41.065 1.00 93.06 462 GLU A N 1
ATOM 3849 C CA . GLU A 1 462 ? 49.629 12.509 -40.116 1.00 93.06 462 GLU A CA 1
ATOM 3850 C C . GLU A 1 462 ? 49.050 12.479 -38.697 1.00 93.06 462 GLU A C 1
ATOM 3852 O O . GLU A 1 462 ? 49.094 11.441 -38.043 1.00 93.06 462 GLU A O 1
ATOM 3857 N N . SER A 1 463 ? 48.424 13.568 -38.253 1.00 89.19 463 SER A N 1
ATOM 3858 C CA . SER A 1 463 ? 47.737 13.639 -36.955 1.00 89.19 463 SER A CA 1
ATOM 3859 C C . SER A 1 463 ? 46.479 12.750 -36.891 1.00 89.19 463 SER A C 1
ATOM 3861 O O . SER A 1 463 ? 46.090 12.278 -35.812 1.00 89.19 463 SER A O 1
ATOM 3863 N N . LEU A 1 464 ? 45.848 12.511 -38.049 1.00 90.50 464 LEU A N 1
ATOM 3864 C CA . LEU A 1 464 ? 44.653 11.684 -38.236 1.00 90.50 464 LEU A CA 1
ATOM 3865 C C . LEU A 1 464 ? 44.944 10.212 -38.600 1.00 90.50 464 LEU A C 1
ATOM 3867 O O . LEU A 1 464 ? 43.997 9.431 -38.707 1.00 90.50 464 LEU A O 1
ATOM 3871 N N . LYS A 1 465 ? 46.212 9.813 -38.739 1.00 81.00 465 LYS A N 1
ATOM 3872 C CA . LYS A 1 465 ? 46.625 8.398 -38.705 1.00 81.00 465 LYS A CA 1
ATOM 3873 C C . LYS A 1 465 ? 46.549 7.867 -37.274 1.00 81.00 465 LYS A C 1
ATOM 3875 O O . LYS A 1 465 ? 46.157 6.694 -37.111 1.00 81.00 465 LYS A O 1
#

pLDDT: mean 89.06, std 10.79, range [37.0, 98.56]

Foldseek 3Di:
DVLFFPFDDLVVDDPVQSPAWKFWADFPDDQQEKAAAFAWGGKMFTHDDPPPDTDIDTDTRNHIATKHADDDGGDTHDGRDGGIGGHHPPPDPQHDYPPDQKHWDFAADDAPFKWWAAAPDDQFDWDAFFQWGTWMADPVRDTDTDTHHHTATKHAPDRPGTGGHDHRDTGIMGGNDCVVSQPVAQDWAWDWDQDPPPRDIKIATCDAGGPVDSARAWWWAFPVRQWIWGWAWMCPPQAIKIKTKGQVVRDDADAQKKKWWAFPVGDIDIDGQHDFFDWDQDPVRGIMTMTIDGDFPVRLCCQQPTFTDWMWIQRPVVRDIIITQQATPDPSQGHSVSSRSSSNVRSVVVVVVCVVPPVPRDGHHDDPPVPPPPFLVFKKKWWWKAQQVPGKIFTDMDSDVVVVQVVVCVVRVRIGTDAMAIDRGNVVSVVVSVVLCVVQVVQDDDDRMGNDDPVNVVVVRVVRD

Secondary structure (DSSP, 8-state):
-GGGEEE--GGGS-GGGTTS-EEEEEESS-TT-EE-TT-EEEEEEES---TT--EEEEEE-SS-EEEEE---TTPBP-TT-EEEEEEPTTTSTT---TT-SEEEEEE---SS-BEEEEESS-TT-EE-TT-EEEEEE-TT--EEEEE-SSSEEEEES-TT--S-BPTTEEEEEEES-SHHHHHHHS--EEEEEE-TTT--EEEEEEESS-TTS--SSEEEEETTSS-EEEEEEEEETTEEEEEEEE-TTT----TT-EEEEEETTS-EEEEE--SPPEEEE-TTS-EEEEEEEE--HHHHHHHHHSPEEEEEEEEGGGTEEEEEEEEESSGGG-SHHHHHHHHHHHHHHHHHHHHHH-TT----SS-------TTSTT-EEEEEEEETTTTEEEEEEES-HHHHHHHHHTT-TTEEEEEEEEESSHHHHHHHHHHHHHHTGGGEEETTEE---HHHHHHHHHHT-

Sequence (465 aa):
MQDNLGEFSVNDFPLEDRNKDFYFYKYCKPDGEWIEKDEPICEIRIGEYNEYIFKSGTLIARKAGILEWTVEKDCKLEENMVLYKLHDKGVYEKENSIDKNEYKHFFTLNEHNYSIDSWLVSDGSFVKKGDEIYIYMDSKFNRLIHKAEKDGYIHIIDPRKIFSIKKNELLYYIRNKDDQRVIEKYQNIPKIIVDDFTQSKSIIWDFVSSKNSKAYGVITKSDDGLVDLIFTFNYLQNGDKIVFYFNPKQIRPRQNDKISFLFESGEVIEFRLISNPVIIQKKNDDIVLEYKSSITKSELELFANKEFKKWKINLVNENCEILGGENGGIIDYESKSNLITVIKKFGADYISTVLSNISDYQPIETRDSNLRTDKKDDICFVYLMHDTANGYYKIGISNKPYYRERTLQSEKPAIELIASKKFPVRKIAESFEKSLHNVYDDKRLRGEWFELDENDVKNIIESLK